Protein AF-A0A534XCL1-F1 (afdb_monomer)

Solvent-accessible surface area (backbone atoms only — not comparable to full-atom values): 32424 Å² total; per-residue (Å²): 139,81,86,83,81,79,89,77,84,78,79,79,82,88,77,63,71,73,59,59,65,60,58,61,53,60,58,54,58,61,60,61,69,72,72,74,89,76,94,74,92,77,82,87,79,86,82,82,88,73,92,80,86,80,91,85,86,89,84,89,83,88,83,91,86,78,93,78,91,80,90,79,88,82,86,81,84,82,86,82,81,81,82,82,89,76,87,88,80,84,90,76,80,88,75,77,61,98,76,70,67,87,72,80,58,69,54,58,72,67,56,42,49,48,46,50,49,50,40,51,53,50,51,53,48,56,53,46,44,54,53,47,21,74,74,44,81,62,51,49,57,59,66,26,47,58,56,55,70,46,61,73,67,56,78,63,56,71,71,52,27,31,55,32,11,49,43,41,37,58,39,67,61,41,83,88,52,34,27,40,39,46,71,64,65,70,81,45,98,79,58,68,84,42,65,26,62,29,7,43,42,78,32,27,10,24,62,42,52,26,57,48,78,32,21,42,35,71,43,84,50,13,7,14,47,57,90,49,42,45,21,37,55,12,78,47,76,46,63,90,60,16,42,58,32,32,40,64,56,52,57,32,45,25,56,52,44,35,42,26,54,50,42,21,51,50,49,46,51,55,50,55,52,30,29,52,47,4,45,73,69,66,38,74,27,78,40,78,34,70,42,82,92,39,76,35,43,30,37,38,15,28,42,88,63,52,72,48,46,91,51,44,44,46,50,55,88,84,47,50,38,18,70,33,69,67,58,26,78,28,63,47,61,52,52,50,52,52,50,44,35,28,37,32,32,11,34,53,39,38,68,58,30,50,31,32,64,72,67,77,38,82,48,73,58,63,31,83,42,56,48,58,27,32,41,57,35,78,45,61,64,54,35,48,74,34,46,49,24,22,43,24,31,21,40,30,18,41,26,38,52,39,80,52,76,60,83,53,70,77,50,32,57,31,24,56,51,7,55,52,45,38,48,77,34,44,50,38,78,50,34,26,56,62,41,73,38,76,64,51,69,41,52,30,59,78,62,88,63,85,86,57,84,76,49,76,42,42,36,56,73,46,69,46,72,55,55,56,46,63,72,47,101,59,100,77,51,43,26,45,43,66,36,22,31,59,50,35,34,43,46,33,22,77,94,59,38,43,88,54,53,62,85,92,44,52,33,30,40,28,31,42,64,58,42,44,26,44,53,43,34,54,31,31,67,64,50,22,82,18,81,42,73,65,51,37,46,70,60,46,22,50,76,42,34,65,28,32,52,44,48,67,70,40,54,72,67,54,45,45,12,35,50,51,30,50,54,15,18,18,60,80,91,74,82,78,77,130

Secondary structure (DSSP, 8-state):
--PPPPPP-----TTSSHHHHHHHHHHHHHHHTTS----------------------------------------------PPPP----S-------TT--TTS----HHHHHHHHHHHHHHHHHHHHHHHHHHHSTTHHHHHS---HHHHHTT-S-HHHHHHHHHHHHH----GGG--SSS-S-TTSTT------SB-BTTB---S-SSGGGTS-BTSTT-B--GGG-EEESSBSS-GGGSEEEPPPP-TTHHHHHHHHHHHHHHHHHHHHHHHHHHHHHTS-EEEEEEETTEEEEEEEE-TTS-EE-TTB-SS-TT-----BTTTT-B-SHHHHHHHHIIIII---BHHHHHHHHTTSS-STTT-SS-TTSSS-SS-SS-B-HHHHHHHHHHHHHSPPPEE----SHHHHHHHHHHHHHHHHTTGGGTS-S-EEES--EEETT--S-TTSPP-EEETTTSSSSP-PEESSSSSS--EEE-----S-EEE--GGG--SS-BTTB-TTEEE----TTGGGS-SBSTT--BSSHHHHHHT--GGGHHHHHHHHHS-HHHHHHHHHHHHTEE--------

Sequence (578 aa):
MPEMPAPTTRTSRCSGVTRHLYHGIRHRSQQMSRRHGASGEVSVRVFSVRNVGDDRPRARRTWMLGVAAGGVAVTLATLAIRAPALHAKGGEAPRESAFATTDTAIPDDTVLLEQLTKAIDLRRREDFDRMLDASDPGELVEHATLSDAALDRHVIGIDTLFIVGDELFGYPFRPENGWGSGGTDRSAIGYTPRLRRVHLGAAGGPDAFACFSCHSKGGPDGAGTQTQNAFMRGDGERTRAADQRNPPQVLGLGPIACLAREMSAELRAETDAARSRAKAEKRPVEQALTTKGVSFGRITAEPDGTLDTGAVEGIDPDLTVRPFGWKGHQATLRDIAEESLHIHQGLLSNRIQLAVRDGTLDAGPYGRGPWYDVDEDGVSLEIQPSMLTTVVGYLAQLEVPTMRPPRDPGLLDAWAAGRIRFDEIGCAGCHVPTLELEETKLDARQDPDPNRPAFVIDVAKDGDGPKIEPKYAGPKTPYLVHLFSDLKRHDMGEALATPSAQGTIPARVFLTRPLWGLADTAPYLHDGRAPTVHEAIVLHGGEATAARDAYLALDDQGRASVRVFLTSLSREPKLFVP

Foldseek 3Di:
DDDDDDDDDDDDPPPPPVVVVVVVVVVVVVVVVPPDDDDDDDDDDDDDDDDDDDDDDDDDDDDDDDDDDDDDDDDDDDDDDDDDDDDDDDDDDDDDPPPPPVPVPPPPPVVNVVLVVVQVVVVVVVVVLVVVCVVPPPSLVVQLFDDPVCQLVPVDALVSLQVSLVSQQADQADLQLDWLDFDQPCVDPPGDGPAQQAAQALFATQPGRHNQRAQQFLHHQAWGDLVSWGFDRANSPDSQRGFTFTGHGLFPVQLVLLQQVVLLVQQVVQLVVQQVCQLVVVAKGKTWRDDLRATQFIWIAHNVRDIRCVGGAQDDSSSGLQLDDFASPHNALLVCVQSCCCHHRVHHAPVQLVCVVVVNDDLVSNACDHSQSSSVSNDGRSHYLRSSLSNLSNSSQGEFFDFAADPPPVLNVLLVLLVVVCVVLPLCNFQVQKGWGQDQWDFSSPDPDPVRDTNIDRSQDHHDDDGFAFPDPDPGGITIDRFRGPSGKFQQDDLLFGSAADVPRGRRITGGGGLQAVLRHADDDGSRPRRAPLSNLCSGDHPCPSSSVSLVPDDPSNVVSNRSNSNSRRHDDRDHDD

pLDDT: mean 80.47, std 24.82, range [23.16, 98.88]

Nearest PDB structures (foldseek):
  2c1u-assembly1_B  TM=5.810E-01  e=6.961E-04  Paracoccus pantotrophus
  6qkn-assembly1_A  TM=4.091E-01  e=3.405E-04  Neisseria gonorrhoeae

Mean predicted aligned error: 12.4 Å

Structure (mmCIF, N/CA/C/O backbone):
data_AF-A0A534XCL1-F1
#
_entry.id   AF-A0A534XCL1-F1
#
loop_
_atom_site.group_PDB
_atom_site.id
_atom_site.type_symbol
_atom_site.label_atom_id
_atom_site.label_alt_id
_atom_site.label_comp_id
_atom_site.label_asym_id
_atom_sit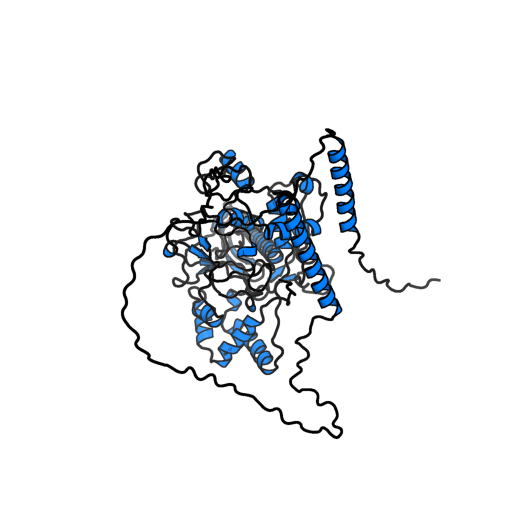e.label_entity_id
_atom_site.label_seq_id
_atom_site.pdbx_PDB_ins_code
_atom_site.Cartn_x
_atom_site.Cartn_y
_atom_site.Cartn_z
_atom_site.occupancy
_atom_site.B_iso_or_equiv
_atom_site.auth_seq_id
_atom_site.auth_comp_id
_atom_site.auth_asym_id
_atom_site.auth_atom_id
_atom_site.pdbx_PDB_model_num
ATOM 1 N N . MET A 1 1 ? -28.914 51.341 -17.432 1.00 28.58 1 MET A N 1
ATOM 2 C CA . MET A 1 1 ? -28.359 51.201 -16.069 1.00 28.58 1 MET A CA 1
ATOM 3 C C . MET A 1 1 ? -28.704 49.813 -15.546 1.00 28.58 1 MET A C 1
ATOM 5 O O . MET A 1 1 ? -29.890 49.550 -15.414 1.00 28.58 1 MET A O 1
ATOM 9 N N . PRO A 1 2 ? -27.722 48.954 -15.242 1.00 35.44 2 PRO A N 1
ATOM 10 C CA . PRO A 1 2 ? -26.645 48.511 -16.122 1.00 35.44 2 PRO A CA 1
ATOM 11 C C . PRO A 1 2 ? -26.815 47.034 -16.546 1.00 35.44 2 PRO A C 1
ATOM 13 O O . PRO A 1 2 ? -27.481 46.246 -15.881 1.00 35.44 2 PRO A O 1
ATOM 16 N N . GLU A 1 3 ? -26.206 46.702 -17.683 1.00 28.41 3 GLU A N 1
ATOM 17 C CA . GLU A 1 3 ? -26.118 45.373 -18.295 1.00 28.41 3 GLU A CA 1
ATOM 18 C C . GLU A 1 3 ? -25.217 44.432 -17.478 1.00 28.41 3 GLU A C 1
ATOM 20 O O . GLU A 1 3 ? -24.165 44.842 -16.984 1.00 28.41 3 GLU A O 1
ATOM 25 N N . MET A 1 4 ? -25.613 43.161 -17.359 1.00 29.72 4 MET A N 1
ATOM 26 C CA . MET A 1 4 ? -24.768 42.099 -16.804 1.00 29.72 4 MET A CA 1
ATOM 27 C C . MET A 1 4 ? -23.897 41.488 -17.913 1.00 29.72 4 MET A C 1
ATOM 29 O O . MET A 1 4 ? -24.444 41.120 -18.955 1.00 29.72 4 MET A O 1
ATOM 33 N N . PRO A 1 5 ? -22.573 41.341 -17.727 1.00 29.53 5 PRO A N 1
ATOM 34 C CA . PRO A 1 5 ? -21.709 40.756 -18.742 1.00 29.53 5 PRO A CA 1
ATOM 35 C C . PRO A 1 5 ? -21.735 39.220 -18.703 1.00 29.53 5 PRO A C 1
ATOM 37 O O . PRO A 1 5 ? -21.846 38.600 -17.645 1.00 29.53 5 PRO A O 1
ATOM 40 N N . ALA A 1 6 ? -21.601 38.622 -19.888 1.00 28.92 6 ALA A N 1
ATOM 41 C CA . ALA A 1 6 ? -21.453 37.188 -20.126 1.00 28.92 6 ALA A CA 1
ATOM 42 C C . ALA A 1 6 ? -20.162 36.610 -19.495 1.00 28.92 6 ALA A C 1
ATOM 44 O O . ALA A 1 6 ? -19.172 37.336 -19.357 1.00 28.92 6 ALA A O 1
ATOM 45 N N . PRO A 1 7 ? -20.131 35.308 -19.144 1.00 26.78 7 PRO A N 1
ATOM 46 C CA . PRO A 1 7 ? -18.966 34.684 -18.528 1.00 26.78 7 PRO A CA 1
ATOM 47 C C . PRO A 1 7 ? -17.826 34.535 -19.543 1.00 26.78 7 PRO A C 1
ATOM 49 O O . PRO A 1 7 ? -17.961 33.892 -20.582 1.00 26.78 7 PRO A O 1
ATOM 52 N N . THR A 1 8 ? -16.679 35.127 -19.226 1.00 25.88 8 THR A N 1
ATOM 53 C CA . THR A 1 8 ? -15.431 34.959 -19.966 1.00 25.88 8 THR A CA 1
ATOM 54 C C . THR A 1 8 ? -14.782 33.623 -19.603 1.00 25.88 8 THR A C 1
ATOM 56 O O . THR A 1 8 ? -14.372 33.387 -18.469 1.00 25.88 8 THR A O 1
ATOM 59 N N . THR A 1 9 ? -14.653 32.742 -20.592 1.00 26.50 9 THR A N 1
ATOM 60 C CA . THR A 1 9 ? -13.802 31.548 -20.543 1.00 26.50 9 THR A CA 1
ATOM 61 C C . THR A 1 9 ? -12.345 31.964 -20.354 1.00 26.50 9 THR A C 1
ATOM 63 O O . THR A 1 9 ? -11.722 32.542 -21.247 1.00 26.50 9 THR A O 1
ATOM 66 N N . ARG A 1 10 ? -11.793 31.684 -19.173 1.00 23.30 10 ARG A N 1
ATOM 67 C CA . ARG A 1 10 ? -10.388 31.923 -18.842 1.00 23.30 10 ARG A CA 1
ATOM 68 C C . ARG A 1 10 ? -9.580 30.692 -19.257 1.00 23.30 10 ARG A C 1
ATOM 70 O O . ARG A 1 10 ? -9.438 29.752 -18.489 1.00 23.30 10 ARG A O 1
ATOM 77 N N . THR A 1 11 ? -9.060 30.694 -20.481 1.00 25.64 11 THR A N 1
ATOM 78 C CA . THR A 1 11 ? -8.021 29.747 -20.914 1.00 25.64 11 THR A CA 1
ATOM 79 C C . THR A 1 11 ? -6.782 29.937 -20.034 1.00 25.64 11 THR A C 1
ATOM 81 O O . THR A 1 11 ? -6.204 31.031 -20.010 1.00 25.64 11 THR A O 1
ATOM 84 N N . SER A 1 12 ? -6.387 28.902 -19.292 1.00 28.20 12 SER A N 1
ATOM 85 C CA . SER A 1 12 ? -5.151 28.879 -18.513 1.00 28.20 12 SER A CA 1
ATOM 86 C C . SER A 1 12 ? -3.949 28.930 -19.464 1.00 28.20 12 SER A C 1
ATOM 88 O O . SER A 1 12 ? -3.790 28.116 -20.369 1.00 28.20 12 SER A O 1
ATOM 90 N N . ARG A 1 13 ? -3.086 29.934 -19.291 1.00 25.50 13 ARG A N 1
ATOM 91 C CA . ARG A 1 13 ? -1.791 30.004 -19.979 1.00 25.50 13 ARG A CA 1
ATOM 92 C C . ARG A 1 13 ? -0.785 29.105 -19.256 1.00 25.50 13 ARG A C 1
ATOM 94 O O . ARG A 1 13 ? 0.060 29.603 -18.519 1.00 25.50 13 ARG A O 1
ATOM 101 N N . CYS A 1 14 ? -0.843 27.799 -19.502 1.00 27.94 14 CYS A N 1
ATOM 102 C CA . CYS A 1 14 ? 0.255 26.871 -19.214 1.00 27.94 14 CYS A CA 1
ATOM 103 C C . CYS A 1 14 ? 1.278 26.900 -20.360 1.00 27.94 14 CYS A C 1
ATOM 105 O O . CYS A 1 14 ? 1.328 26.003 -21.188 1.00 27.94 14 CYS A O 1
ATOM 107 N N . SER A 1 15 ? 2.072 27.969 -20.471 1.00 30.44 15 SER A N 1
ATOM 108 C CA . SER A 1 15 ? 3.223 27.976 -21.400 1.00 30.44 15 SER A CA 1
ATOM 109 C C . SER A 1 15 ? 4.345 28.955 -21.023 1.00 30.44 15 SER A C 1
ATOM 111 O O . SER A 1 15 ? 5.285 29.149 -21.792 1.00 30.44 15 SER A O 1
ATOM 113 N N . GLY A 1 16 ? 4.249 29.626 -19.868 1.00 25.08 16 GLY A N 1
ATOM 114 C CA . GLY A 1 16 ? 5.157 30.722 -19.499 1.00 25.08 16 GLY A CA 1
ATOM 115 C C . GLY A 1 16 ? 6.236 30.374 -18.474 1.00 25.08 16 GLY A C 1
ATOM 116 O O . GLY A 1 16 ? 7.264 31.046 -18.433 1.00 25.08 16 GLY A O 1
ATOM 117 N N . VAL A 1 17 ? 6.034 29.338 -17.656 1.00 31.91 17 VAL A N 1
ATOM 118 C CA . VAL A 1 17 ? 6.897 29.073 -16.490 1.00 31.91 17 VAL A CA 1
ATOM 119 C C . VAL A 1 17 ? 8.192 28.353 -16.892 1.00 31.91 17 VAL A C 1
ATOM 121 O O . VAL A 1 17 ? 9.264 28.687 -16.391 1.00 31.91 17 VAL A O 1
ATOM 124 N N . THR A 1 18 ? 8.150 27.488 -17.910 1.00 33.12 18 THR A N 1
ATOM 125 C CA . THR A 1 18 ? 9.321 26.744 -18.410 1.00 33.12 18 THR A CA 1
ATOM 126 C C . THR A 1 18 ? 10.394 27.653 -19.024 1.00 33.12 18 THR A C 1
ATOM 128 O O . THR A 1 18 ? 11.580 27.354 -18.951 1.00 33.12 18 THR A O 1
ATOM 131 N N . ARG A 1 19 ? 10.027 28.817 -19.583 1.00 29.47 19 ARG A N 1
ATOM 132 C CA . ARG A 1 19 ? 11.002 29.743 -20.199 1.00 29.47 19 ARG A CA 1
ATOM 133 C C . ARG A 1 19 ? 11.855 30.517 -19.193 1.00 29.47 19 ARG A C 1
ATOM 135 O O . ARG A 1 19 ? 12.949 30.951 -19.555 1.00 29.47 19 ARG A O 1
ATOM 142 N N . HIS A 1 20 ? 11.384 30.713 -17.961 1.00 29.55 20 HIS A N 1
ATOM 143 C CA . HIS A 1 20 ? 12.096 31.548 -16.990 1.00 29.55 20 HIS A CA 1
ATOM 144 C C . HIS A 1 20 ? 13.228 30.815 -16.262 1.00 29.55 20 HIS A C 1
ATOM 146 O O . HIS A 1 20 ? 14.254 31.440 -15.995 1.00 29.55 20 HIS A O 1
ATOM 152 N N . LEU A 1 21 ? 13.119 29.497 -16.062 1.00 37.75 21 LEU A N 1
ATOM 153 C CA . LEU A 1 21 ? 14.242 28.666 -15.603 1.00 37.75 21 LEU A CA 1
ATOM 154 C C . LEU A 1 21 ? 15.359 28.586 -16.665 1.00 37.75 21 LEU A C 1
ATOM 156 O O . LEU A 1 21 ? 16.540 28.703 -16.342 1.00 37.75 21 LEU A O 1
ATOM 160 N N . TYR A 1 22 ? 14.994 28.540 -17.952 1.00 37.72 22 TYR A N 1
ATOM 161 C CA . TYR A 1 22 ? 15.937 28.418 -19.074 1.00 37.72 22 TYR A CA 1
ATOM 162 C C . TYR A 1 22 ? 16.842 29.645 -19.314 1.00 37.72 22 TYR A C 1
ATOM 164 O O . TYR A 1 22 ? 17.960 29.501 -19.817 1.00 37.72 22 TYR A O 1
ATOM 172 N N . HIS A 1 23 ? 16.416 30.864 -18.958 1.00 31.41 23 HIS A N 1
ATOM 173 C CA . HIS A 1 23 ? 17.258 32.061 -19.128 1.00 31.41 23 HIS A CA 1
ATOM 174 C C . HIS A 1 23 ? 18.265 32.278 -17.986 1.00 31.41 23 HIS A C 1
ATOM 176 O O . HIS A 1 23 ? 19.319 32.873 -18.222 1.00 31.41 23 HIS A O 1
ATOM 182 N N . GLY A 1 24 ? 17.987 31.770 -16.779 1.00 29.94 24 GLY A N 1
ATOM 183 C CA . GLY A 1 24 ? 18.889 31.891 -15.627 1.00 29.94 24 GLY A CA 1
ATOM 184 C C . GLY A 1 24 ? 20.174 31.064 -15.767 1.00 29.94 24 GLY A C 1
ATOM 185 O O . GLY A 1 24 ? 21.243 31.503 -15.345 1.00 29.94 24 GLY A O 1
ATOM 186 N N . ILE A 1 25 ? 20.092 29.910 -16.436 1.00 37.59 25 ILE A N 1
ATOM 187 C CA . ILE A 1 25 ? 21.197 28.945 -16.561 1.00 37.59 25 ILE A CA 1
ATOM 188 C C . ILE A 1 25 ? 22.212 29.375 -17.638 1.00 37.59 25 ILE A C 1
ATOM 190 O O . ILE A 1 25 ? 23.424 29.310 -17.416 1.00 37.59 25 ILE A O 1
ATOM 194 N N . ARG A 1 26 ? 21.757 29.965 -18.759 1.00 31.45 26 ARG A N 1
ATOM 195 C CA . ARG A 1 26 ? 22.653 30.521 -19.801 1.00 31.45 26 ARG A CA 1
ATOM 196 C C . ARG A 1 26 ? 23.578 31.632 -19.291 1.00 31.45 26 ARG A C 1
ATOM 198 O O . ARG A 1 26 ? 24.683 31.787 -19.809 1.00 31.45 26 ARG A O 1
ATOM 205 N N . HIS A 1 27 ? 23.150 32.406 -18.292 1.00 30.20 27 HIS A N 1
ATOM 206 C CA . HIS A 1 27 ? 23.964 33.496 -17.749 1.00 30.20 27 HIS A CA 1
ATOM 207 C C . HIS A 1 27 ? 25.078 33.011 -16.807 1.00 30.20 27 HIS A C 1
ATOM 209 O O . HIS A 1 27 ? 26.129 33.653 -16.749 1.00 30.20 27 HIS A O 1
ATOM 215 N N . ARG A 1 28 ? 24.899 31.866 -16.127 1.00 33.31 28 ARG A N 1
ATOM 216 C CA . ARG A 1 28 ? 25.940 31.268 -15.273 1.00 33.31 28 ARG A CA 1
ATOM 217 C C . ARG A 1 28 ? 27.040 30.573 -16.078 1.00 33.31 28 ARG A C 1
ATOM 219 O O . ARG A 1 28 ? 28.213 30.779 -15.765 1.00 33.31 28 ARG A O 1
ATOM 226 N N . SER A 1 29 ? 26.708 29.856 -17.158 1.00 33.06 29 SER A N 1
ATOM 227 C CA . SER A 1 29 ? 27.737 29.173 -17.968 1.00 33.06 29 SER A CA 1
ATOM 228 C C . SER A 1 29 ? 28.646 30.157 -18.730 1.00 33.06 29 SER A C 1
ATOM 230 O O . SER A 1 29 ? 29.861 29.962 -18.811 1.00 33.06 29 SER A O 1
ATOM 232 N N . GLN A 1 30 ? 28.111 31.303 -19.176 1.00 32.91 30 GLN A N 1
ATOM 233 C CA . GLN A 1 30 ? 28.918 32.356 -19.811 1.00 32.91 30 GLN A CA 1
ATOM 234 C C . GLN A 1 30 ? 29.844 33.106 -18.837 1.00 32.91 30 GLN A C 1
ATOM 236 O O . GLN A 1 30 ? 30.870 33.641 -19.266 1.00 32.91 30 GLN A O 1
ATOM 241 N N . GLN A 1 31 ? 29.525 33.147 -17.537 1.00 31.42 31 GLN A N 1
ATOM 242 C CA . GLN A 1 31 ? 30.389 33.770 -16.527 1.00 31.42 31 GLN A CA 1
ATOM 243 C C . GLN A 1 31 ? 31.555 32.869 -16.098 1.00 31.42 31 GLN A C 1
ATOM 245 O O . GLN A 1 31 ? 32.632 33.393 -15.808 1.00 31.42 31 GLN A O 1
ATOM 250 N N . MET A 1 32 ? 31.392 31.542 -16.123 1.00 31.81 32 MET A N 1
ATOM 251 C CA . MET A 1 32 ? 32.487 30.605 -15.833 1.00 31.81 32 MET A CA 1
ATOM 252 C C . MET A 1 32 ? 33.485 30.471 -16.993 1.00 31.81 32 MET A C 1
ATOM 254 O O . MET A 1 32 ? 34.690 30.401 -16.755 1.00 31.81 32 MET A O 1
ATOM 258 N N . SER A 1 33 ? 33.027 30.575 -18.245 1.00 32.84 33 SER A N 1
ATOM 259 C CA . SER A 1 33 ? 33.902 30.480 -19.427 1.00 32.84 33 SER A CA 1
ATOM 260 C C . SER A 1 33 ? 34.869 31.674 -19.599 1.00 32.84 33 SER A C 1
ATOM 262 O O . SER A 1 33 ? 35.859 31.584 -20.319 1.00 32.84 33 SER A O 1
ATOM 264 N N . ARG A 1 34 ? 34.661 32.797 -18.890 1.00 32.22 34 ARG A N 1
ATOM 265 C CA . ARG A 1 34 ? 35.533 33.990 -18.974 1.00 32.22 34 ARG A CA 1
ATOM 266 C C . ARG A 1 34 ? 36.700 34.028 -17.979 1.00 32.22 34 ARG A C 1
ATOM 268 O O . ARG A 1 34 ? 37.436 35.013 -17.979 1.00 32.22 34 ARG A O 1
ATOM 275 N N . ARG A 1 35 ? 36.892 33.010 -17.128 1.00 34.16 35 ARG A N 1
ATOM 276 C CA . ARG A 1 35 ? 37.934 33.042 -16.077 1.00 34.16 35 ARG A CA 1
ATOM 277 C C . ARG A 1 35 ? 39.177 32.187 -16.306 1.00 34.16 35 ARG A C 1
ATOM 279 O O . ARG A 1 35 ? 40.079 32.283 -15.487 1.00 34.16 35 ARG A O 1
ATOM 286 N N . HIS A 1 36 ? 39.285 31.425 -17.390 1.00 32.12 36 HIS A N 1
ATOM 287 C CA . HIS A 1 36 ? 40.509 30.674 -17.704 1.00 32.12 36 HIS A CA 1
ATOM 288 C C . HIS A 1 36 ? 40.949 30.953 -19.143 1.00 32.12 36 HIS A C 1
ATOM 290 O O . HIS A 1 36 ? 40.667 30.204 -20.070 1.00 32.12 36 HIS A O 1
ATOM 296 N N . GLY A 1 37 ? 41.625 32.089 -19.323 1.00 28.16 37 GLY A N 1
ATOM 297 C CA . GLY A 1 37 ? 42.396 32.370 -20.525 1.00 28.16 37 GLY A CA 1
ATOM 298 C C . GLY A 1 37 ? 43.803 31.798 -20.382 1.00 28.16 37 GLY A C 1
ATOM 299 O O . GLY A 1 37 ? 44.612 32.348 -19.642 1.00 28.16 37 GLY A O 1
ATOM 300 N N . ALA A 1 38 ? 44.097 30.729 -21.114 1.00 28.55 38 ALA A N 1
ATOM 301 C CA . ALA A 1 38 ? 45.454 30.374 -21.506 1.00 28.55 38 ALA A CA 1
ATOM 302 C C . ALA A 1 38 ? 45.397 29.810 -22.929 1.00 28.55 38 ALA A C 1
ATOM 304 O O . ALA A 1 38 ? 44.814 28.763 -23.193 1.00 28.55 38 ALA A O 1
ATOM 305 N N . SER A 1 39 ? 45.947 30.584 -23.856 1.00 36.59 39 SER A N 1
ATOM 306 C CA . SER A 1 39 ? 46.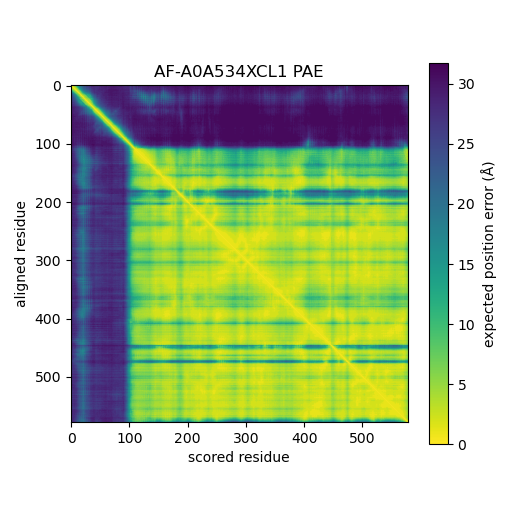103 30.281 -25.272 1.00 36.59 39 SER A CA 1
ATOM 307 C C . SER A 1 39 ? 47.017 29.074 -25.491 1.00 36.59 39 SER A C 1
ATOM 309 O O . SER A 1 39 ? 48.180 29.108 -25.090 1.00 36.59 39 SER A O 1
ATOM 311 N N . GLY A 1 40 ? 46.525 28.062 -26.200 1.00 26.64 40 GLY A N 1
ATOM 312 C CA . GLY A 1 40 ? 47.334 26.996 -26.785 1.00 26.64 40 GLY A CA 1
ATOM 313 C C . GLY A 1 40 ? 46.652 26.475 -28.044 1.00 26.64 40 GLY A C 1
ATOM 314 O O . GLY A 1 40 ? 45.617 25.821 -27.960 1.00 26.64 40 GLY A O 1
ATOM 315 N N . GLU A 1 41 ? 47.199 26.804 -29.214 1.00 27.62 41 GLU A N 1
ATOM 316 C CA . GLU A 1 41 ? 46.809 26.183 -30.480 1.00 27.62 41 GLU A CA 1
ATOM 317 C C . GLU A 1 41 ? 47.071 24.673 -30.409 1.00 27.62 41 GLU A C 1
ATOM 319 O O . GLU A 1 41 ? 48.208 24.244 -30.214 1.00 27.62 41 GLU A O 1
ATOM 324 N N . VAL A 1 42 ? 46.034 23.857 -30.610 1.00 25.44 42 VAL A N 1
ATOM 325 C CA . VAL A 1 42 ? 46.190 22.421 -30.862 1.00 25.44 42 VAL A CA 1
ATOM 326 C C . VAL A 1 42 ? 45.767 22.144 -32.298 1.00 25.44 42 VAL A C 1
ATOM 328 O O . VAL A 1 42 ? 44.590 22.151 -32.650 1.00 25.44 42 VAL A O 1
ATOM 331 N N . SER A 1 43 ? 46.768 21.917 -33.146 1.00 23.16 43 SER A N 1
ATOM 332 C CA . SER A 1 43 ? 46.610 21.471 -34.526 1.00 23.16 43 SER A CA 1
ATOM 333 C C . SER A 1 43 ? 46.044 20.048 -34.572 1.00 23.16 43 SER A C 1
ATOM 335 O O . SER A 1 43 ? 46.682 19.111 -34.085 1.00 23.16 43 SER A O 1
ATOM 337 N N . VAL A 1 44 ? 44.889 19.860 -35.207 1.00 24.62 44 VAL A N 1
ATOM 338 C CA . VAL A 1 44 ? 44.317 18.533 -35.472 1.00 24.62 44 VAL A CA 1
ATOM 339 C C . VAL A 1 44 ? 45.064 17.892 -36.647 1.00 24.62 44 VAL A C 1
ATOM 341 O O . VAL A 1 44 ? 44.904 18.303 -37.795 1.00 24.62 44 VAL A O 1
ATOM 344 N N . ARG A 1 45 ? 45.894 16.874 -36.380 1.00 23.56 45 ARG A N 1
ATOM 345 C CA . ARG A 1 45 ? 46.424 15.972 -37.417 1.00 23.56 45 ARG A CA 1
ATOM 346 C C . ARG A 1 45 ? 45.495 14.772 -37.558 1.00 23.56 45 ARG A C 1
ATOM 348 O O . ARG A 1 45 ? 45.397 13.944 -36.660 1.00 23.56 45 ARG A O 1
ATOM 355 N N . VAL A 1 46 ? 44.842 14.677 -38.712 1.00 24.23 46 VAL A N 1
ATOM 356 C CA . VAL A 1 46 ? 44.061 13.509 -39.132 1.00 24.23 46 VAL A CA 1
ATOM 357 C C . VAL A 1 46 ? 45.029 12.375 -39.480 1.00 24.23 46 VAL A C 1
ATOM 359 O O . VAL A 1 46 ? 45.802 12.493 -40.431 1.00 24.23 46 VAL A O 1
ATOM 362 N N . PHE A 1 47 ? 44.995 11.272 -38.729 1.00 24.02 47 PHE A N 1
ATOM 363 C CA . PHE A 1 47 ? 45.694 10.041 -39.100 1.00 24.02 47 PHE A CA 1
ATOM 364 C C . PHE A 1 47 ? 44.749 9.116 -39.874 1.00 24.02 47 PHE A C 1
ATOM 366 O O . PHE A 1 47 ? 43.781 8.584 -39.340 1.00 24.02 47 PHE A O 1
ATOM 373 N N . SER A 1 48 ? 45.053 8.937 -41.160 1.00 23.80 48 SER A N 1
ATOM 374 C CA . SER A 1 48 ? 44.459 7.933 -42.045 1.00 23.80 48 SER A CA 1
ATOM 375 C C . SER A 1 48 ? 45.073 6.563 -41.747 1.00 23.80 48 SER A C 1
ATOM 377 O O . SER A 1 48 ? 46.266 6.365 -41.978 1.00 23.80 48 SER A O 1
ATOM 379 N N . VAL A 1 49 ? 44.264 5.594 -41.319 1.00 27.05 49 VAL A N 1
ATOM 380 C CA . VAL A 1 49 ? 44.690 4.192 -41.197 1.00 27.05 49 VAL A CA 1
ATOM 381 C C . VAL A 1 49 ? 44.743 3.565 -42.595 1.00 27.05 49 VAL A C 1
ATOM 383 O O . VAL A 1 49 ? 43.720 3.398 -43.256 1.00 27.05 49 VAL A O 1
ATOM 386 N N . ARG A 1 50 ? 45.955 3.244 -43.066 1.00 25.11 50 ARG A N 1
ATOM 387 C CA . ARG A 1 50 ? 46.195 2.401 -44.248 1.00 25.11 50 ARG A CA 1
ATOM 388 C C . ARG A 1 50 ? 46.307 0.941 -43.814 1.00 25.11 50 ARG A C 1
ATOM 390 O O . ARG A 1 50 ? 47.085 0.628 -42.919 1.00 25.11 50 ARG A O 1
ATOM 397 N N . ASN A 1 51 ? 45.584 0.067 -44.512 1.00 29.62 51 ASN A N 1
ATOM 398 C CA . ASN A 1 51 ? 45.831 -1.373 -44.525 1.00 29.62 51 ASN A CA 1
ATOM 399 C C . ASN A 1 51 ? 47.244 -1.664 -45.048 1.00 29.62 51 ASN A C 1
ATOM 401 O O . ASN A 1 51 ? 47.619 -1.176 -46.116 1.00 29.62 51 ASN A O 1
ATOM 405 N N . VAL A 1 52 ? 47.987 -2.500 -44.325 1.00 29.97 52 VAL A N 1
ATOM 406 C CA . VAL A 1 52 ? 49.229 -3.128 -44.787 1.00 29.97 52 VAL A CA 1
ATOM 407 C C . VAL A 1 52 ? 49.159 -4.601 -44.401 1.00 29.97 52 VAL A C 1
ATOM 409 O O . VAL A 1 52 ? 49.061 -4.931 -43.223 1.00 29.97 52 VAL A O 1
ATOM 412 N N . GLY A 1 53 ? 49.177 -5.471 -45.407 1.00 25.78 53 GLY A N 1
ATOM 413 C CA . GLY A 1 53 ? 49.551 -6.871 -45.245 1.00 25.78 53 GLY A CA 1
ATOM 414 C C . GLY A 1 53 ? 51.017 -7.066 -45.623 1.00 25.78 53 GLY A C 1
ATOM 415 O O . GLY A 1 53 ? 51.533 -6.272 -46.405 1.00 25.78 53 GLY A O 1
ATOM 416 N N . ASP A 1 54 ? 51.651 -8.111 -45.083 1.00 30.56 54 ASP A N 1
ATOM 417 C CA . ASP A 1 54 ? 52.541 -9.012 -45.838 1.00 30.56 54 ASP A CA 1
ATOM 418 C C . ASP A 1 54 ? 52.973 -10.244 -45.005 1.00 30.56 54 ASP A C 1
ATOM 420 O O . ASP A 1 54 ? 53.367 -10.103 -43.850 1.00 30.56 54 ASP A O 1
ATOM 424 N N . ASP A 1 55 ? 52.842 -11.433 -45.619 1.00 27.83 55 ASP A N 1
ATOM 425 C CA . ASP A 1 55 ? 53.838 -12.520 -45.801 1.00 27.83 55 ASP A CA 1
ATOM 426 C C . ASP A 1 55 ? 54.851 -12.865 -44.669 1.00 27.83 55 ASP A C 1
ATOM 428 O O . ASP A 1 55 ? 55.516 -11.987 -44.141 1.00 27.83 55 ASP A O 1
ATOM 432 N N . ARG A 1 56 ? 55.214 -14.110 -44.274 1.00 27.52 56 ARG A N 1
ATOM 433 C CA . ARG A 1 56 ? 55.303 -15.506 -44.819 1.00 27.52 56 ARG A CA 1
ATOM 434 C C . ARG A 1 56 ? 55.932 -16.406 -43.687 1.00 27.52 56 ARG A C 1
ATOM 436 O O . ARG A 1 56 ? 56.206 -15.832 -42.637 1.00 27.52 56 ARG A O 1
ATOM 443 N N . PRO A 1 57 ? 56.308 -17.720 -43.818 1.00 38.22 57 PRO A N 1
ATOM 444 C CA . PRO A 1 57 ? 56.266 -18.668 -44.945 1.00 38.22 57 PRO A CA 1
ATOM 445 C C . PRO A 1 57 ? 55.681 -20.086 -44.642 1.00 38.22 57 PRO A C 1
ATOM 447 O O . PRO A 1 57 ? 55.292 -20.452 -43.541 1.00 38.22 57 PRO A O 1
ATOM 450 N N . ARG A 1 58 ? 55.677 -20.886 -45.717 1.00 28.17 58 ARG A N 1
ATOM 451 C CA . ARG A 1 58 ? 55.203 -22.262 -45.967 1.00 28.17 58 ARG A CA 1
ATOM 452 C C . ARG A 1 58 ? 55.720 -23.385 -45.043 1.00 28.17 58 ARG A C 1
ATOM 454 O O . ARG A 1 58 ? 56.923 -23.502 -44.839 1.00 28.17 58 ARG A O 1
ATOM 461 N N . ALA A 1 59 ? 54.857 -24.381 -44.803 1.00 27.64 59 ALA A N 1
ATOM 462 C CA . ALA A 1 59 ? 55.227 -25.803 -44.830 1.00 27.64 59 ALA A CA 1
ATOM 463 C C . ALA A 1 59 ? 54.112 -26.645 -45.487 1.00 27.64 59 ALA A C 1
ATOM 465 O O . ALA A 1 59 ? 52.943 -26.572 -45.120 1.00 27.64 59 ALA A O 1
ATOM 466 N N . ARG A 1 60 ? 54.495 -27.405 -46.517 1.00 28.27 60 ARG A N 1
ATOM 467 C CA . ARG A 1 60 ? 53.653 -28.295 -47.332 1.00 28.27 60 ARG A CA 1
ATOM 468 C C . ARG A 1 60 ? 53.381 -29.613 -46.603 1.00 28.27 60 ARG A C 1
ATOM 470 O O . ARG A 1 60 ? 54.330 -30.221 -46.120 1.00 28.27 60 ARG A O 1
ATOM 477 N N . ARG A 1 61 ? 52.155 -30.134 -46.711 1.00 26.58 61 ARG A N 1
ATOM 478 C CA . ARG A 1 61 ? 51.870 -31.577 -46.832 1.00 26.58 61 ARG A CA 1
ATOM 479 C C . ARG A 1 61 ? 50.504 -31.774 -47.501 1.00 26.58 61 ARG A C 1
ATOM 481 O O . ARG A 1 61 ? 49.467 -31.521 -46.905 1.00 26.58 61 ARG A O 1
ATOM 488 N N . THR A 1 62 ? 50.527 -32.193 -48.760 1.00 27.20 62 THR A N 1
ATOM 489 C CA . THR A 1 62 ? 49.395 -32.772 -49.499 1.00 27.20 62 THR A CA 1
ATOM 490 C C . THR A 1 62 ? 49.513 -34.293 -49.483 1.00 27.20 62 THR A C 1
ATOM 492 O O . THR A 1 62 ? 50.638 -34.777 -49.517 1.00 27.20 62 THR A O 1
ATOM 495 N N . TRP A 1 63 ? 48.371 -34.991 -49.412 1.00 25.72 63 TRP A N 1
ATOM 496 C CA . TRP A 1 63 ? 47.895 -36.170 -50.184 1.00 25.72 63 TRP A CA 1
ATOM 497 C C . TRP A 1 63 ? 46.567 -36.611 -49.517 1.00 25.72 63 TRP A C 1
ATOM 499 O O . TRP A 1 63 ? 46.564 -36.964 -48.346 1.00 25.72 63 TRP A O 1
ATOM 509 N N . MET A 1 64 ? 45.411 -36.239 -50.083 1.00 24.64 64 MET A N 1
ATOM 510 C CA . MET A 1 64 ? 44.522 -37.033 -50.965 1.00 24.64 64 MET A CA 1
ATOM 511 C C . MET A 1 64 ? 43.783 -38.205 -50.298 1.00 24.64 64 MET A C 1
ATOM 513 O O . MET A 1 64 ? 44.416 -39.187 -49.941 1.00 24.64 64 MET A O 1
ATOM 517 N N . LEU A 1 65 ? 42.446 -38.100 -50.258 1.00 27.62 65 LEU A N 1
ATOM 518 C CA . LEU A 1 65 ? 41.386 -39.132 -50.374 1.00 27.62 65 LEU A CA 1
ATOM 519 C C . LEU A 1 65 ? 40.090 -38.469 -49.862 1.00 27.62 65 LEU A C 1
ATOM 521 O O . LEU A 1 65 ? 40.119 -37.835 -48.820 1.00 27.62 65 LEU A O 1
ATOM 525 N N . GLY A 1 66 ? 38.922 -38.498 -50.490 1.00 26.00 66 GLY A N 1
ATOM 526 C CA . GLY A 1 66 ? 38.422 -39.088 -51.721 1.00 26.00 66 GLY A CA 1
ATOM 527 C C . GLY A 1 66 ? 36.990 -38.558 -51.899 1.00 26.00 66 GLY A C 1
ATOM 528 O O . GLY A 1 66 ? 36.307 -38.244 -50.926 1.00 26.00 66 GLY A O 1
ATOM 529 N N . VAL A 1 67 ? 36.568 -38.390 -53.148 1.00 26.78 67 VAL A N 1
ATOM 530 C CA . VAL A 1 67 ? 35.228 -37.929 -53.531 1.00 26.78 67 VAL A CA 1
ATOM 531 C C . VAL A 1 67 ? 34.200 -39.020 -53.226 1.00 26.78 67 VAL A C 1
ATOM 533 O O . VAL A 1 67 ? 34.364 -40.151 -53.673 1.00 26.78 67 VAL A O 1
ATOM 536 N N . ALA A 1 68 ? 33.109 -38.663 -52.549 1.00 27.66 68 ALA A N 1
ATOM 537 C CA . ALA A 1 68 ? 31.851 -39.400 -52.608 1.00 27.66 68 ALA A CA 1
ATOM 538 C C . ALA A 1 68 ? 30.703 -38.390 -52.719 1.00 27.66 68 ALA A C 1
ATOM 540 O O . ALA A 1 68 ? 30.422 -37.625 -51.799 1.00 27.66 68 ALA A O 1
ATOM 541 N N . ALA A 1 69 ? 30.100 -38.359 -53.904 1.00 28.06 69 ALA A N 1
ATOM 542 C CA . ALA A 1 69 ? 28.921 -37.577 -54.222 1.00 28.06 69 ALA A CA 1
ATOM 543 C C . ALA A 1 69 ? 27.675 -38.234 -53.608 1.00 28.06 69 ALA A C 1
ATOM 545 O O . ALA A 1 69 ? 27.474 -39.438 -53.743 1.00 28.06 69 ALA A O 1
ATOM 546 N N . GLY A 1 70 ? 26.820 -37.429 -52.982 1.00 27.61 70 GLY A N 1
ATOM 547 C CA . GLY A 1 70 ? 25.501 -37.833 -52.506 1.00 27.61 70 GLY A CA 1
ATOM 548 C C . GLY A 1 70 ? 24.616 -36.600 -52.420 1.00 27.61 70 GLY A C 1
ATOM 549 O O . GLY A 1 70 ? 24.744 -35.806 -51.495 1.00 27.61 70 GLY A O 1
ATOM 550 N N . GLY A 1 71 ? 23.789 -36.397 -53.444 1.00 26.30 71 GLY A N 1
ATOM 551 C CA . GLY A 1 71 ? 22.861 -35.278 -53.529 1.00 26.30 71 GLY A CA 1
ATOM 552 C C . GLY A 1 71 ? 21.653 -35.454 -52.613 1.00 26.30 71 GLY A C 1
ATOM 553 O O . GLY A 1 71 ? 21.123 -36.553 -52.477 1.00 26.30 71 GLY A O 1
ATOM 554 N N . VAL A 1 72 ? 21.180 -34.342 -52.054 1.00 29.91 72 VAL A N 1
ATOM 555 C CA . VAL A 1 72 ? 19.812 -34.193 -51.552 1.00 29.91 72 VAL A CA 1
ATOM 556 C C . VAL A 1 72 ? 19.289 -32.866 -52.090 1.00 29.91 72 VAL A C 1
ATOM 558 O O . VAL A 1 72 ? 19.835 -31.802 -51.805 1.00 29.91 72 VAL A O 1
ATOM 561 N N . ALA A 1 73 ? 18.266 -32.952 -52.937 1.00 26.89 73 ALA A N 1
ATOM 562 C CA . ALA A 1 73 ? 17.559 -31.816 -53.503 1.00 26.89 73 ALA A CA 1
ATOM 563 C C . ALA A 1 73 ? 16.622 -31.206 -52.451 1.00 26.89 73 ALA A C 1
ATOM 565 O O . ALA A 1 73 ? 15.827 -31.918 -51.841 1.00 26.89 73 ALA A O 1
ATOM 566 N N . VAL A 1 74 ? 16.694 -29.887 -52.269 1.00 28.30 74 VAL A N 1
ATOM 567 C CA . VAL A 1 74 ? 15.731 -29.109 -51.480 1.00 28.30 74 VAL A CA 1
ATOM 568 C C . VAL A 1 74 ? 14.731 -28.485 -52.452 1.00 28.30 74 VAL A C 1
ATOM 570 O O . VAL A 1 74 ? 15.066 -27.584 -53.218 1.00 28.30 74 VAL A O 1
ATOM 573 N N . THR A 1 75 ? 13.501 -28.989 -52.448 1.00 26.33 75 THR A N 1
ATOM 574 C CA . THR A 1 75 ? 12.357 -28.409 -53.163 1.00 26.33 75 THR A CA 1
ATOM 575 C C . THR A 1 75 ? 11.849 -27.164 -52.436 1.00 26.33 75 THR A C 1
ATOM 577 O O . THR A 1 75 ? 11.269 -27.263 -51.358 1.00 26.33 75 THR A O 1
ATOM 580 N N . LEU A 1 76 ? 12.036 -25.996 -53.053 1.00 26.91 76 LEU A N 1
ATOM 581 C CA . LEU A 1 76 ? 11.373 -24.736 -52.709 1.00 26.91 76 LEU A CA 1
ATOM 582 C C . LEU A 1 76 ? 10.036 -24.662 -53.461 1.00 26.91 76 LEU A C 1
ATOM 584 O O . LEU A 1 76 ? 10.015 -24.517 -54.682 1.00 26.91 76 LEU A O 1
ATOM 588 N N . ALA A 1 77 ? 8.922 -24.773 -52.739 1.00 25.36 77 ALA A N 1
ATOM 589 C CA . ALA A 1 77 ? 7.588 -24.541 -53.282 1.00 25.36 77 ALA A CA 1
ATOM 590 C C . ALA A 1 77 ? 7.244 -23.046 -53.188 1.00 25.36 77 ALA A C 1
ATOM 592 O O . ALA A 1 77 ? 6.994 -22.518 -52.107 1.00 25.36 77 ALA A O 1
ATOM 593 N N . THR A 1 78 ? 7.231 -22.360 -54.329 1.00 27.56 78 THR A N 1
ATOM 594 C CA . THR A 1 78 ? 6.694 -21.006 -54.487 1.00 27.56 78 THR A CA 1
ATOM 595 C C . THR A 1 78 ? 5.203 -21.087 -54.813 1.00 27.56 78 THR A C 1
ATOM 597 O O . THR A 1 78 ? 4.813 -21.451 -55.922 1.00 27.56 78 THR A O 1
ATOM 600 N N . LEU A 1 79 ? 4.342 -20.746 -53.850 1.00 25.06 79 LEU A N 1
ATOM 601 C CA . LEU A 1 79 ? 2.904 -20.620 -54.088 1.00 25.06 79 LEU A CA 1
ATOM 602 C C . LEU A 1 79 ? 2.591 -19.188 -54.552 1.00 25.06 79 LEU A C 1
ATOM 604 O O . LEU A 1 79 ? 2.500 -18.261 -53.752 1.00 25.06 79 LEU A O 1
ATOM 608 N N . ALA A 1 80 ? 2.453 -19.007 -55.865 1.00 27.86 80 ALA A N 1
ATOM 609 C CA . ALA A 1 80 ? 1.954 -17.776 -56.466 1.00 27.86 80 ALA A CA 1
ATOM 610 C C . ALA A 1 80 ? 0.417 -17.774 -56.432 1.00 27.86 80 ALA A C 1
ATOM 612 O O . ALA A 1 80 ? -0.225 -18.543 -57.150 1.00 27.86 80 ALA A O 1
ATOM 613 N N . ILE A 1 81 ? -0.186 -16.906 -55.618 1.00 28.80 81 ILE A N 1
ATOM 614 C CA . ILE A 1 81 ? -1.637 -16.688 -55.628 1.00 28.80 81 ILE A CA 1
ATOM 615 C C . ILE A 1 81 ? -1.961 -15.623 -56.683 1.00 28.80 81 ILE A C 1
ATOM 617 O O . ILE A 1 81 ? -1.581 -14.460 -56.562 1.00 28.80 81 ILE A O 1
ATOM 621 N N . ARG A 1 82 ? -2.665 -16.046 -57.740 1.00 26.77 82 ARG A N 1
ATOM 622 C CA . ARG A 1 82 ? -3.308 -15.181 -58.740 1.00 26.77 82 ARG A CA 1
ATOM 623 C C . ARG A 1 82 ? -4.501 -14.459 -58.106 1.00 26.77 82 ARG A C 1
ATOM 625 O O . ARG A 1 82 ? -5.421 -15.116 -57.630 1.00 26.77 82 ARG A O 1
ATOM 632 N N . ALA A 1 83 ? -4.526 -13.131 -58.177 1.00 27.05 83 ALA A N 1
ATOM 633 C CA . ALA A 1 83 ? -5.724 -12.339 -57.901 1.00 27.05 83 ALA A CA 1
ATOM 634 C C . ALA A 1 83 ? -6.664 -12.347 -59.126 1.00 27.05 83 ALA A C 1
ATOM 636 O O . ALA A 1 83 ? -6.187 -12.105 -60.241 1.00 27.05 83 ALA A O 1
ATOM 637 N N . PRO A 1 84 ? -7.978 -12.597 -58.977 1.00 29.92 84 PRO A N 1
ATOM 638 C CA . PRO A 1 84 ? -8.930 -12.370 -60.052 1.00 29.92 84 PRO A CA 1
ATOM 639 C C . PRO A 1 84 ? -9.369 -10.900 -60.062 1.00 29.92 84 PRO A C 1
ATOM 641 O O . PRO A 1 84 ? -9.809 -10.352 -59.053 1.00 29.92 84 PRO A O 1
ATOM 644 N N . ALA A 1 85 ? -9.267 -10.265 -61.229 1.00 33.16 85 ALA A N 1
ATOM 645 C CA . ALA A 1 85 ? -9.884 -8.975 -61.496 1.00 33.16 85 ALA A CA 1
ATOM 646 C C . ALA A 1 85 ? -11.401 -9.164 -61.654 1.00 33.16 85 ALA A C 1
ATOM 648 O O . ALA A 1 85 ? -11.846 -9.836 -62.584 1.00 33.16 85 ALA A O 1
ATOM 649 N N . LEU A 1 86 ? -12.192 -8.555 -60.769 1.00 32.69 86 LEU A N 1
ATOM 650 C CA . LEU A 1 86 ? -13.636 -8.408 -60.939 1.00 32.69 86 LEU A CA 1
ATOM 651 C C . LEU A 1 86 ? -13.975 -6.926 -61.104 1.00 32.69 86 LEU A C 1
ATOM 653 O O . LEU A 1 86 ? -13.659 -6.087 -60.265 1.00 32.69 86 LEU A O 1
ATOM 657 N N . HIS A 1 87 ? -14.588 -6.625 -62.248 1.00 31.16 87 HIS A N 1
ATOM 658 C CA . HIS A 1 87 ? -15.175 -5.340 -62.599 1.00 31.16 87 HIS A CA 1
ATOM 659 C C . HIS A 1 87 ? -16.249 -4.920 -61.587 1.00 31.16 87 HIS A C 1
ATOM 661 O O . HIS A 1 87 ? -17.213 -5.651 -61.375 1.00 31.16 87 HIS A O 1
ATOM 667 N N . ALA A 1 88 ? -16.140 -3.703 -61.055 1.00 30.08 88 ALA A N 1
ATOM 668 C CA . ALA A 1 88 ? -17.224 -3.037 -60.343 1.00 30.08 88 ALA A CA 1
ATOM 669 C C . ALA A 1 88 ? -18.000 -2.129 -61.313 1.00 30.08 88 ALA A C 1
ATOM 671 O O . ALA A 1 88 ? -17.456 -1.165 -61.854 1.00 30.08 88 ALA A O 1
ATOM 672 N N . LYS A 1 89 ? -19.286 -2.426 -61.518 1.00 31.80 89 LYS A N 1
ATOM 673 C CA . LYS A 1 89 ? -20.284 -1.478 -62.024 1.00 31.80 89 LYS A CA 1
ATOM 674 C C . LYS A 1 89 ? -21.382 -1.334 -60.971 1.00 31.80 89 LYS A C 1
ATOM 676 O O . LYS A 1 89 ? -22.037 -2.317 -60.660 1.00 31.80 89 LYS A O 1
ATOM 681 N N . GLY A 1 90 ? -21.612 -0.092 -60.542 1.00 29.59 90 GLY A N 1
ATOM 682 C CA . GLY A 1 90 ? -22.933 0.421 -60.168 1.00 29.59 90 GLY A CA 1
ATOM 683 C C . GLY A 1 90 ? -23.411 0.200 -58.730 1.00 29.59 90 GLY A C 1
ATOM 684 O O . GLY A 1 90 ? -23.961 -0.845 -58.425 1.00 29.59 90 GLY A O 1
ATOM 685 N N . GLY A 1 91 ? -23.295 1.262 -57.925 1.00 40.31 91 GLY A N 1
ATOM 686 C CA . GLY A 1 91 ? -24.313 1.755 -56.986 1.00 40.31 91 GLY A CA 1
ATOM 687 C C . GLY A 1 91 ? -24.897 0.803 -55.940 1.00 40.31 91 GLY A C 1
ATOM 688 O O . GLY A 1 91 ? -25.911 0.164 -56.189 1.00 40.31 91 GLY A O 1
ATOM 689 N N . GLU A 1 92 ? -24.378 0.873 -54.715 1.00 28.64 92 GLU A N 1
ATOM 690 C CA . GLU A 1 92 ? -25.146 0.578 -53.502 1.00 28.64 92 GLU A CA 1
ATOM 691 C C . GLU A 1 92 ? -24.656 1.523 -52.389 1.00 28.64 92 GLU A C 1
ATOM 693 O O . GLU A 1 92 ? -23.457 1.784 -52.275 1.00 28.64 92 GLU A O 1
ATOM 698 N N . ALA A 1 93 ? -25.595 2.113 -51.643 1.00 34.84 93 ALA A N 1
ATOM 699 C CA . ALA A 1 93 ? -25.349 3.030 -50.528 1.00 34.84 93 ALA A CA 1
ATOM 700 C C . ALA A 1 93 ? -24.381 2.414 -49.495 1.00 34.84 93 ALA A C 1
ATOM 702 O O . ALA A 1 93 ? -24.326 1.185 -49.393 1.00 34.84 93 ALA A O 1
ATOM 703 N N . PRO A 1 94 ? -23.622 3.216 -48.721 1.00 34.34 94 PRO A N 1
ATOM 704 C CA . PRO A 1 94 ? -22.662 2.655 -47.784 1.00 34.34 94 PRO A CA 1
ATOM 705 C C . PRO A 1 94 ? -23.417 1.835 -46.734 1.00 34.34 94 PRO A C 1
ATOM 707 O O . PRO A 1 94 ? -24.146 2.376 -45.907 1.00 34.34 94 PRO A O 1
ATOM 710 N N . ARG A 1 95 ? -23.258 0.508 -46.796 1.00 35.97 95 ARG A N 1
ATOM 711 C CA . ARG A 1 95 ? -23.570 -0.384 -45.684 1.00 35.97 95 ARG A CA 1
ATOM 712 C C . ARG A 1 95 ? -22.634 0.011 -44.547 1.00 35.97 95 ARG A C 1
ATOM 714 O O . ARG A 1 95 ? -21.438 -0.265 -44.626 1.00 35.97 95 ARG A O 1
ATOM 721 N N . GLU A 1 96 ? -23.171 0.668 -43.523 1.00 38.38 96 GLU A N 1
ATOM 722 C CA . GLU A 1 96 ? -22.511 0.738 -42.223 1.00 38.38 96 GLU A CA 1
ATOM 723 C C . GLU A 1 96 ? -22.136 -0.687 -41.815 1.00 38.38 96 GLU A C 1
ATOM 725 O O . GLU A 1 96 ? -22.965 -1.604 -41.816 1.00 38.38 96 GLU A O 1
ATOM 730 N N . SER A 1 97 ? -20.853 -0.901 -41.544 1.00 35.22 97 SER A N 1
ATOM 731 C CA . SER A 1 97 ? -20.389 -2.163 -41.005 1.00 35.22 97 SER A CA 1
ATOM 732 C C . SER A 1 97 ? -21.027 -2.345 -39.630 1.00 35.22 97 SER A C 1
ATOM 734 O O . SER A 1 97 ? -20.743 -1.604 -38.693 1.00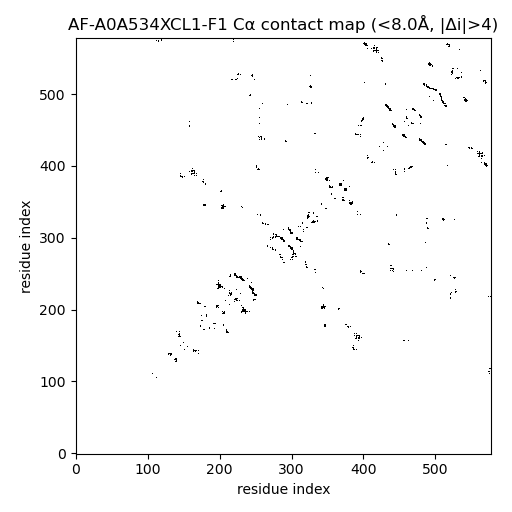 35.22 97 SER A O 1
ATOM 736 N N . ALA A 1 98 ? -21.839 -3.390 -39.473 1.00 39.62 98 ALA A N 1
ATOM 737 C CA . ALA A 1 98 ? -22.421 -3.819 -38.196 1.00 39.62 98 ALA A CA 1
ATOM 738 C C . ALA A 1 98 ? -21.373 -4.302 -37.156 1.00 39.62 98 ALA A C 1
ATOM 740 O O . ALA A 1 98 ? -21.711 -4.981 -36.194 1.00 39.62 98 ALA A O 1
ATOM 741 N N . PHE A 1 99 ? -20.098 -3.958 -37.362 1.00 36.94 99 PHE A N 1
ATOM 742 C CA . PHE A 1 99 ? -18.953 -4.233 -36.495 1.00 36.94 99 PHE A CA 1
ATOM 743 C C . PHE A 1 99 ? -18.115 -2.977 -36.203 1.00 36.94 99 PHE A C 1
ATOM 745 O O . PHE A 1 99 ? -17.088 -3.075 -35.538 1.00 36.94 99 PHE A O 1
ATOM 752 N N . ALA A 1 100 ? -18.525 -1.791 -36.666 1.00 35.59 100 ALA A N 1
ATOM 753 C CA . ALA A 1 100 ? -17.952 -0.535 -36.196 1.00 35.59 100 ALA A CA 1
ATOM 754 C C . ALA A 1 100 ? -18.613 -0.155 -34.865 1.00 35.59 100 ALA A C 1
ATOM 756 O O . ALA A 1 100 ? -19.500 0.691 -34.800 1.00 35.59 100 ALA A O 1
ATOM 757 N N . THR A 1 101 ? -18.200 -0.811 -33.782 1.00 38.72 101 THR A N 1
ATOM 758 C CA . THR A 1 101 ? -18.489 -0.309 -32.439 1.00 38.72 101 THR A CA 1
ATOM 759 C C . THR A 1 101 ? -17.718 0.996 -32.272 1.00 38.72 101 THR A C 1
ATOM 761 O O . THR A 1 101 ? -16.488 0.990 -32.329 1.00 38.72 101 THR A O 1
ATOM 764 N N . THR A 1 102 ? -18.417 2.111 -32.075 1.00 44.09 102 THR A N 1
ATOM 765 C CA . THR A 1 102 ? -17.881 3.482 -31.966 1.00 44.09 102 THR A CA 1
ATOM 766 C C . THR A 1 102 ? -17.045 3.730 -30.707 1.00 44.09 102 THR A C 1
ATOM 768 O O . THR A 1 102 ? -16.967 4.854 -30.226 1.00 44.09 102 THR A O 1
ATOM 771 N N . ASP A 1 103 ? -16.439 2.689 -30.138 1.00 44.78 103 ASP A N 1
ATOM 772 C CA . ASP A 1 103 ? -15.746 2.789 -28.865 1.00 44.78 103 ASP A CA 1
ATOM 773 C C . ASP A 1 103 ? -14.481 1.918 -28.757 1.00 44.78 103 ASP A C 1
ATOM 775 O O . ASP A 1 103 ? -14.072 1.461 -27.693 1.00 44.78 103 ASP A O 1
ATOM 779 N N . THR A 1 104 ? -13.790 1.789 -29.888 1.00 47.38 104 THR A N 1
ATOM 780 C CA . THR A 1 104 ? -12.371 2.163 -29.955 1.00 47.38 104 THR A CA 1
ATOM 781 C C . THR A 1 104 ? -12.253 3.686 -30.083 1.00 47.38 104 THR A C 1
ATOM 783 O O . THR A 1 104 ? -11.577 4.161 -30.996 1.00 47.38 104 THR A O 1
ATOM 786 N N . ALA A 1 105 ? -12.968 4.475 -29.271 1.00 46.50 105 ALA A N 1
ATOM 787 C CA . ALA A 1 105 ? -12.842 5.920 -29.330 1.00 46.50 105 ALA A CA 1
ATOM 788 C C . ALA A 1 105 ? -11.425 6.250 -28.857 1.00 46.50 105 ALA A C 1
ATOM 790 O O . ALA A 1 105 ? -11.150 6.357 -27.665 1.00 46.50 105 ALA A O 1
ATOM 791 N N . ILE A 1 106 ? -10.505 6.315 -29.824 1.00 51.31 106 ILE A N 1
ATOM 792 C CA . ILE A 1 106 ? -9.511 7.372 -29.959 1.00 51.31 106 ILE A CA 1
ATOM 793 C C . ILE A 1 106 ? -10.041 8.522 -29.095 1.00 51.31 106 ILE A C 1
ATOM 795 O O . ILE A 1 106 ? -11.106 9.045 -29.449 1.00 51.31 106 ILE A O 1
ATOM 799 N N . PRO A 1 107 ? -9.434 8.810 -27.915 1.00 56.84 107 PRO A N 1
ATOM 800 C CA . PRO A 1 107 ? -9.813 9.989 -27.147 1.00 56.84 107 PRO A CA 1
ATOM 801 C C . PRO A 1 107 ? -9.987 11.132 -28.136 1.00 56.84 107 PRO A C 1
ATOM 803 O O . PRO A 1 107 ? -9.206 11.164 -29.090 1.00 56.84 107 PRO A O 1
ATOM 806 N N . ASP A 1 108 ? -11.010 11.983 -27.959 1.00 63.22 108 ASP A N 1
ATOM 807 C CA . ASP A 1 108 ? -11.287 13.108 -28.874 1.00 63.22 108 ASP A CA 1
ATOM 808 C C . ASP A 1 108 ? -9.961 13.650 -29.404 1.00 63.22 108 ASP A C 1
ATOM 810 O O . ASP A 1 108 ? -9.038 13.804 -28.599 1.00 63.22 108 ASP A O 1
ATOM 814 N N . ASP A 1 109 ? -9.831 13.859 -30.720 1.00 70.88 109 ASP A N 1
ATOM 815 C CA . ASP A 1 109 ? -8.568 14.232 -31.370 1.00 70.88 109 ASP A CA 1
ATOM 816 C C . ASP A 1 109 ? -7.781 15.259 -30.541 1.00 70.88 109 ASP A C 1
ATOM 818 O O . ASP A 1 109 ? -6.562 15.171 -30.439 1.00 70.88 109 ASP A O 1
ATOM 822 N N . THR A 1 110 ? -8.480 16.174 -29.866 1.00 76.06 110 THR A N 1
ATOM 823 C CA . THR A 1 110 ? -7.925 17.131 -28.902 1.00 76.06 110 THR A CA 1
ATOM 824 C C . THR A 1 110 ? -7.187 16.486 -27.713 1.00 76.06 110 THR A C 1
ATOM 826 O O . THR A 1 110 ? -6.042 16.844 -27.440 1.00 76.06 110 THR A O 1
ATOM 829 N N . VAL A 1 111 ? -7.810 15.540 -27.005 1.00 72.94 111 VAL A N 1
ATOM 830 C CA . VAL A 1 111 ? -7.232 14.797 -25.870 1.00 72.94 111 VAL A CA 1
ATOM 831 C C . VAL A 1 111 ? -6.074 13.916 -26.328 1.00 72.94 111 VAL A C 1
ATOM 833 O O . VAL A 1 111 ? -5.037 13.883 -25.668 1.00 72.94 111 VAL A O 1
ATOM 836 N N . LEU A 1 112 ? -6.200 13.234 -27.470 1.00 75.50 112 LEU A N 1
ATOM 837 C CA . LEU A 1 112 ? -5.088 12.452 -28.017 1.00 75.50 112 LEU A CA 1
ATOM 838 C C . LEU A 1 112 ? -3.922 13.323 -28.460 1.00 75.50 112 LEU A C 1
ATOM 840 O O . LEU A 1 112 ? -2.777 12.961 -28.214 1.00 75.50 112 LEU A O 1
ATOM 844 N N . LEU A 1 113 ? -4.189 14.459 -29.105 1.00 79.94 113 LEU A N 1
ATOM 845 C CA . LEU A 1 113 ? -3.158 15.428 -29.463 1.00 79.94 113 LEU A CA 1
ATOM 846 C C . LEU A 1 113 ? -2.469 15.965 -28.211 1.00 79.94 113 LEU A C 1
ATOM 848 O O . LEU A 1 113 ? -1.250 16.126 -28.220 1.00 79.94 113 LEU A O 1
ATOM 852 N N . GLU A 1 114 ? -3.210 16.206 -27.128 1.00 80.62 114 GLU A N 1
ATOM 853 C CA . GLU A 1 114 ? -2.634 16.613 -25.849 1.00 80.62 114 GLU A CA 1
ATOM 854 C C . GLU A 1 114 ? -1.760 15.505 -25.247 1.00 80.62 114 GLU A C 1
ATOM 856 O O . GLU A 1 114 ? -0.610 15.770 -24.896 1.00 80.62 114 GLU A O 1
ATOM 861 N N . GLN A 1 115 ? -2.251 14.263 -25.179 1.00 80.12 115 GLN A N 1
ATOM 862 C CA . GLN A 1 115 ? -1.479 13.116 -24.689 1.00 80.12 115 GLN A CA 1
ATOM 863 C C . GLN A 1 115 ? -0.233 12.854 -25.543 1.00 80.12 115 GLN A C 1
ATOM 865 O O . GLN A 1 115 ? 0.851 12.655 -25.001 1.00 80.12 115 GLN A O 1
ATOM 870 N N . LEU A 1 116 ? -0.353 12.915 -26.870 1.00 82.81 116 LEU A N 1
ATOM 871 C CA . LEU A 1 116 ? 0.762 12.776 -27.804 1.00 82.81 116 LEU A CA 1
ATOM 872 C C . LEU A 1 116 ? 1.775 13.904 -27.628 1.00 82.81 116 LEU A C 1
ATOM 874 O O . LEU A 1 116 ? 2.975 13.649 -27.604 1.00 82.81 116 LEU A O 1
ATOM 878 N N . THR A 1 117 ? 1.306 15.143 -27.477 1.00 82.62 117 THR A N 1
ATOM 879 C CA . THR A 1 117 ? 2.183 16.290 -27.228 1.00 82.62 117 THR A CA 1
ATOM 880 C C . THR A 1 117 ? 2.932 16.098 -25.919 1.00 82.62 117 THR A C 1
ATOM 882 O O . THR A 1 117 ? 4.151 16.213 -25.928 1.00 82.62 117 THR A O 1
ATOM 885 N N . LYS A 1 118 ? 2.242 15.740 -24.826 1.00 79.94 118 LYS A N 1
ATOM 886 C CA . LYS A 1 118 ? 2.863 15.450 -23.524 1.00 79.94 118 LYS A CA 1
ATOM 887 C C . LYS A 1 118 ? 3.900 14.333 -23.628 1.00 79.94 118 LYS A C 1
ATOM 889 O O . LYS A 1 118 ? 5.017 14.520 -23.166 1.00 79.94 118 LYS A O 1
ATOM 894 N N . ALA A 1 119 ? 3.568 13.226 -24.290 1.00 80.94 119 ALA A N 1
ATOM 895 C CA . ALA A 1 119 ? 4.478 12.095 -24.449 1.00 80.94 119 ALA A CA 1
ATOM 896 C C . ALA A 1 119 ? 5.715 12.442 -25.300 1.00 80.94 119 ALA A C 1
ATOM 898 O O . ALA A 1 119 ? 6.829 12.060 -24.954 1.00 80.94 119 ALA A O 1
ATOM 899 N N . ILE A 1 120 ? 5.555 13.215 -26.383 1.00 83.31 120 ILE A N 1
ATOM 900 C CA . ILE A 1 120 ? 6.686 13.712 -27.185 1.00 83.31 120 ILE A CA 1
ATOM 901 C C . ILE A 1 120 ? 7.547 14.686 -26.373 1.00 83.31 120 ILE A C 1
ATOM 903 O O . ILE A 1 120 ? 8.772 14.655 -26.487 1.00 83.31 120 ILE A O 1
ATOM 907 N N . ASP A 1 121 ? 6.929 15.575 -25.596 1.00 82.69 121 ASP A N 1
ATOM 908 C CA . ASP A 1 121 ? 7.648 16.556 -24.783 1.00 82.69 121 ASP A CA 1
ATOM 909 C C . ASP A 1 121 ? 8.445 15.877 -23.665 1.00 82.69 121 ASP A C 1
ATOM 911 O O . ASP A 1 121 ? 9.599 16.244 -23.456 1.00 82.69 121 ASP A O 1
ATOM 915 N N . LEU A 1 122 ? 7.861 14.867 -23.009 1.00 80.44 122 LEU A N 1
ATOM 916 C CA . LEU A 1 122 ? 8.543 14.011 -22.039 1.00 80.44 122 LEU A CA 1
ATOM 917 C C . LEU A 1 122 ? 9.738 13.318 -22.694 1.00 80.44 122 LEU A C 1
ATOM 919 O O . LEU A 1 122 ? 10.872 13.534 -22.279 1.00 80.44 122 LEU A O 1
ATOM 923 N N . ARG A 1 123 ? 9.517 12.613 -23.811 1.00 83.25 123 ARG A N 1
ATOM 924 C CA . ARG A 1 123 ? 10.597 11.902 -24.503 1.00 83.25 123 ARG A CA 1
ATOM 925 C C . ARG A 1 123 ? 11.737 12.823 -24.939 1.00 83.25 123 ARG A C 1
ATOM 927 O O . ARG A 1 123 ? 12.903 12.453 -24.867 1.00 83.25 123 ARG A O 1
ATOM 934 N N . ARG A 1 124 ? 11.429 14.042 -25.388 1.00 85.06 124 ARG A N 1
ATOM 935 C CA . ARG A 1 124 ? 12.457 15.033 -25.749 1.00 85.06 124 ARG A CA 1
ATOM 936 C C . ARG A 1 124 ? 13.291 15.486 -24.554 1.00 85.06 124 ARG A C 1
ATOM 938 O O . ARG A 1 124 ? 14.462 15.796 -24.758 1.00 85.06 124 ARG A O 1
ATOM 945 N N . ARG A 1 125 ? 12.699 15.573 -23.359 1.00 82.38 125 ARG A N 1
ATOM 946 C CA . ARG A 1 125 ? 13.417 15.917 -22.122 1.00 82.38 125 ARG A CA 1
ATOM 947 C C . ARG A 1 125 ? 14.311 14.768 -21.699 1.00 82.38 125 ARG A C 1
ATOM 949 O O . ARG A 1 125 ? 15.511 14.977 -21.639 1.00 82.38 125 ARG A O 1
ATOM 956 N N . GLU A 1 126 ? 13.766 13.558 -21.607 1.00 82.31 126 GLU A N 1
ATOM 957 C CA . GLU A 1 126 ? 14.539 12.347 -21.306 1.00 82.31 126 GLU A CA 1
ATOM 958 C C . GLU A 1 126 ? 15.725 12.173 -22.271 1.00 82.31 126 GLU A C 1
ATOM 960 O O . GLU A 1 126 ? 16.853 11.901 -21.859 1.00 82.31 126 GLU A O 1
ATOM 965 N N . ASP A 1 127 ? 15.500 12.372 -23.577 1.00 85.31 127 ASP A N 1
ATOM 966 C CA . ASP A 1 127 ? 16.563 12.310 -24.580 1.00 85.31 127 ASP A CA 1
ATOM 967 C C . ASP A 1 127 ? 17.608 13.414 -24.379 1.00 85.31 127 ASP A C 1
ATOM 969 O O . ASP A 1 127 ? 18.802 13.156 -24.542 1.00 85.31 127 ASP A O 1
ATOM 973 N N . PHE A 1 128 ? 17.186 14.632 -24.035 1.00 85.19 128 PHE A N 1
ATOM 974 C CA . PHE A 1 128 ? 18.095 15.739 -23.754 1.00 85.19 128 PHE A CA 1
ATOM 975 C C . PHE A 1 128 ? 18.919 15.489 -22.489 1.00 85.19 128 PHE A C 1
ATOM 977 O O . PHE A 1 128 ? 20.141 15.600 -22.553 1.00 85.19 128 PHE A O 1
ATOM 984 N N . ASP A 1 129 ? 18.286 15.104 -21.384 1.00 82.75 129 ASP A N 1
ATOM 985 C CA . ASP A 1 129 ? 18.943 14.861 -20.101 1.00 82.75 129 ASP A CA 1
ATOM 986 C C . ASP A 1 129 ? 19.908 13.676 -20.191 1.00 82.75 129 ASP A C 1
ATOM 988 O O . ASP A 1 129 ? 21.040 13.756 -19.716 1.00 82.75 129 ASP A O 1
ATOM 992 N N . ARG A 1 130 ? 19.541 12.619 -20.928 1.00 84.06 130 ARG A N 1
ATOM 993 C CA . ARG A 1 130 ? 20.456 11.515 -21.247 1.00 84.06 130 ARG A CA 1
ATOM 994 C C . ARG A 1 130 ? 21.680 11.979 -22.036 1.00 84.06 130 ARG A C 1
ATOM 996 O O . ARG A 1 130 ? 22.783 11.500 -21.786 1.00 84.06 130 ARG A O 1
ATOM 1003 N N . MET A 1 131 ? 21.505 12.862 -23.020 1.00 88.00 131 MET A N 1
ATOM 1004 C CA . MET A 1 131 ? 22.628 13.388 -23.810 1.00 88.00 131 MET A CA 1
ATOM 1005 C C . MET A 1 131 ? 23.489 14.360 -23.002 1.00 88.00 131 MET A C 1
ATOM 1007 O O . MET A 1 131 ? 24.705 14.386 -23.191 1.00 88.00 131 MET A O 1
ATOM 1011 N N . LEU A 1 132 ? 22.873 15.136 -22.109 1.00 85.38 132 LEU A N 1
ATOM 1012 C CA . LEU A 1 132 ? 23.566 16.034 -21.198 1.00 85.38 132 LEU A CA 1
ATOM 1013 C C . LEU A 1 132 ? 24.430 15.239 -20.219 1.00 85.38 132 LEU A C 1
ATOM 1015 O O . LEU A 1 132 ? 25.629 15.482 -20.155 1.00 85.38 132 LEU A O 1
ATOM 1019 N N . ASP A 1 133 ? 23.868 14.225 -19.569 1.00 84.44 133 ASP A N 1
ATOM 1020 C CA . ASP A 1 133 ? 24.599 13.361 -18.643 1.00 84.44 133 ASP A CA 1
ATOM 1021 C C . ASP A 1 133 ? 25.687 12.523 -19.335 1.00 84.44 133 ASP A C 1
ATOM 1023 O O . ASP A 1 133 ? 26.768 12.319 -18.790 1.00 84.44 133 ASP A O 1
ATOM 1027 N N . ALA A 1 134 ? 25.468 12.108 -20.587 1.00 86.06 134 ALA A N 1
ATOM 1028 C CA . ALA A 1 134 ? 26.527 11.492 -21.386 1.00 86.06 134 ALA A CA 1
ATOM 1029 C C . ALA A 1 134 ? 27.693 12.458 -21.679 1.00 86.06 134 ALA A C 1
ATOM 1031 O O . ALA A 1 134 ? 28.813 12.007 -21.926 1.00 86.06 134 ALA A O 1
ATOM 1032 N N . SER A 1 135 ? 27.435 13.771 -21.695 1.00 89.12 135 SER A N 1
ATOM 1033 C CA . SER A 1 135 ? 28.460 14.801 -21.891 1.00 89.12 135 SER A CA 1
ATOM 1034 C C . SER A 1 135 ? 29.127 15.248 -20.588 1.00 89.12 135 SER A C 1
ATOM 1036 O O . SER A 1 135 ? 30.320 15.550 -20.607 1.00 89.12 135 SER A O 1
ATOM 1038 N N . ASP A 1 136 ? 28.378 15.254 -19.485 1.00 85.25 136 ASP A N 1
ATOM 1039 C CA . ASP A 1 136 ? 28.818 15.643 -18.147 1.00 85.25 136 ASP A CA 1
ATOM 1040 C C . ASP A 1 136 ? 28.200 14.685 -17.102 1.00 85.25 136 ASP A C 1
ATOM 1042 O O . ASP A 1 136 ? 27.054 14.867 -16.678 1.00 85.25 136 ASP A O 1
ATOM 1046 N N . PRO A 1 137 ? 28.908 13.590 -16.756 1.00 80.06 137 PRO A N 1
ATOM 1047 C CA . PRO A 1 137 ? 28.375 12.548 -15.883 1.00 80.06 137 PRO A CA 1
ATOM 1048 C C . PRO A 1 137 ? 27.965 13.082 -14.507 1.00 80.06 137 PRO A C 1
ATOM 1050 O O . PRO A 1 137 ? 28.796 13.614 -13.773 1.00 80.06 137 PRO A O 1
ATOM 1053 N N . GLY A 1 138 ? 26.703 12.863 -14.130 1.00 76.75 138 GLY A N 1
ATOM 1054 C CA . GLY A 1 138 ? 26.135 13.327 -12.861 1.00 76.75 138 GLY A CA 1
ATOM 1055 C C . GLY A 1 138 ? 25.083 14.427 -13.020 1.00 76.75 138 GLY A C 1
ATOM 1056 O O . GLY A 1 138 ? 24.293 14.630 -12.103 1.00 76.75 138 GLY A O 1
ATOM 1057 N N . GLU A 1 139 ? 24.980 15.068 -14.186 1.00 82.56 139 GLU A N 1
ATOM 1058 C CA . GLU A 1 139 ? 23.939 16.077 -14.449 1.00 82.56 139 GLU A CA 1
ATOM 1059 C C . GLU A 1 139 ? 22.514 15.510 -14.302 1.00 82.56 139 GLU A C 1
ATOM 1061 O O . GLU A 1 139 ? 21.610 16.198 -13.824 1.00 82.56 139 GLU A O 1
ATOM 1066 N N . LEU A 1 140 ? 22.298 14.229 -14.634 1.00 80.19 140 LEU A N 1
ATOM 1067 C CA . LEU A 1 140 ? 20.963 13.626 -14.554 1.00 80.19 140 LEU A CA 1
ATOM 1068 C C . LEU A 1 140 ? 20.406 13.621 -13.121 1.00 80.19 140 LEU A C 1
ATOM 1070 O O . LEU A 1 140 ? 19.223 13.889 -12.919 1.00 80.19 140 LEU A O 1
ATOM 1074 N N . VAL A 1 141 ? 21.245 13.346 -12.113 1.00 82.06 141 VAL A N 1
ATOM 1075 C CA . VAL A 1 141 ? 20.782 13.332 -10.715 1.00 82.06 141 VAL A CA 1
ATOM 1076 C C . VAL A 1 141 ? 20.516 14.743 -10.191 1.00 82.06 141 VAL A C 1
ATOM 1078 O O . VAL A 1 141 ? 19.642 14.923 -9.345 1.00 82.06 141 VAL A O 1
ATOM 1081 N N . GLU A 1 142 ? 21.201 15.766 -10.710 1.00 81.88 142 GLU A N 1
ATOM 1082 C CA . GLU A 1 142 ? 20.915 17.160 -10.354 1.00 81.88 142 GLU A CA 1
ATOM 1083 C C . GLU A 1 142 ? 19.533 17.604 -10.853 1.00 81.88 142 GLU A C 1
ATOM 1085 O O . GLU A 1 142 ? 18.845 18.362 -10.169 1.00 81.88 142 GLU A O 1
ATOM 1090 N N . HIS A 1 143 ? 19.094 17.098 -12.009 1.00 81.25 143 HIS A N 1
ATOM 1091 C CA . HIS A 1 143 ? 17.752 17.347 -12.547 1.00 81.25 143 HIS A CA 1
ATOM 1092 C C . HIS A 1 143 ? 16.667 16.497 -11.869 1.00 81.25 143 HIS A C 1
ATOM 1094 O O . HIS A 1 143 ? 15.526 16.945 -11.746 1.00 81.25 143 HIS A O 1
ATOM 1100 N N . ALA A 1 144 ? 17.031 15.312 -11.372 1.00 82.75 144 ALA A N 1
ATOM 1101 C CA . ALA A 1 144 ? 16.136 14.403 -10.658 1.00 82.75 144 ALA A CA 1
ATOM 1102 C C . ALA A 1 144 ? 16.035 14.690 -9.147 1.00 82.75 144 ALA A C 1
ATOM 1104 O O . ALA A 1 144 ? 15.347 13.975 -8.422 1.00 82.75 144 ALA A O 1
ATOM 1105 N N . THR A 1 145 ? 16.721 15.706 -8.615 1.00 89.00 145 THR A N 1
ATOM 1106 C CA . THR A 1 145 ? 16.734 15.964 -7.167 1.00 89.00 145 THR A CA 1
ATOM 1107 C C . THR A 1 145 ? 16.552 17.438 -6.825 1.00 89.00 145 THR A C 1
ATOM 1109 O O . THR A 1 145 ? 16.681 18.345 -7.643 1.00 89.00 145 THR A O 1
ATOM 1112 N N . LEU A 1 146 ? 16.189 17.694 -5.568 1.00 87.62 146 LEU A N 1
ATOM 1113 C CA . LEU A 1 146 ? 16.024 19.036 -5.022 1.00 87.62 146 LEU A CA 1
ATOM 1114 C C . LEU A 1 146 ? 16.858 19.158 -3.755 1.00 87.62 146 LEU A C 1
ATOM 1116 O O . LEU A 1 146 ? 16.903 18.236 -2.948 1.00 87.62 146 LEU A O 1
ATOM 1120 N N . SER A 1 147 ? 17.479 20.316 -3.537 1.00 88.00 147 SER A N 1
ATOM 1121 C CA . SER A 1 147 ? 18.145 20.586 -2.256 1.00 88.00 147 SER A CA 1
ATOM 1122 C C . SER A 1 147 ? 17.126 20.851 -1.142 1.00 88.00 147 SER A C 1
ATOM 1124 O O . SER A 1 147 ? 16.112 21.520 -1.374 1.00 88.00 147 SER A O 1
ATOM 1126 N N . ASP A 1 148 ? 17.437 20.439 0.091 1.00 85.50 148 ASP A N 1
ATOM 1127 C CA . ASP A 1 148 ? 16.635 20.774 1.282 1.00 85.50 148 ASP A CA 1
ATOM 1128 C C . ASP A 1 148 ? 16.393 22.286 1.395 1.00 85.50 148 ASP A C 1
ATOM 1130 O O . ASP A 1 148 ? 15.285 22.739 1.671 1.00 85.50 148 ASP A O 1
ATOM 1134 N N . ALA A 1 149 ? 17.404 23.093 1.068 1.00 86.12 149 ALA A N 1
ATOM 1135 C CA . ALA A 1 149 ? 17.305 24.545 1.107 1.00 86.12 149 ALA A CA 1
ATOM 1136 C C . ALA A 1 149 ? 16.308 25.119 0.079 1.00 86.12 149 ALA A C 1
ATOM 1138 O O . ALA A 1 149 ? 15.706 26.165 0.328 1.00 86.12 149 ALA A O 1
ATOM 1139 N N . ALA A 1 150 ? 16.144 24.483 -1.087 1.00 84.94 150 ALA A N 1
ATOM 1140 C CA . ALA A 1 150 ? 15.144 24.884 -2.079 1.00 84.94 150 ALA A CA 1
ATOM 1141 C C . ALA A 1 150 ? 13.720 24.557 -1.604 1.00 84.94 150 ALA A C 1
ATOM 1143 O O . ALA A 1 150 ? 12.830 25.402 -1.745 1.00 84.94 150 ALA A O 1
ATOM 1144 N N . LEU A 1 151 ? 13.534 23.384 -0.989 1.00 84.69 151 LEU A N 1
ATOM 1145 C CA . LEU A 1 151 ? 12.268 22.972 -0.380 1.00 84.69 151 LEU A CA 1
ATOM 1146 C C . LEU A 1 151 ? 11.896 23.844 0.821 1.00 84.69 151 LEU A C 1
ATOM 1148 O O . LEU A 1 151 ? 10.795 24.379 0.883 1.00 84.69 151 LEU A O 1
ATOM 1152 N N . ASP A 1 152 ? 12.809 24.049 1.766 1.00 84.88 152 ASP A N 1
ATOM 1153 C CA . ASP A 1 152 ? 12.531 24.811 2.987 1.00 84.88 152 ASP A CA 1
ATOM 1154 C C . ASP A 1 152 ? 12.180 26.271 2.687 1.00 84.88 152 ASP A C 1
ATOM 1156 O O . ASP A 1 152 ? 11.251 26.820 3.279 1.00 84.88 152 ASP A O 1
ATOM 1160 N N . ARG A 1 153 ? 12.829 26.879 1.687 1.00 85.56 153 ARG A N 1
ATOM 1161 C CA . ARG A 1 153 ? 12.506 28.239 1.227 1.00 85.56 153 ARG A CA 1
ATOM 1162 C C . ARG A 1 153 ? 11.254 28.336 0.349 1.00 85.56 153 ARG A C 1
ATOM 1164 O O . ARG A 1 153 ? 10.924 29.450 -0.048 1.00 85.56 153 ARG A O 1
ATOM 1171 N N . HIS A 1 154 ? 10.585 27.225 0.026 1.00 83.75 154 HIS A N 1
ATOM 1172 C CA . HIS A 1 154 ? 9.395 27.211 -0.838 1.00 83.75 154 HIS A CA 1
ATOM 1173 C C . HIS A 1 154 ? 9.628 27.912 -2.186 1.00 83.75 154 HIS A C 1
ATOM 1175 O O . HIS A 1 154 ? 8.774 28.632 -2.698 1.00 83.75 154 HIS A O 1
ATOM 1181 N N . VAL A 1 155 ? 10.819 27.725 -2.769 1.00 84.12 155 VAL A N 1
ATOM 1182 C CA . VAL A 1 155 ? 11.152 28.307 -4.085 1.00 84.12 155 VAL A CA 1
ATOM 1183 C C . VAL A 1 155 ? 10.402 27.585 -5.213 1.00 84.12 155 VAL A C 1
ATOM 1185 O O . VAL A 1 155 ? 10.269 28.119 -6.312 1.00 84.12 155 VAL A O 1
ATOM 1188 N N . ILE A 1 156 ? 9.894 26.386 -4.931 1.00 84.88 156 ILE A N 1
ATOM 1189 C CA . ILE A 1 156 ? 9.167 25.528 -5.862 1.00 84.88 156 ILE A CA 1
ATOM 1190 C C . ILE A 1 156 ? 7.741 25.253 -5.369 1.00 84.88 156 ILE A C 1
ATOM 1192 O O . ILE A 1 156 ? 7.470 25.318 -4.169 1.00 84.88 156 ILE A O 1
ATOM 1196 N N . GLY A 1 157 ? 6.841 24.941 -6.303 1.00 87.06 157 GLY A N 1
ATOM 1197 C CA . GLY A 1 157 ? 5.463 24.536 -6.016 1.00 87.06 157 GLY A CA 1
ATOM 1198 C C . GLY A 1 157 ? 5.246 23.025 -6.140 1.00 87.06 157 GLY A C 1
ATOM 1199 O O . GLY A 1 157 ? 6.149 22.285 -6.531 1.00 87.06 157 GLY A O 1
ATOM 1200 N N . ILE A 1 158 ? 4.022 22.581 -5.852 1.00 89.31 158 ILE A N 1
ATOM 1201 C CA . ILE A 1 158 ? 3.611 21.166 -5.915 1.00 89.31 158 ILE A CA 1
ATOM 1202 C C . ILE A 1 158 ? 3.746 20.548 -7.318 1.00 89.31 158 ILE A C 1
ATOM 1204 O O . ILE A 1 158 ? 4.155 19.395 -7.430 1.00 89.31 158 ILE A O 1
ATOM 1208 N N . ASP A 1 159 ? 3.543 21.335 -8.381 1.00 88.19 159 ASP A N 1
ATOM 1209 C CA . ASP A 1 159 ? 3.750 20.885 -9.766 1.00 88.19 159 ASP A CA 1
ATOM 1210 C C . ASP A 1 159 ? 5.215 20.500 -10.022 1.00 88.19 159 ASP A C 1
ATOM 1212 O O . ASP A 1 159 ? 5.518 19.563 -10.755 1.00 88.19 159 ASP A O 1
ATOM 1216 N N . THR A 1 160 ? 6.153 21.224 -9.402 1.00 89.06 160 THR A N 1
ATOM 1217 C CA . THR A 1 160 ? 7.582 20.907 -9.503 1.00 89.06 160 THR A CA 1
ATOM 1218 C C . THR A 1 160 ? 7.924 19.651 -8.710 1.00 89.06 160 THR A C 1
ATOM 1220 O O . THR A 1 160 ? 8.748 18.873 -9.175 1.00 89.06 160 THR A O 1
ATOM 1223 N N . LEU A 1 161 ? 7.280 19.419 -7.557 1.00 90.00 161 LEU A N 1
ATOM 1224 C CA . LEU A 1 161 ? 7.437 18.157 -6.821 1.00 90.00 161 LEU A CA 1
ATOM 1225 C C . LEU A 1 161 ? 6.987 16.961 -7.660 1.00 90.00 161 LEU A C 1
ATOM 1227 O O . LEU A 1 161 ? 7.652 15.934 -7.631 1.00 90.00 161 LEU A O 1
ATOM 1231 N N . PHE A 1 162 ? 5.892 17.105 -8.413 1.00 92.25 162 PHE A N 1
ATOM 1232 C CA . PHE A 1 162 ? 5.410 16.047 -9.297 1.00 92.25 162 PHE A CA 1
ATOM 1233 C C . PHE A 1 162 ? 6.439 15.711 -10.381 1.00 92.25 162 PHE A C 1
ATOM 1235 O O . PHE A 1 162 ? 6.838 14.561 -10.499 1.00 92.25 162 PHE A O 1
ATOM 1242 N N . ILE A 1 163 ? 6.921 16.726 -11.108 1.00 89.50 163 ILE A N 1
ATOM 1243 C CA . ILE A 1 163 ? 7.873 16.539 -12.214 1.00 89.50 163 ILE A CA 1
ATOM 1244 C C . ILE A 1 163 ? 9.199 15.962 -11.717 1.00 89.50 163 ILE A C 1
ATOM 1246 O O . ILE A 1 163 ? 9.675 14.975 -12.255 1.00 89.50 163 ILE A O 1
ATOM 1250 N N . VAL A 1 164 ? 9.805 16.554 -10.684 1.00 91.31 164 VAL A N 1
ATOM 1251 C CA . VAL A 1 164 ? 11.105 16.062 -10.200 1.00 91.31 164 VAL A CA 1
ATOM 1252 C C . VAL A 1 164 ? 10.961 14.682 -9.550 1.00 91.31 164 VAL A C 1
ATOM 1254 O O . VAL A 1 164 ? 11.891 13.884 -9.582 1.00 91.31 164 VAL A O 1
ATOM 1257 N N . GLY A 1 165 ? 9.802 14.379 -8.962 1.00 93.56 165 GLY A N 1
ATOM 1258 C CA . GLY A 1 165 ? 9.548 13.070 -8.372 1.00 93.56 165 GLY A CA 1
ATOM 1259 C C . GLY A 1 165 ? 9.355 11.972 -9.409 1.00 93.56 165 GLY A C 1
ATOM 1260 O O . GLY A 1 165 ? 9.821 10.867 -9.157 1.00 93.56 165 GLY A O 1
ATOM 1261 N N . ASP A 1 166 ? 8.770 12.283 -10.567 1.00 91.94 166 ASP A N 1
ATOM 1262 C CA . ASP A 1 166 ? 8.730 11.390 -11.732 1.00 91.94 166 ASP A CA 1
ATOM 1263 C C . ASP A 1 166 ? 10.154 11.071 -12.226 1.00 91.94 166 ASP A C 1
ATOM 1265 O O . ASP A 1 166 ? 10.559 9.908 -12.280 1.00 91.94 166 ASP A O 1
ATOM 1269 N N . GLU A 1 167 ? 10.978 12.108 -12.433 1.00 90.56 167 GLU A N 1
ATOM 1270 C CA . GLU A 1 167 ? 12.384 11.945 -12.836 1.00 90.56 167 GLU A CA 1
ATOM 1271 C C . GLU A 1 167 ? 13.175 11.097 -11.827 1.00 90.56 167 GLU A C 1
ATOM 1273 O O . GLU A 1 167 ? 13.902 10.181 -12.208 1.00 90.56 167 GLU A O 1
ATOM 1278 N N . LEU A 1 168 ? 12.999 11.334 -10.521 1.00 93.00 168 LEU A N 1
ATOM 1279 C CA . LEU A 1 168 ? 13.652 10.539 -9.476 1.00 93.00 168 LEU A CA 1
ATOM 1280 C C . LEU A 1 168 ? 13.138 9.096 -9.413 1.00 93.00 168 LEU A C 1
ATOM 1282 O O . LEU A 1 168 ? 13.904 8.181 -9.119 1.00 93.00 168 LEU A O 1
ATOM 1286 N N . PHE A 1 169 ? 11.850 8.873 -9.676 1.00 94.00 169 PHE A N 1
ATOM 1287 C CA . PHE A 1 169 ? 11.248 7.540 -9.704 1.00 94.00 169 PHE A CA 1
ATOM 1288 C C . PHE A 1 169 ? 11.779 6.701 -10.880 1.00 94.00 169 PHE A C 1
ATOM 1290 O O . PHE A 1 169 ? 11.961 5.481 -10.751 1.00 94.00 169 PHE A O 1
ATOM 1297 N N . GLY A 1 170 ? 12.053 7.353 -12.013 1.00 90.56 170 GLY A N 1
ATOM 1298 C CA . GLY A 1 170 ? 12.691 6.769 -13.192 1.00 90.56 170 GLY A CA 1
ATOM 1299 C C . GLY A 1 170 ? 14.222 6.707 -13.129 1.00 90.56 170 GLY A C 1
ATOM 1300 O O . GLY A 1 170 ? 14.823 5.933 -13.878 1.00 90.56 170 GLY A O 1
ATOM 1301 N N . TYR A 1 171 ? 14.856 7.477 -12.239 1.00 90.56 171 TYR A N 1
ATOM 1302 C CA . TYR A 1 171 ? 16.309 7.614 -12.177 1.00 90.56 171 TYR A CA 1
ATOM 1303 C C . TYR A 1 171 ? 17.006 6.272 -11.872 1.00 90.56 171 TYR A C 1
ATOM 1305 O O . TYR A 1 171 ? 16.769 5.670 -10.821 1.00 90.56 171 TYR A O 1
ATOM 1313 N N . PRO A 1 172 ? 17.899 5.788 -12.760 1.00 89.62 172 PRO A N 1
ATOM 1314 C CA . PRO A 1 172 ? 18.690 4.593 -12.505 1.00 89.62 172 PRO A CA 1
ATOM 1315 C C . PRO A 1 172 ? 19.861 4.931 -11.579 1.00 89.62 172 PRO A C 1
ATOM 1317 O O . PRO A 1 172 ? 20.880 5.463 -12.029 1.00 89.62 172 PRO A O 1
ATOM 1320 N N . PHE A 1 173 ? 19.731 4.589 -10.297 1.00 88.62 173 PHE A N 1
ATOM 1321 C CA . PHE A 1 173 ? 20.783 4.778 -9.303 1.00 88.62 173 PHE A CA 1
ATOM 1322 C C . PHE A 1 173 ? 22.069 4.061 -9.707 1.00 88.62 173 PHE A C 1
ATOM 1324 O O . PHE A 1 173 ? 22.079 2.873 -10.049 1.00 88.62 173 PHE A O 1
ATOM 1331 N N . ARG A 1 174 ? 23.166 4.813 -9.664 1.00 83.69 174 ARG A N 1
ATOM 1332 C CA . ARG A 1 174 ? 24.488 4.422 -10.155 1.00 83.69 174 ARG A CA 1
ATOM 1333 C C . ARG A 1 174 ? 25.416 4.069 -8.996 1.00 83.69 174 ARG A C 1
ATOM 1335 O O . ARG A 1 174 ? 25.104 4.427 -7.860 1.00 83.69 174 ARG A O 1
ATOM 1342 N N . PRO A 1 175 ? 26.585 3.447 -9.255 1.00 79.56 175 PRO A N 1
ATOM 1343 C CA . PRO A 1 175 ? 27.549 3.208 -8.194 1.00 79.56 175 PRO A CA 1
ATOM 1344 C C . PRO A 1 175 ? 27.924 4.492 -7.451 1.00 79.56 175 PRO A C 1
ATOM 1346 O O . PRO A 1 175 ? 28.254 4.427 -6.286 1.00 79.56 175 PRO A O 1
ATOM 1349 N N . GLU A 1 176 ? 27.882 5.674 -8.056 1.00 81.19 176 GLU A N 1
ATOM 1350 C CA . GLU A 1 176 ? 28.241 6.917 -7.361 1.00 81.19 176 GLU A CA 1
ATOM 1351 C C . GLU A 1 176 ? 27.182 7.356 -6.337 1.00 81.19 176 GLU A C 1
ATOM 1353 O O . GLU A 1 176 ? 27.483 8.156 -5.455 1.00 81.19 176 GLU A O 1
ATOM 1358 N N . ASN A 1 177 ? 25.956 6.832 -6.439 1.00 86.50 177 ASN A N 1
ATOM 1359 C CA . ASN A 1 177 ? 24.866 7.116 -5.507 1.00 86.50 177 ASN A CA 1
ATOM 1360 C C . ASN A 1 177 ? 24.857 6.190 -4.293 1.00 86.50 177 ASN A C 1
ATOM 1362 O O . ASN A 1 177 ? 24.237 6.550 -3.300 1.00 86.50 177 ASN A O 1
ATOM 1366 N N . GLY A 1 178 ? 25.533 5.044 -4.394 1.00 86.19 178 GLY A N 1
ATOM 1367 C CA . GLY A 1 178 ? 25.455 3.979 -3.408 1.00 86.19 178 GLY A CA 1
ATOM 1368 C C . GLY A 1 178 ? 24.495 2.861 -3.805 1.00 86.19 178 GLY A C 1
ATOM 1369 O O . GLY A 1 178 ? 23.615 3.045 -4.642 1.00 86.19 178 GLY A O 1
ATOM 1370 N N . TRP A 1 179 ? 24.761 1.665 -3.295 1.00 84.12 179 TRP A N 1
ATOM 1371 C CA . TRP A 1 179 ? 24.039 0.418 -3.571 1.00 84.12 179 TRP A CA 1
ATOM 1372 C C . TRP A 1 179 ? 24.032 -0.521 -2.354 1.00 84.12 179 TRP A C 1
ATOM 1374 O O . TRP A 1 179 ? 23.534 -1.646 -2.453 1.00 84.12 179 TRP A O 1
ATOM 1384 N N . GLY A 1 180 ? 24.667 -0.137 -1.243 1.00 81.75 180 GLY A N 1
ATOM 1385 C CA . GLY A 1 180 ? 24.719 -0.884 0.016 1.00 81.75 180 GLY A CA 1
ATOM 1386 C C . GLY A 1 180 ? 25.471 -2.217 -0.024 1.00 81.75 180 GLY A C 1
ATOM 1387 O O . GLY A 1 180 ? 25.791 -2.810 1.006 1.00 81.75 180 GLY A O 1
ATOM 1388 N N . SER A 1 181 ? 25.800 -2.742 -1.208 1.00 73.38 181 SER A N 1
ATOM 1389 C CA . SER A 1 181 ? 26.679 -3.896 -1.345 1.00 73.38 181 SER A CA 1
ATOM 1390 C C . SER A 1 181 ? 27.531 -3.868 -2.614 1.00 73.38 181 SER A C 1
ATOM 1392 O O . SER A 1 181 ? 27.083 -3.583 -3.721 1.00 73.38 181 SER A O 1
ATOM 1394 N N . GLY A 1 182 ? 28.811 -4.201 -2.446 1.00 65.88 182 GLY A N 1
ATOM 1395 C CA . GLY A 1 182 ? 29.823 -4.095 -3.497 1.00 65.88 182 GLY A CA 1
ATOM 1396 C C . GLY A 1 182 ? 31.154 -3.647 -2.902 1.00 65.88 182 GLY A C 1
ATOM 1397 O O . GLY A 1 182 ? 31.214 -3.266 -1.741 1.00 65.88 182 GLY A O 1
ATOM 1398 N N . GLY A 1 183 ? 32.247 -3.756 -3.657 1.00 65.62 183 GLY A N 1
ATOM 1399 C CA . GLY A 1 183 ? 33.528 -3.186 -3.223 1.00 65.62 183 GLY A CA 1
ATOM 1400 C C . GLY A 1 183 ? 33.517 -1.654 -3.281 1.00 65.62 183 GLY A C 1
ATOM 1401 O O . GLY A 1 183 ? 32.764 -1.075 -4.063 1.00 65.62 183 GLY A O 1
ATOM 1402 N N . THR A 1 184 ? 34.393 -1.016 -2.502 1.00 68.69 184 THR A N 1
ATOM 1403 C CA . THR A 1 184 ? 34.537 0.451 -2.444 1.00 68.69 184 THR A CA 1
ATOM 1404 C C . THR A 1 184 ? 35.251 1.044 -3.667 1.00 68.69 184 THR A C 1
ATOM 1406 O O . THR A 1 184 ? 35.042 2.208 -3.998 1.00 68.69 184 THR A O 1
ATOM 1409 N N . ASP A 1 185 ? 36.060 0.259 -4.393 1.00 73.31 185 ASP A N 1
ATOM 1410 C CA . ASP A 1 185 ? 36.704 0.700 -5.641 1.00 73.31 185 ASP A CA 1
ATOM 1411 C C . ASP A 1 185 ? 35.794 0.478 -6.858 1.00 73.31 185 ASP A C 1
ATOM 1413 O O . ASP A 1 185 ? 35.932 -0.478 -7.627 1.00 73.31 185 ASP A O 1
ATOM 1417 N N . ARG A 1 186 ? 34.836 1.393 -7.012 1.00 72.94 186 ARG A N 1
ATOM 1418 C CA . ARG A 1 186 ? 33.836 1.413 -8.094 1.00 72.94 186 ARG A CA 1
ATOM 1419 C C . ARG A 1 186 ? 34.419 1.833 -9.446 1.00 72.94 186 ARG A C 1
ATOM 1421 O O . ARG A 1 186 ? 33.809 1.597 -10.483 1.00 72.94 186 ARG A O 1
ATOM 1428 N N . SER A 1 187 ? 35.621 2.413 -9.437 1.00 70.44 187 SER A N 1
ATOM 1429 C CA . SER A 1 187 ? 36.341 2.864 -10.634 1.00 70.44 187 SER A CA 1
ATOM 1430 C C . SER A 1 187 ? 37.195 1.773 -11.287 1.00 70.44 187 SER A C 1
ATOM 1432 O O . SER A 1 187 ? 37.725 1.964 -12.386 1.00 70.44 187 SER A O 1
ATOM 1434 N N . ALA A 1 188 ? 37.348 0.624 -10.621 1.00 76.81 188 ALA A N 1
ATOM 1435 C CA . ALA A 1 188 ? 38.158 -0.471 -11.120 1.00 76.81 188 ALA A CA 1
ATOM 1436 C C . ALA A 1 188 ? 37.635 -0.987 -12.470 1.00 76.81 188 ALA A C 1
ATOM 1438 O O . ALA A 1 188 ? 36.451 -1.269 -12.638 1.00 76.81 188 ALA A O 1
ATOM 1439 N N . ILE A 1 189 ? 38.550 -1.232 -13.413 1.00 75.94 189 ILE A N 1
ATOM 1440 C CA . ILE A 1 189 ? 38.249 -1.751 -14.766 1.00 75.94 189 ILE A CA 1
ATOM 1441 C C . ILE A 1 189 ? 37.480 -3.094 -14.729 1.00 75.94 189 ILE A C 1
ATOM 1443 O O . ILE A 1 189 ? 36.807 -3.450 -15.692 1.00 75.94 189 ILE A O 1
ATOM 1447 N N . GLY A 1 190 ? 37.572 -3.843 -13.624 1.00 73.00 190 GLY A N 1
ATOM 1448 C CA . GLY A 1 190 ? 36.851 -5.101 -13.393 1.00 73.00 190 GLY A CA 1
ATOM 1449 C C . GLY A 1 190 ? 35.725 -5.018 -12.359 1.00 73.00 190 GLY A C 1
ATOM 1450 O O . GLY A 1 190 ? 35.270 -6.066 -11.896 1.00 73.00 190 GLY A O 1
ATOM 1451 N N . TYR A 1 191 ? 35.308 -3.817 -11.946 1.00 73.88 191 TYR A N 1
ATOM 1452 C CA . TYR A 1 191 ? 34.232 -3.661 -10.974 1.00 73.88 191 TYR A CA 1
ATOM 1453 C C . TYR A 1 191 ? 32.945 -4.301 -11.504 1.00 73.88 191 TYR A C 1
ATOM 1455 O O . TYR A 1 191 ? 32.498 -4.036 -12.618 1.00 73.88 191 TYR A O 1
ATOM 1463 N N . THR A 1 192 ? 32.361 -5.177 -10.691 1.00 70.00 192 THR A N 1
ATOM 1464 C CA . THR A 1 192 ? 31.059 -5.784 -10.957 1.00 70.00 192 THR A CA 1
ATOM 1465 C C . THR A 1 192 ? 30.157 -5.486 -9.761 1.00 70.00 192 THR A C 1
ATOM 1467 O O . THR A 1 192 ? 30.529 -5.857 -8.642 1.00 70.00 192 THR A O 1
ATOM 1470 N N . PRO A 1 193 ? 28.990 -4.846 -9.970 1.00 72.81 193 PRO A N 1
ATOM 1471 C CA . PRO A 1 193 ? 28.009 -4.623 -8.915 1.00 72.81 193 PRO A CA 1
ATOM 1472 C C . PRO A 1 193 ? 27.659 -5.938 -8.217 1.00 72.81 193 PRO A C 1
ATOM 1474 O O . PRO A 1 193 ? 27.366 -6.938 -8.883 1.00 72.81 193 PRO A O 1
ATOM 1477 N N . ARG A 1 194 ? 27.647 -5.960 -6.882 1.00 79.81 194 ARG A N 1
ATOM 1478 C CA . ARG A 1 194 ? 27.208 -7.146 -6.140 1.00 79.81 194 ARG A CA 1
ATOM 1479 C C . ARG A 1 194 ? 25.698 -7.083 -5.923 1.00 79.81 194 ARG A C 1
ATOM 1481 O O . ARG A 1 194 ? 25.246 -6.779 -4.833 1.00 79.81 194 ARG A O 1
ATOM 1488 N N . LEU A 1 195 ? 24.919 -7.405 -6.953 1.00 84.06 195 LEU A N 1
ATOM 1489 C CA . LEU A 1 195 ? 23.458 -7.440 -6.828 1.00 84.06 195 LEU A CA 1
ATOM 1490 C C . LEU A 1 195 ? 23.019 -8.446 -5.753 1.00 84.06 195 LEU A C 1
ATOM 1492 O O . LEU A 1 195 ? 23.484 -9.591 -5.741 1.00 84.06 195 LEU A O 1
ATOM 1496 N N . ARG A 1 196 ? 22.072 -8.057 -4.895 1.00 85.31 196 ARG A N 1
ATOM 1497 C CA . ARG A 1 196 ? 21.467 -8.947 -3.891 1.00 85.31 196 ARG A CA 1
ATOM 1498 C C . ARG A 1 196 ? 20.035 -9.280 -4.253 1.00 85.31 196 ARG A C 1
ATOM 1500 O O . ARG A 1 196 ? 19.086 -8.811 -3.638 1.00 85.31 196 ARG A O 1
ATOM 1507 N N . ARG A 1 197 ? 19.883 -10.170 -5.236 1.00 86.50 197 ARG A N 1
ATOM 1508 C CA . ARG A 1 197 ? 18.560 -10.648 -5.662 1.00 86.50 197 ARG A CA 1
ATOM 1509 C C . ARG A 1 197 ? 17.792 -11.356 -4.538 1.00 86.50 197 ARG A C 1
ATOM 1511 O O . ARG A 1 197 ? 16.573 -11.247 -4.490 1.00 86.50 197 ARG A O 1
ATOM 1518 N N . VAL A 1 198 ? 18.496 -12.094 -3.675 1.00 91.56 198 VAL A N 1
ATOM 1519 C CA . VAL A 1 198 ? 17.958 -12.671 -2.435 1.00 91.56 198 VAL A CA 1
ATOM 1520 C C . VAL A 1 198 ? 18.511 -11.859 -1.272 1.00 91.56 198 VAL A C 1
ATOM 1522 O O . VAL A 1 198 ? 19.724 -11.779 -1.087 1.00 91.56 198 VAL A O 1
ATOM 1525 N N . HIS A 1 199 ? 17.625 -11.236 -0.504 1.00 91.31 199 HIS A N 1
ATOM 1526 C CA . HIS A 1 199 ? 18.001 -10.383 0.622 1.00 91.31 199 HIS A CA 1
ATOM 1527 C C . HIS A 1 199 ? 18.528 -11.216 1.793 1.00 91.31 199 HIS A C 1
ATOM 1529 O O . HIS A 1 199 ? 18.214 -12.404 1.915 1.00 91.31 199 HIS A O 1
ATOM 1535 N N . LEU A 1 200 ? 19.302 -10.582 2.675 1.00 87.06 200 LEU A N 1
ATOM 1536 C CA . LEU A 1 200 ? 19.815 -11.173 3.909 1.00 87.06 200 LEU A CA 1
ATOM 1537 C C . LEU A 1 200 ? 19.116 -10.519 5.107 1.00 87.06 200 LEU A C 1
ATOM 1539 O O . LEU A 1 200 ? 19.521 -9.461 5.587 1.00 87.06 200 LEU A O 1
ATOM 1543 N N . GLY A 1 201 ? 18.055 -11.154 5.605 1.00 86.12 201 GLY A N 1
ATOM 1544 C CA . GLY A 1 201 ? 17.220 -10.564 6.650 1.00 86.12 201 GLY A CA 1
ATOM 1545 C C . GLY A 1 201 ? 16.632 -9.214 6.214 1.00 86.12 201 GLY A C 1
ATOM 1546 O O . GLY A 1 201 ? 16.005 -9.114 5.163 1.00 86.12 201 GLY A O 1
ATOM 1547 N N . ALA A 1 202 ? 16.806 -8.177 7.032 1.00 82.44 202 ALA A N 1
ATOM 1548 C CA . ALA A 1 202 ? 16.317 -6.829 6.728 1.00 82.44 202 ALA A CA 1
ATOM 1549 C C . ALA A 1 202 ? 17.239 -6.024 5.788 1.00 82.44 202 ALA A C 1
ATOM 1551 O O . ALA A 1 202 ? 16.831 -4.966 5.313 1.00 82.44 202 ALA A O 1
ATOM 1552 N N . ALA A 1 203 ? 18.451 -6.516 5.511 1.00 79.62 203 ALA A N 1
ATOM 1553 C CA . ALA A 1 203 ? 19.351 -5.923 4.530 1.00 79.62 203 ALA A CA 1
ATOM 1554 C C . ALA A 1 203 ? 19.036 -6.487 3.136 1.00 79.62 203 ALA A C 1
ATOM 1556 O O . ALA A 1 203 ? 19.104 -7.704 2.913 1.00 79.62 203 ALA A O 1
ATOM 1557 N N . GLY A 1 204 ? 18.697 -5.604 2.201 1.00 77.94 204 GLY A N 1
ATOM 1558 C CA . GLY A 1 204 ? 18.436 -5.931 0.801 1.00 77.94 204 GLY A CA 1
ATOM 1559 C C . GLY A 1 204 ? 19.334 -5.134 -0.143 1.00 77.94 204 GLY A C 1
ATOM 1560 O O . GLY A 1 204 ? 20.208 -4.402 0.307 1.00 77.94 204 GLY A O 1
ATOM 1561 N N . GLY A 1 205 ? 19.119 -5.308 -1.444 1.00 80.25 205 GLY A N 1
ATOM 1562 C CA . GLY A 1 205 ? 19.629 -4.387 -2.457 1.00 80.25 205 GLY A CA 1
ATOM 1563 C C . GLY A 1 205 ? 21.121 -4.501 -2.861 1.00 80.25 205 GLY A C 1
ATOM 1564 O O . GLY A 1 205 ? 21.948 -5.038 -2.119 1.00 80.25 205 GLY A O 1
ATOM 1565 N N . PRO A 1 206 ? 21.460 -4.055 -4.088 1.00 88.31 206 PRO A N 1
ATOM 1566 C CA . PRO A 1 206 ? 20.504 -3.648 -5.110 1.00 88.31 206 PRO A CA 1
ATOM 1567 C C . PRO A 1 206 ? 19.913 -4.900 -5.795 1.00 88.31 206 PRO A C 1
ATOM 1569 O O . PRO A 1 206 ? 20.642 -5.802 -6.223 1.00 88.31 206 PRO A O 1
ATOM 1572 N N . ASP A 1 207 ? 18.585 -4.981 -5.887 1.00 89.88 207 ASP A N 1
ATOM 1573 C CA . ASP A 1 207 ? 17.849 -5.940 -6.728 1.00 89.88 207 ASP A CA 1
ATOM 1574 C C . ASP A 1 207 ? 17.096 -5.259 -7.887 1.00 89.88 207 ASP A C 1
ATOM 1576 O O . ASP A 1 207 ? 16.687 -5.939 -8.833 1.00 89.88 207 ASP A O 1
ATOM 1580 N N . ALA A 1 208 ? 17.010 -3.925 -7.854 1.00 90.12 208 ALA A N 1
ATOM 1581 C CA . ALA A 1 208 ? 16.552 -3.051 -8.924 1.00 90.12 208 ALA A CA 1
ATOM 1582 C C . ALA A 1 208 ? 17.272 -1.694 -8.839 1.00 90.12 208 ALA A C 1
ATOM 1584 O O . ALA A 1 208 ? 17.499 -1.181 -7.747 1.00 90.12 208 ALA A O 1
ATOM 1585 N N . PHE A 1 209 ? 17.579 -1.077 -9.984 1.00 89.88 209 PHE A N 1
ATOM 1586 C CA . PHE A 1 209 ? 18.282 0.217 -10.027 1.00 89.88 209 PHE A CA 1
ATOM 1587 C C . PHE A 1 209 ? 17.356 1.440 -10.040 1.00 89.88 209 PHE A C 1
ATOM 1589 O O . PHE A 1 209 ? 17.824 2.547 -9.823 1.00 89.88 209 PHE A O 1
ATOM 1596 N N . ALA A 1 210 ? 16.063 1.256 -10.306 1.00 92.06 210 ALA A N 1
ATOM 1597 C CA . ALA A 1 210 ? 15.060 2.323 -10.320 1.00 92.06 210 ALA A CA 1
ATOM 1598 C C . ALA A 1 210 ? 13.687 1.744 -9.970 1.00 92.06 210 ALA A C 1
ATOM 1600 O O . ALA A 1 210 ? 13.422 0.582 -10.298 1.00 92.06 210 ALA A O 1
ATOM 1601 N N . CYS A 1 211 ? 12.787 2.551 -9.407 1.00 94.50 211 CYS A N 1
ATOM 1602 C CA . CYS A 1 211 ? 11.421 2.125 -9.087 1.00 94.50 211 CYS A CA 1
ATOM 1603 C C . CYS A 1 211 ? 10.673 1.655 -10.347 1.00 94.50 211 CYS A C 1
ATOM 1605 O O . CYS A 1 211 ? 10.070 0.576 -10.367 1.00 94.50 211 CYS A O 1
ATOM 1607 N N . PHE A 1 212 ? 10.811 2.398 -11.449 1.00 91.19 212 PHE A N 1
ATOM 1608 C CA . PHE A 1 212 ? 10.210 2.053 -12.742 1.00 91.19 212 PHE A CA 1
ATOM 1609 C C . PHE A 1 212 ? 10.628 0.665 -13.277 1.00 91.19 212 PHE A C 1
ATOM 1611 O O . PHE A 1 212 ? 9.872 0.020 -14.012 1.00 91.19 212 PHE A O 1
ATOM 1618 N N . SER A 1 213 ? 11.786 0.138 -12.849 1.00 89.56 213 SER A N 1
ATOM 1619 C CA . SER A 1 213 ? 12.264 -1.200 -13.246 1.00 89.56 213 SER A CA 1
ATOM 1620 C C . SER A 1 213 ? 11.299 -2.320 -12.859 1.00 89.56 213 SER A C 1
ATOM 1622 O O . SER A 1 213 ? 11.346 -3.387 -13.468 1.00 89.56 213 SER A O 1
ATOM 1624 N N . CYS A 1 214 ? 10.442 -2.089 -11.862 1.00 93.75 214 CYS A N 1
ATOM 1625 C CA . CYS A 1 214 ? 9.476 -3.052 -11.340 1.00 93.75 214 CYS A CA 1
ATOM 1626 C C . CYS A 1 214 ? 8.026 -2.542 -11.369 1.00 93.75 214 CYS A C 1
ATOM 1628 O O . CYS A 1 214 ? 7.116 -3.364 -11.325 1.00 93.75 214 CYS A O 1
ATOM 1630 N N . HIS A 1 215 ? 7.810 -1.229 -11.473 1.00 95.31 215 HIS A N 1
ATOM 1631 C CA . HIS A 1 215 ? 6.494 -0.585 -11.443 1.00 95.31 215 HIS A CA 1
ATOM 1632 C C . HIS A 1 215 ? 6.056 -0.084 -12.830 1.00 95.31 215 HIS A C 1
ATOM 1634 O O . HIS A 1 215 ? 5.895 1.114 -13.055 1.00 95.31 215 HIS A O 1
ATOM 1640 N N . SER A 1 216 ? 5.922 -1.000 -13.792 1.00 91.81 216 SER A N 1
ATOM 1641 C CA . SER A 1 216 ? 5.718 -0.654 -15.215 1.00 91.81 216 SER A CA 1
ATOM 1642 C C . SER A 1 216 ? 4.716 -1.539 -15.967 1.00 91.81 216 SER A C 1
ATOM 1644 O O . SER A 1 216 ? 4.402 -1.296 -17.137 1.00 91.81 216 SER A O 1
ATOM 1646 N N . LYS A 1 217 ? 4.174 -2.582 -15.329 1.00 92.44 217 LYS A N 1
ATOM 1647 C CA . LYS A 1 217 ? 3.150 -3.435 -15.936 1.00 92.44 217 LYS A CA 1
ATOM 1648 C C . LYS A 1 217 ? 1.776 -2.777 -15.855 1.00 92.44 217 LYS A C 1
ATOM 1650 O O . LYS A 1 217 ? 1.311 -2.450 -14.770 1.00 92.44 217 LYS A O 1
ATOM 1655 N N . GLY A 1 218 ? 1.112 -2.658 -17.005 1.00 89.38 218 GLY A N 1
ATOM 1656 C CA . GLY A 1 218 ? -0.121 -1.874 -17.122 1.00 89.38 218 GLY A CA 1
ATOM 1657 C C . GLY A 1 218 ? 0.145 -0.391 -17.410 1.00 89.38 218 GLY A C 1
ATOM 1658 O O . GLY A 1 218 ? -0.742 0.438 -17.219 1.00 89.38 218 GLY A O 1
ATOM 1659 N N . GLY A 1 219 ? 1.364 -0.058 -17.853 1.00 88.94 219 GLY A N 1
ATOM 1660 C CA . GLY A 1 219 ? 1.829 1.306 -18.106 1.00 88.94 219 GLY A CA 1
ATOM 1661 C C . GLY A 1 219 ? 2.701 1.848 -16.966 1.00 88.94 219 GLY A C 1
ATOM 1662 O O . GLY A 1 219 ? 2.970 1.117 -16.007 1.00 88.94 219 GLY A O 1
ATOM 1663 N N . PRO A 1 220 ? 3.132 3.120 -17.056 1.00 88.50 220 PRO A N 1
ATOM 1664 C CA . PRO A 1 220 ? 3.851 3.796 -15.976 1.00 88.50 220 PRO A CA 1
ATOM 1665 C C . PRO A 1 220 ? 3.117 3.656 -14.637 1.00 88.50 220 PRO A C 1
ATOM 1667 O O . PRO A 1 220 ? 1.879 3.640 -14.617 1.00 88.50 220 PRO A O 1
ATOM 1670 N N . ASP A 1 221 ? 3.881 3.502 -13.550 1.00 93.94 221 ASP A N 1
ATOM 1671 C CA . ASP A 1 221 ? 3.395 3.368 -12.160 1.00 93.94 221 ASP A CA 1
ATOM 1672 C C . ASP A 1 221 ? 2.594 2.090 -11.868 1.00 93.94 221 ASP A C 1
ATOM 1674 O O . ASP A 1 221 ? 1.925 1.943 -10.836 1.00 93.94 221 ASP A O 1
ATOM 1678 N N . GLY A 1 222 ? 2.652 1.152 -12.809 1.00 94.56 222 GLY A N 1
ATOM 1679 C CA . GLY A 1 222 ? 1.942 -0.109 -12.771 1.00 94.56 222 GLY A CA 1
ATOM 1680 C C . GLY A 1 222 ? 2.540 -1.135 -11.806 1.00 94.56 222 GLY A C 1
ATOM 1681 O O . GLY A 1 222 ? 3.403 -0.842 -10.979 1.00 94.56 222 GLY A O 1
ATOM 1682 N N . ALA A 1 223 ? 2.060 -2.372 -11.902 1.00 95.62 223 ALA A N 1
ATOM 1683 C CA . ALA A 1 223 ? 2.572 -3.490 -11.109 1.00 95.62 223 ALA A CA 1
ATOM 1684 C C . ALA A 1 223 ? 3.853 -4.091 -11.719 1.00 95.62 223 ALA A C 1
ATOM 1686 O O . ALA A 1 223 ? 4.369 -3.612 -12.731 1.00 95.62 223 ALA A O 1
ATOM 1687 N N . GLY A 1 224 ? 4.349 -5.177 -11.128 1.00 95.56 224 GLY A N 1
ATOM 1688 C CA . GLY A 1 224 ? 5.448 -5.972 -11.665 1.00 95.56 224 GLY A CA 1
ATOM 1689 C C . GLY A 1 224 ? 4.997 -7.312 -12.244 1.00 95.56 224 GLY A C 1
ATOM 1690 O O . GLY A 1 224 ? 4.030 -7.936 -11.820 1.00 95.56 224 GLY A O 1
ATOM 1691 N N . THR A 1 225 ? 5.747 -7.826 -13.210 1.00 94.75 225 THR A N 1
ATOM 1692 C CA . THR A 1 225 ? 5.678 -9.229 -13.639 1.00 94.75 225 THR A CA 1
ATOM 1693 C C . THR A 1 225 ? 6.200 -10.169 -12.547 1.00 94.75 225 THR A C 1
ATOM 1695 O O . THR A 1 225 ? 6.975 -9.767 -11.682 1.00 94.75 225 THR A O 1
ATOM 1698 N N . GLN A 1 226 ? 5.868 -11.463 -12.620 1.00 92.94 226 GLN A N 1
ATOM 1699 C CA . GLN A 1 226 ? 6.416 -12.457 -11.684 1.00 92.94 226 GLN A CA 1
ATOM 1700 C C . GLN A 1 226 ? 7.956 -12.527 -11.729 1.00 92.94 226 GLN A C 1
ATOM 1702 O O . GLN A 1 226 ? 8.618 -12.775 -10.723 1.00 92.94 226 GLN A O 1
ATOM 1707 N N . THR A 1 227 ? 8.554 -12.269 -12.896 1.00 92.69 227 THR A N 1
ATOM 1708 C CA . THR A 1 227 ? 10.014 -12.216 -13.073 1.00 92.69 227 THR A CA 1
ATOM 1709 C C . THR A 1 227 ? 10.671 -11.028 -12.370 1.00 92.69 227 THR A C 1
ATOM 1711 O O . THR A 1 227 ? 11.874 -11.078 -12.111 1.00 92.69 227 THR A O 1
ATOM 1714 N N . GLN A 1 228 ? 9.894 -9.999 -12.027 1.00 93.75 228 GLN A N 1
ATOM 1715 C CA . GLN A 1 228 ? 10.309 -8.834 -11.240 1.00 93.75 228 GLN A CA 1
ATOM 1716 C C . GLN A 1 228 ? 10.052 -9.021 -9.736 1.00 93.75 228 GLN A C 1
ATOM 1718 O O . GLN A 1 228 ? 10.213 -8.079 -8.969 1.00 93.75 228 GLN A O 1
ATOM 1723 N N . ASN A 1 229 ? 9.675 -10.224 -9.284 1.00 94.31 229 ASN A N 1
ATOM 1724 C CA . ASN A 1 229 ? 9.514 -10.477 -7.856 1.00 94.31 229 ASN A CA 1
ATOM 1725 C C . ASN A 1 229 ? 10.825 -10.239 -7.093 1.00 94.31 229 ASN A C 1
ATOM 1727 O O . ASN A 1 229 ? 11.902 -10.699 -7.514 1.00 94.31 229 ASN A O 1
ATOM 1731 N N . ALA A 1 230 ? 10.684 -9.586 -5.942 1.00 93.00 230 ALA A N 1
ATOM 1732 C CA . ALA A 1 230 ? 11.717 -9.460 -4.930 1.00 93.00 230 ALA A CA 1
ATOM 1733 C C . ALA A 1 230 ? 11.711 -10.691 -4.013 1.00 93.00 230 ALA A C 1
ATOM 1735 O O . ALA A 1 230 ? 10.661 -11.296 -3.769 1.00 93.00 230 ALA A O 1
ATOM 1736 N N . PHE A 1 231 ? 12.885 -11.058 -3.503 1.00 94.38 231 PHE A N 1
ATOM 1737 C CA . PHE A 1 231 ? 13.073 -12.174 -2.575 1.00 94.38 231 PHE A CA 1
ATOM 1738 C C . PHE A 1 231 ? 13.637 -11.631 -1.269 1.00 94.38 231 PHE A C 1
ATOM 1740 O O . PHE A 1 231 ? 14.847 -11.613 -1.047 1.00 94.38 231 PHE A O 1
ATOM 1747 N N . MET A 1 232 ? 12.733 -11.165 -0.417 1.00 92.44 232 MET A N 1
ATOM 1748 C CA . MET A 1 232 ? 13.064 -10.383 0.766 1.00 92.44 232 MET A CA 1
ATOM 1749 C C . MET A 1 232 ? 13.285 -11.268 1.987 1.00 92.44 232 MET A C 1
ATOM 1751 O O . MET A 1 232 ? 12.815 -12.400 2.023 1.00 92.44 232 MET A O 1
ATOM 1755 N N . ARG A 1 233 ? 13.971 -10.774 3.024 1.00 89.56 233 ARG A N 1
ATOM 1756 C CA . ARG A 1 233 ? 14.086 -11.487 4.317 1.00 89.56 233 ARG A CA 1
ATOM 1757 C C . ARG A 1 233 ? 14.607 -12.921 4.217 1.00 89.56 233 ARG A C 1
ATOM 1759 O O . ARG A 1 233 ? 14.239 -13.773 5.021 1.00 89.56 233 ARG A O 1
ATOM 1766 N N . GLY A 1 234 ? 15.454 -13.173 3.225 1.00 91.00 234 GLY A N 1
ATOM 1767 C CA . GLY A 1 234 ? 16.074 -14.467 2.993 1.00 91.00 234 GLY A CA 1
ATOM 1768 C C . GLY A 1 234 ? 17.369 -14.654 3.777 1.00 91.00 234 GLY A C 1
ATOM 1769 O O . GLY A 1 234 ? 17.723 -13.889 4.675 1.00 91.00 234 GLY A O 1
ATOM 1770 N N . ASP A 1 235 ? 18.100 -15.689 3.386 1.00 90.44 235 ASP A N 1
ATOM 1771 C CA . ASP A 1 235 ? 19.434 -16.017 3.891 1.00 90.44 235 ASP A CA 1
ATOM 1772 C C . ASP A 1 235 ? 20.566 -15.467 3.006 1.00 90.44 235 ASP A C 1
ATOM 1774 O O . ASP A 1 235 ? 21.723 -15.838 3.191 1.00 90.44 235 ASP A O 1
ATOM 1778 N N . GLY A 1 236 ? 20.240 -14.603 2.039 1.00 89.06 236 GLY A N 1
ATOM 1779 C CA . GLY A 1 236 ? 21.176 -14.053 1.058 1.00 89.06 236 GLY A CA 1
ATOM 1780 C C . GLY A 1 236 ? 21.475 -14.955 -0.143 1.00 89.06 236 GLY A C 1
ATOM 1781 O O . GLY A 1 236 ? 22.115 -14.497 -1.083 1.00 89.06 236 GLY A O 1
ATOM 1782 N N . GLU A 1 237 ? 21.010 -16.209 -0.148 1.00 88.56 237 GLU A N 1
ATOM 1783 C CA . GLU A 1 237 ? 21.472 -17.218 -1.111 1.00 88.56 237 GLU A CA 1
ATOM 1784 C C . GLU A 1 237 ? 20.319 -17.941 -1.822 1.00 88.56 237 GLU A C 1
ATOM 1786 O O . GLU A 1 237 ? 20.371 -18.202 -3.025 1.00 88.56 237 GLU A O 1
ATOM 1791 N N . ARG A 1 238 ? 19.256 -18.307 -1.095 1.00 90.81 238 ARG A N 1
ATOM 1792 C CA . ARG A 1 238 ? 18.227 -19.238 -1.579 1.00 90.81 238 ARG A CA 1
ATOM 1793 C C . ARG A 1 238 ? 16.863 -18.567 -1.641 1.00 90.81 238 ARG A C 1
ATOM 1795 O O . ARG A 1 238 ? 16.274 -18.243 -0.616 1.00 90.81 238 ARG A O 1
ATOM 1802 N N . THR A 1 239 ? 16.284 -18.500 -2.839 1.00 91.44 239 THR A N 1
ATOM 1803 C CA . THR A 1 239 ? 14.937 -17.940 -3.068 1.00 91.44 239 THR A CA 1
ATOM 1804 C C . THR A 1 239 ? 13.858 -18.599 -2.209 1.00 91.44 239 THR A C 1
ATOM 1806 O O . THR A 1 239 ? 13.000 -17.918 -1.667 1.00 91.44 239 THR A O 1
ATOM 1809 N N . ARG A 1 240 ? 13.934 -19.921 -2.008 1.00 87.81 240 ARG A N 1
ATOM 1810 C CA . ARG A 1 240 ? 12.994 -20.688 -1.167 1.00 87.81 240 ARG A CA 1
ATOM 1811 C C . ARG A 1 240 ? 13.013 -20.327 0.321 1.00 87.81 240 ARG A C 1
ATOM 1813 O O . ARG A 1 240 ? 12.098 -20.707 1.039 1.00 87.81 240 ARG A O 1
ATOM 1820 N N . ALA A 1 241 ? 14.085 -19.698 0.797 1.00 86.50 241 ALA A N 1
ATOM 1821 C CA . ALA A 1 241 ? 14.191 -19.229 2.175 1.00 86.50 241 ALA A CA 1
ATOM 1822 C C . ALA A 1 241 ? 13.708 -17.778 2.324 1.00 86.50 241 ALA A C 1
ATOM 1824 O O . ALA A 1 241 ? 13.664 -17.273 3.440 1.00 86.50 241 ALA A O 1
ATOM 1825 N N . ALA A 1 242 ? 13.371 -17.117 1.215 1.00 93.25 242 ALA A N 1
ATOM 1826 C CA . ALA A 1 242 ? 13.002 -15.716 1.173 1.00 93.25 242 ALA A CA 1
ATOM 1827 C C . ALA A 1 242 ? 11.489 -15.523 1.040 1.00 93.25 242 ALA A C 1
ATOM 1829 O O . ALA A 1 242 ? 10.769 -16.325 0.445 1.00 93.25 242 ALA A O 1
ATOM 1830 N N . ASP A 1 243 ? 11.028 -14.405 1.576 1.00 93.69 243 ASP A N 1
ATOM 1831 C CA . ASP A 1 243 ? 9.701 -13.859 1.381 1.00 93.69 243 ASP A CA 1
ATOM 1832 C C . ASP A 1 243 ? 9.572 -13.297 -0.044 1.00 93.69 243 ASP A C 1
ATOM 1834 O O . ASP A 1 243 ? 10.069 -12.212 -0.358 1.00 93.69 243 ASP A O 1
ATOM 1838 N N . GLN A 1 244 ? 8.937 -14.068 -0.928 1.00 95.19 244 GLN A N 1
ATOM 1839 C CA . GLN A 1 244 ? 8.719 -13.664 -2.311 1.00 95.19 244 GLN A CA 1
ATOM 1840 C C . GLN A 1 244 ? 7.578 -12.645 -2.412 1.00 95.19 244 GLN A C 1
ATOM 1842 O O . GLN A 1 244 ? 6.469 -12.869 -1.912 1.00 95.19 244 GLN A O 1
ATOM 1847 N N . ARG A 1 245 ? 7.839 -11.525 -3.093 1.00 94.81 245 ARG A N 1
ATOM 1848 C CA . ARG A 1 245 ? 6.880 -10.427 -3.244 1.00 94.81 245 ARG A CA 1
ATOM 1849 C C . ARG A 1 245 ? 6.826 -9.898 -4.664 1.00 94.81 245 ARG A C 1
ATOM 1851 O O . ARG A 1 245 ? 7.859 -9.587 -5.251 1.00 94.81 245 ARG A O 1
ATOM 1858 N N . ASN A 1 246 ? 5.616 -9.781 -5.196 1.00 96.88 246 ASN A N 1
ATOM 1859 C CA . ASN A 1 246 ? 5.367 -9.132 -6.472 1.00 96.88 246 ASN A CA 1
ATOM 1860 C C . ASN A 1 246 ? 5.205 -7.612 -6.273 1.00 96.88 246 ASN A C 1
ATOM 1862 O O . ASN A 1 246 ? 4.515 -7.208 -5.335 1.00 96.88 246 ASN A O 1
ATOM 1866 N N . PRO A 1 247 ? 5.830 -6.758 -7.101 1.00 95.88 247 PRO A N 1
ATOM 1867 C CA . PRO A 1 247 ? 5.666 -5.310 -6.998 1.00 95.88 247 PRO A CA 1
ATOM 1868 C C . PRO A 1 247 ? 4.205 -4.899 -7.259 1.00 95.88 247 PRO A C 1
ATOM 1870 O O . PRO A 1 247 ? 3.684 -5.177 -8.342 1.00 95.88 247 PRO A O 1
ATOM 1873 N N . PRO A 1 248 ? 3.511 -4.251 -6.307 1.00 95.75 248 PRO A N 1
ATOM 1874 C CA . PRO A 1 248 ? 2.164 -3.749 -6.556 1.00 95.75 248 PRO A CA 1
ATOM 1875 C C . PRO A 1 248 ? 2.198 -2.500 -7.448 1.00 95.75 248 PRO A C 1
ATOM 1877 O O . PRO A 1 248 ? 3.215 -1.821 -7.520 1.00 95.75 248 PRO A O 1
ATOM 1880 N N . GLN A 1 249 ? 1.071 -2.130 -8.060 1.00 95.81 249 GLN A N 1
ATOM 1881 C CA . GLN A 1 249 ? 0.933 -0.781 -8.626 1.00 95.81 249 GLN A CA 1
ATOM 1882 C C . GLN A 1 249 ? 1.031 0.303 -7.545 1.00 95.81 249 GLN A C 1
ATOM 1884 O O . GLN A 1 249 ? 0.663 0.064 -6.386 1.00 95.81 249 GLN A O 1
ATOM 1889 N N . VAL A 1 250 ? 1.458 1.500 -7.951 1.00 97.06 250 VAL A N 1
ATOM 1890 C CA . VAL A 1 250 ? 1.581 2.684 -7.081 1.00 97.06 250 VAL A CA 1
ATOM 1891 C C . VAL A 1 250 ? 0.582 3.796 -7.429 1.00 97.06 250 VAL A C 1
ATOM 1893 O O . VAL A 1 250 ? 0.671 4.909 -6.921 1.00 97.06 250 VAL A O 1
ATOM 1896 N N . LEU A 1 251 ? -0.425 3.481 -8.244 1.00 96.44 251 LEU A N 1
ATOM 1897 C CA . LEU A 1 251 ? -1.543 4.371 -8.560 1.00 96.44 251 LEU A CA 1
ATOM 1898 C C . LEU A 1 251 ? -2.480 4.576 -7.357 1.00 96.44 251 LEU A C 1
ATOM 1900 O O . LEU A 1 25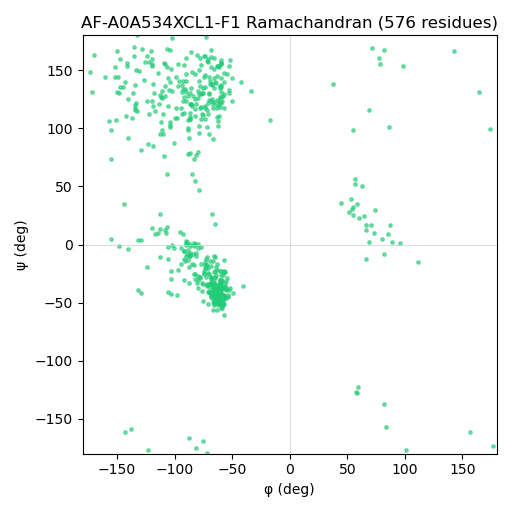1 ? -2.740 3.653 -6.580 1.00 96.44 251 LEU A O 1
ATOM 1904 N N . GLY A 1 252 ? -3.023 5.789 -7.225 1.00 96.94 252 GLY A N 1
ATOM 1905 C CA . GLY A 1 252 ? -4.027 6.148 -6.220 1.00 96.94 252 GLY A CA 1
ATOM 1906 C C . GLY A 1 252 ? -3.557 6.124 -4.760 1.00 96.94 252 GLY A C 1
ATOM 1907 O O . GLY A 1 252 ? -4.390 6.104 -3.850 1.00 96.94 252 GLY A O 1
ATOM 1908 N N . LEU A 1 253 ? -2.246 6.129 -4.498 1.00 98.06 253 LEU A N 1
ATOM 1909 C CA . LEU A 1 253 ? -1.721 6.027 -3.133 1.00 98.06 253 LEU A CA 1
ATOM 1910 C C . LEU A 1 253 ? -2.013 7.265 -2.264 1.00 98.06 253 LEU A C 1
ATOM 1912 O O . LEU A 1 253 ? -2.161 7.120 -1.051 1.00 98.06 253 LEU A O 1
ATOM 1916 N N . GLY A 1 254 ? -2.151 8.457 -2.856 1.00 98.19 254 GLY A N 1
ATOM 1917 C CA . GLY A 1 254 ? -2.505 9.693 -2.142 1.00 98.19 254 GLY A CA 1
ATOM 1918 C C . GLY A 1 254 ? -3.832 9.596 -1.370 1.00 98.19 254 GLY A C 1
ATOM 1919 O O . GLY A 1 254 ? -3.821 9.691 -0.140 1.00 98.19 254 GLY A O 1
ATOM 1920 N N . PRO A 1 255 ? -4.973 9.341 -2.043 1.00 98.44 255 PRO A N 1
ATOM 1921 C CA . PRO A 1 255 ? -6.260 9.128 -1.377 1.00 98.44 255 PRO A CA 1
ATOM 1922 C C . PRO A 1 255 ? -6.246 7.996 -0.341 1.00 98.44 255 PRO A C 1
ATOM 1924 O O . PRO A 1 255 ? -6.853 8.137 0.720 1.00 98.44 255 PRO A O 1
ATOM 1927 N N . ILE A 1 256 ? -5.522 6.901 -0.608 1.00 98.62 256 ILE A N 1
ATOM 1928 C CA . ILE A 1 256 ? -5.351 5.798 0.352 1.00 98.62 256 ILE A CA 1
ATOM 1929 C C . ILE A 1 256 ? -4.643 6.284 1.628 1.00 98.62 256 ILE A C 1
ATOM 1931 O O . ILE A 1 256 ? -5.080 5.954 2.732 1.00 98.62 256 ILE A O 1
ATOM 1935 N N . ALA A 1 257 ? -3.578 7.084 1.497 1.00 98.50 257 ALA A N 1
ATOM 1936 C CA . ALA A 1 257 ? -2.857 7.646 2.641 1.00 98.50 257 ALA A CA 1
ATOM 1937 C C . ALA A 1 257 ? -3.777 8.527 3.500 1.00 98.50 257 ALA A C 1
ATOM 1939 O O . ALA A 1 257 ? -3.777 8.427 4.729 1.00 98.50 257 ALA A O 1
ATOM 1940 N N . CYS A 1 258 ? -4.581 9.374 2.850 1.00 98.50 258 CYS A N 1
ATOM 1941 C CA . CYS A 1 258 ? -5.538 10.236 3.535 1.00 98.50 258 CYS A CA 1
ATOM 1942 C C . CYS A 1 258 ? -6.622 9.430 4.264 1.00 98.50 258 CYS A C 1
ATOM 1944 O O . CYS A 1 258 ? -6.875 9.709 5.436 1.00 98.50 258 CYS A O 1
ATOM 1946 N N . LEU A 1 259 ? -7.195 8.401 3.623 1.00 98.56 259 LEU A N 1
ATOM 1947 C CA . LEU A 1 259 ? -8.188 7.518 4.245 1.00 98.56 259 LEU A CA 1
ATOM 1948 C C . LEU A 1 259 ? -7.637 6.850 5.502 1.00 98.56 259 LEU A C 1
ATOM 1950 O O . LEU A 1 259 ? -8.250 6.933 6.561 1.00 98.56 259 LEU A O 1
ATOM 1954 N N . ALA A 1 260 ? -6.461 6.230 5.409 1.00 98.44 260 ALA A N 1
ATOM 1955 C CA . ALA A 1 260 ? -5.861 5.540 6.544 1.00 98.44 260 ALA A CA 1
ATOM 1956 C C . ALA A 1 260 ? -5.550 6.491 7.709 1.00 98.44 260 ALA A C 1
ATOM 1958 O O . ALA A 1 260 ? -5.767 6.142 8.873 1.00 98.44 260 ALA A O 1
ATOM 1959 N N . ARG A 1 261 ? -5.088 7.715 7.416 1.00 97.94 261 ARG A N 1
ATOM 1960 C CA . ARG A 1 261 ? -4.872 8.754 8.433 1.00 97.94 261 ARG A CA 1
ATOM 1961 C C . ARG A 1 261 ? -6.179 9.144 9.123 1.00 97.94 261 ARG A C 1
ATOM 1963 O O . ARG A 1 261 ? -6.195 9.259 10.346 1.00 97.94 261 ARG A O 1
ATOM 1970 N N . GLU A 1 262 ? -7.245 9.346 8.354 1.00 98.38 262 GLU A N 1
ATOM 1971 C CA . GLU A 1 262 ? -8.563 9.717 8.875 1.00 98.38 262 GLU A CA 1
ATOM 1972 C C . GLU A 1 262 ? -9.152 8.595 9.739 1.00 98.38 262 GLU A C 1
ATOM 1974 O O . GLU A 1 262 ? -9.478 8.826 10.902 1.00 98.38 262 GLU A O 1
ATOM 1979 N N . MET A 1 263 ? -9.138 7.358 9.237 1.00 98.75 263 MET A N 1
ATOM 1980 C CA . MET A 1 263 ? -9.560 6.166 9.978 1.00 98.75 263 MET A CA 1
ATOM 1981 C C . MET A 1 263 ? -8.780 5.999 11.289 1.00 98.75 263 MET A C 1
ATOM 1983 O O . MET A 1 263 ? -9.366 5.774 12.344 1.00 98.75 263 MET A O 1
ATOM 1987 N N . SER A 1 264 ? -7.455 6.178 11.260 1.00 98.69 264 SER A N 1
ATOM 1988 C CA . SER A 1 264 ? -6.619 6.107 12.469 1.00 98.69 264 SER A CA 1
ATOM 1989 C C . SER A 1 264 ? -6.983 7.186 13.495 1.00 98.69 264 SER A C 1
ATOM 1991 O O . SER A 1 264 ? -6.939 6.943 14.701 1.00 98.69 264 SER A O 1
ATOM 1993 N N . ALA A 1 265 ? -7.311 8.398 13.041 1.00 98.50 265 ALA A N 1
ATOM 1994 C CA . ALA A 1 265 ? -7.719 9.487 13.924 1.00 98.50 265 ALA A CA 1
ATOM 1995 C C . ALA A 1 265 ? -9.090 9.213 14.560 1.00 98.50 265 ALA A C 1
ATOM 1997 O O . ALA A 1 265 ? -9.251 9.421 15.763 1.00 98.50 265 ALA A O 1
ATOM 1998 N N . GLU A 1 266 ? -10.043 8.695 13.783 1.00 98.56 266 GLU A N 1
ATOM 1999 C CA . GLU A 1 266 ? -11.371 8.300 14.264 1.00 98.56 266 GLU A CA 1
ATOM 2000 C C . GLU A 1 266 ? -11.274 7.202 15.337 1.00 98.56 266 GLU A C 1
ATOM 2002 O O . GLU A 1 266 ? -11.798 7.373 16.437 1.00 98.56 266 GLU A O 1
ATOM 2007 N N . LEU A 1 267 ? -10.514 6.130 15.085 1.00 98.69 267 LEU A N 1
ATOM 2008 C CA . LEU A 1 267 ? -10.330 5.022 16.036 1.00 98.69 267 LEU A CA 1
ATOM 2009 C C . LEU A 1 267 ? -9.704 5.466 17.369 1.00 98.69 267 LEU A C 1
ATOM 2011 O O . LEU A 1 267 ? -10.093 5.008 18.451 1.00 98.69 267 LEU A O 1
ATOM 2015 N N . ARG A 1 268 ? -8.735 6.387 17.317 1.00 98.19 268 ARG A N 1
ATOM 2016 C CA . ARG A 1 268 ? -8.136 6.974 18.526 1.00 98.19 268 ARG A CA 1
ATOM 2017 C C . ARG A 1 268 ? -9.134 7.850 19.274 1.00 98.19 268 ARG A C 1
ATOM 2019 O O . ARG A 1 268 ? -9.219 7.741 20.494 1.00 98.19 268 ARG A O 1
ATOM 2026 N N . ALA A 1 269 ? -9.937 8.644 18.566 1.00 98.25 269 ALA A N 1
ATOM 2027 C CA . ALA A 1 269 ? -10.981 9.457 19.182 1.00 98.25 269 ALA A CA 1
ATOM 2028 C C . ALA A 1 269 ? -12.050 8.596 19.885 1.00 98.25 269 ALA A C 1
ATOM 2030 O O . ALA A 1 269 ? -12.459 8.922 21.002 1.00 98.25 269 ALA A O 1
ATOM 2031 N N . GLU A 1 270 ? -12.463 7.471 19.288 1.00 98.00 270 GLU A N 1
ATOM 2032 C CA . GLU A 1 270 ? -13.365 6.500 19.932 1.00 98.00 270 GLU A CA 1
ATOM 2033 C C . GLU A 1 270 ? -12.761 5.935 21.224 1.00 98.00 270 GLU A C 1
ATOM 2035 O O . GLU A 1 270 ? -13.434 5.833 22.255 1.00 98.00 270 GLU A O 1
ATOM 2040 N N . THR A 1 271 ? -11.466 5.622 21.187 1.00 97.56 271 THR A N 1
ATOM 2041 C CA . THR A 1 271 ? -10.720 5.095 22.334 1.00 97.56 271 THR A CA 1
ATOM 2042 C C . THR A 1 271 ? -10.576 6.128 23.452 1.00 97.56 271 THR A C 1
ATOM 2044 O O . THR A 1 271 ? -10.806 5.811 24.622 1.00 97.56 271 THR A O 1
ATOM 2047 N N . ASP A 1 272 ? -10.260 7.379 23.122 1.00 97.56 272 ASP A N 1
ATOM 2048 C CA . ASP A 1 272 ? -10.149 8.474 24.091 1.00 97.56 272 ASP A CA 1
ATOM 2049 C C . ASP A 1 272 ? -11.500 8.784 24.751 1.00 97.56 272 ASP A C 1
ATOM 2051 O O . ASP A 1 272 ? -11.583 9.019 25.966 1.00 97.56 272 ASP A O 1
ATOM 2055 N N . ALA A 1 273 ? -12.586 8.713 23.975 1.00 97.50 273 ALA A N 1
ATOM 2056 C CA . ALA A 1 273 ? -13.942 8.821 24.495 1.00 97.50 273 ALA A CA 1
ATOM 2057 C C . ALA A 1 273 ? -14.271 7.661 25.452 1.00 97.50 273 ALA A C 1
ATOM 2059 O O . ALA A 1 273 ? -14.817 7.898 26.533 1.00 97.50 273 ALA A O 1
ATOM 2060 N N . ALA A 1 274 ? -13.903 6.423 25.107 1.00 97.88 274 ALA A N 1
ATOM 2061 C CA . ALA A 1 274 ? -14.101 5.258 25.970 1.00 97.88 274 ALA A CA 1
ATOM 2062 C C . ALA A 1 274 ? -13.327 5.373 27.293 1.00 97.88 274 ALA A C 1
ATOM 2064 O O . ALA A 1 274 ? -13.915 5.174 28.357 1.00 97.88 274 ALA A O 1
ATOM 2065 N N . ARG A 1 275 ? -12.053 5.792 27.254 1.00 97.75 275 ARG A N 1
ATOM 2066 C CA . ARG A 1 275 ? -11.241 6.068 28.457 1.00 97.75 275 ARG A CA 1
ATOM 2067 C C . ARG A 1 275 ? -11.873 7.136 29.341 1.00 97.75 275 ARG A C 1
ATOM 2069 O O . ARG A 1 275 ? -11.954 6.974 30.560 1.00 97.75 275 ARG A O 1
ATOM 2076 N N . SER A 1 276 ? -12.363 8.213 28.731 1.00 97.94 276 SER A N 1
ATOM 2077 C CA . SER A 1 276 ? -13.029 9.299 29.455 1.00 97.94 276 SER A CA 1
ATOM 2078 C C . SER A 1 276 ? -14.292 8.812 30.173 1.00 97.94 276 SER A C 1
ATOM 2080 O O . SER A 1 276 ? -14.500 9.152 31.341 1.00 97.94 276 SER A O 1
ATOM 2082 N N . ARG A 1 277 ? -15.100 7.963 29.522 1.00 97.88 277 ARG A N 1
ATOM 2083 C CA . ARG A 1 277 ? -16.287 7.346 30.137 1.00 97.88 277 ARG A CA 1
ATOM 2084 C C . ARG A 1 277 ? -15.926 6.358 31.244 1.00 97.88 277 ARG A C 1
ATOM 2086 O O . ARG A 1 277 ? -16.491 6.458 32.327 1.00 97.88 277 ARG A O 1
ATOM 2093 N N . ALA A 1 278 ? -14.956 5.469 31.026 1.00 98.31 278 ALA A N 1
ATOM 2094 C CA . ALA A 1 278 ? -14.525 4.493 32.033 1.00 98.31 278 ALA A CA 1
ATOM 2095 C C . ALA A 1 278 ? -14.077 5.173 33.333 1.00 98.31 278 ALA A C 1
ATOM 2097 O O . ALA A 1 278 ? -14.489 4.792 34.433 1.00 98.31 278 ALA A O 1
ATOM 2098 N N . LYS A 1 279 ? -13.305 6.259 33.203 1.00 97.69 279 LYS A N 1
ATOM 2099 C CA . LYS A 1 279 ? -12.869 7.085 34.332 1.00 97.69 279 LYS A CA 1
ATOM 2100 C C . LYS A 1 279 ? -14.035 7.783 35.039 1.00 97.69 279 LYS A C 1
ATOM 2102 O O . LYS A 1 279 ? -14.070 7.814 36.269 1.00 97.69 279 LYS A O 1
ATOM 2107 N N . ALA A 1 280 ? -14.975 8.354 34.285 1.00 97.75 280 ALA A N 1
ATOM 2108 C CA . ALA A 1 280 ? -16.126 9.062 34.847 1.00 97.75 280 ALA A CA 1
ATOM 2109 C C . ALA A 1 280 ? -17.084 8.116 35.589 1.00 97.75 280 ALA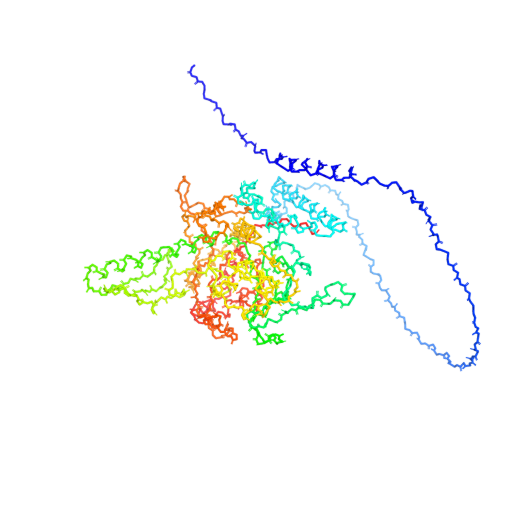 A C 1
ATOM 2111 O O . ALA A 1 280 ? -17.563 8.433 36.678 1.00 97.75 280 ALA A O 1
ATOM 2112 N N . GLU A 1 281 ? -17.329 6.941 35.017 1.00 97.44 281 GLU A N 1
ATOM 2113 C CA . GLU A 1 281 ? -18.281 5.955 35.528 1.00 97.44 281 GLU A CA 1
ATOM 2114 C C . GLU A 1 281 ? -17.663 4.997 36.556 1.00 97.44 281 GLU A C 1
ATOM 2116 O O . GLU A 1 281 ? -18.388 4.261 37.224 1.00 97.44 281 GLU A O 1
ATOM 2121 N N . LYS A 1 282 ? -16.331 5.020 36.710 1.00 97.38 282 LYS A N 1
ATOM 2122 C CA . LYS A 1 282 ? -15.555 4.145 37.605 1.00 97.38 282 LYS A CA 1
ATOM 2123 C C . LYS A 1 282 ? -15.804 2.652 37.360 1.00 97.38 282 LYS A C 1
ATOM 2125 O O . LYS A 1 282 ? -15.759 1.852 38.293 1.00 97.38 282 LYS A O 1
ATOM 2130 N N . ARG A 1 283 ? -16.068 2.279 36.109 1.00 97.81 283 ARG A N 1
ATOM 2131 C CA . ARG A 1 283 ? -16.252 0.891 35.664 1.00 97.81 283 ARG A CA 1
ATOM 2132 C C . ARG A 1 283 ? -15.606 0.673 34.290 1.00 97.81 283 ARG A C 1
ATOM 2134 O O . ARG A 1 283 ? -15.490 1.650 33.548 1.00 97.81 283 ARG A O 1
ATOM 2141 N N . PRO A 1 284 ? -15.236 -0.569 33.937 1.00 98.06 284 PRO A N 1
ATOM 2142 C CA . PRO A 1 284 ? -14.762 -0.878 32.594 1.00 98.06 284 PRO A CA 1
ATOM 2143 C C . PRO A 1 284 ? -15.806 -0.484 31.538 1.00 98.06 284 PRO A C 1
ATOM 2145 O O . PRO A 1 284 ? -17.016 -0.673 31.735 1.00 98.06 284 PRO A O 1
ATOM 2148 N N . VAL A 1 285 ? -15.337 0.074 30.424 1.00 98.50 285 VAL A N 1
ATOM 2149 C CA . VAL A 1 285 ? -16.157 0.440 29.264 1.00 98.50 285 VAL A CA 1
ATOM 2150 C C . VAL A 1 285 ? -15.619 -0.281 28.042 1.00 98.50 285 VAL A C 1
ATOM 2152 O O . VAL A 1 285 ? -14.536 0.026 27.551 1.00 98.50 285 VAL A O 1
ATOM 2155 N N . GLU A 1 286 ? -16.415 -1.212 27.532 1.00 98.19 286 GLU A N 1
ATOM 2156 C CA . GLU A 1 286 ? -16.182 -1.815 26.226 1.00 98.19 286 GLU A CA 1
ATOM 2157 C C . GLU A 1 286 ? -16.649 -0.852 25.123 1.00 98.19 286 GLU A C 1
ATOM 2159 O O . GLU A 1 286 ? -17.715 -0.235 25.225 1.00 98.19 286 GLU A O 1
ATOM 2164 N N . GLN A 1 287 ? -15.844 -0.706 24.075 1.00 98.00 287 GLN A N 1
ATOM 2165 C CA . GLN A 1 287 ? -16.132 0.127 22.912 1.00 98.00 287 GLN A CA 1
ATOM 2166 C C . GLN A 1 287 ? -15.818 -0.670 21.648 1.00 98.00 287 GLN A C 1
ATOM 2168 O O . GLN A 1 287 ? -14.684 -1.103 21.443 1.00 98.00 287 GLN A O 1
ATOM 2173 N N . ALA A 1 288 ? -16.824 -0.847 20.792 1.00 98.31 288 ALA A N 1
ATOM 2174 C CA . ALA A 1 288 ? -16.607 -1.339 19.439 1.00 98.31 288 ALA A CA 1
ATOM 2175 C C . ALA A 1 288 ? -15.836 -0.286 18.636 1.00 98.31 288 ALA A C 1
ATOM 2177 O O . ALA A 1 288 ? -16.144 0.901 18.740 1.00 98.31 288 ALA A O 1
ATOM 2178 N N . LEU A 1 289 ? -14.858 -0.730 17.854 1.00 98.56 289 LEU A N 1
ATOM 2179 C CA . LEU A 1 289 ? -14.053 0.123 16.993 1.00 98.56 289 LEU A CA 1
ATOM 2180 C C . LEU A 1 289 ? -14.588 0.049 15.569 1.00 98.56 289 LEU A C 1
ATOM 2182 O O . LEU A 1 289 ? -14.625 -1.033 14.969 1.00 98.56 289 LEU A O 1
ATOM 2186 N N . THR A 1 290 ? -15.057 1.167 15.023 1.00 98.19 290 THR A N 1
ATOM 2187 C CA . THR A 1 290 ? -15.614 1.202 13.665 1.00 98.19 290 THR A CA 1
ATOM 2188 C C . THR A 1 290 ? -15.366 2.549 13.011 1.00 98.19 290 THR A C 1
ATOM 2190 O O . THR A 1 290 ? -15.678 3.592 13.560 1.00 98.19 290 THR A O 1
ATOM 2193 N N . THR A 1 291 ? -14.852 2.530 11.789 1.00 98.38 291 THR A N 1
ATOM 2194 C CA . THR A 1 291 ? -14.581 3.745 11.014 1.00 98.38 291 THR A CA 1
ATOM 2195 C C . THR A 1 291 ? -14.885 3.476 9.552 1.00 98.38 291 THR A C 1
ATOM 2197 O O . THR A 1 291 ? -14.647 2.375 9.059 1.00 98.38 291 THR A O 1
ATOM 2200 N N . LYS A 1 292 ? -15.484 4.453 8.862 1.00 96.75 292 LYS A N 1
ATOM 2201 C CA . LYS A 1 292 ? -15.869 4.336 7.440 1.00 96.75 292 LYS A CA 1
ATOM 2202 C C . LYS A 1 292 ? -16.698 3.080 7.100 1.00 96.75 292 LYS A C 1
ATOM 2204 O O . LYS A 1 292 ? -16.648 2.588 5.980 1.00 96.75 292 LYS A O 1
ATOM 2209 N N . GLY A 1 293 ? -17.462 2.554 8.064 1.00 96.38 293 GLY A N 1
ATOM 2210 C CA . GLY A 1 293 ? -18.244 1.319 7.905 1.00 96.38 293 GLY A CA 1
ATOM 2211 C C . GLY A 1 293 ? -17.448 0.013 8.049 1.00 96.38 293 GLY A C 1
ATOM 2212 O O . GLY A 1 293 ? -18.025 -1.056 7.882 1.00 96.38 293 GLY A O 1
ATOM 2213 N N . VAL A 1 294 ? -16.160 0.080 8.395 1.00 98.38 294 VAL A N 1
ATOM 2214 C CA . VAL A 1 294 ? -15.272 -1.068 8.633 1.00 98.38 294 VAL A CA 1
ATOM 2215 C C . VAL A 1 294 ? -15.090 -1.288 10.134 1.00 98.38 294 VAL A C 1
ATOM 2217 O O . VAL A 1 294 ? -14.791 -0.348 10.872 1.00 98.38 294 VAL A O 1
ATOM 2220 N N . SER A 1 295 ? -15.238 -2.534 10.594 1.00 98.06 295 SER A N 1
ATOM 2221 C CA . SER A 1 295 ? -15.014 -2.909 11.995 1.00 98.06 295 SER A CA 1
ATOM 2222 C C . SER A 1 295 ? -13.570 -3.350 12.256 1.00 98.06 295 SER A C 1
ATOM 2224 O O . SER A 1 295 ? -13.028 -4.207 11.552 1.00 98.06 295 SER A O 1
ATOM 2226 N N . PHE A 1 296 ? -12.982 -2.829 13.334 1.00 98.56 296 PHE A N 1
ATOM 2227 C CA . PHE A 1 296 ? -11.637 -3.168 13.821 1.00 98.56 296 PHE A CA 1
ATOM 2228 C C . PHE A 1 296 ? -11.677 -3.898 15.173 1.00 98.56 296 PHE A C 1
ATOM 2230 O O . PHE A 1 296 ? -10.728 -3.842 15.955 1.00 98.56 296 PHE A O 1
ATOM 2237 N N . GLY A 1 297 ? -12.784 -4.591 15.455 1.00 98.00 297 GLY A N 1
ATOM 2238 C CA . GLY A 1 297 ? -12.985 -5.316 16.706 1.00 98.00 297 GLY A CA 1
ATOM 2239 C C . GLY A 1 297 ? -13.446 -4.398 17.838 1.00 98.00 297 GLY A C 1
ATOM 2240 O O . GLY A 1 297 ? -14.343 -3.568 17.657 1.00 98.00 297 GLY A O 1
ATOM 2241 N N . ARG A 1 298 ? -12.878 -4.570 19.034 1.00 98.31 298 ARG A N 1
ATOM 2242 C CA . ARG A 1 298 ? -13.253 -3.803 20.232 1.00 98.31 298 ARG A CA 1
ATOM 2243 C C . ARG A 1 298 ? -12.070 -3.564 21.162 1.00 98.31 298 ARG A C 1
ATOM 2245 O O . ARG A 1 298 ? -11.094 -4.309 21.149 1.00 98.31 298 ARG A O 1
ATOM 2252 N N . ILE A 1 299 ? -12.216 -2.559 22.015 1.00 98.31 299 ILE A N 1
ATOM 2253 C CA . ILE A 1 299 ? -11.327 -2.297 23.148 1.00 98.31 299 ILE A CA 1
ATOM 2254 C C . ILE A 1 299 ? -12.114 -2.298 24.450 1.00 98.31 299 ILE A C 1
ATOM 2256 O O . ILE A 1 299 ? -13.315 -2.015 24.457 1.00 98.31 299 ILE A O 1
ATOM 2260 N N . THR A 1 300 ? -11.417 -2.553 25.553 1.00 98.38 300 THR A N 1
ATOM 2261 C CA . THR A 1 300 ? -11.946 -2.332 26.902 1.00 98.38 300 THR A CA 1
ATOM 2262 C C . THR A 1 300 ? -11.093 -1.280 27.590 1.00 98.38 300 THR A C 1
ATOM 2264 O O . THR A 1 300 ? -9.901 -1.476 27.815 1.00 98.38 300 THR A O 1
ATOM 2267 N N . ALA A 1 301 ? -11.696 -0.133 27.892 1.00 98.19 301 ALA A N 1
ATOM 2268 C CA . ALA A 1 301 ? -11.060 0.926 28.657 1.00 98.19 301 ALA A CA 1
ATOM 2269 C C . ALA A 1 301 ? -11.363 0.745 30.147 1.00 98.19 301 ALA A C 1
ATOM 2271 O O . ALA A 1 301 ? -12.527 0.668 30.547 1.00 98.19 301 ALA A O 1
ATOM 2272 N N . GLU A 1 302 ? -10.319 0.716 30.967 1.00 98.00 302 GLU A N 1
ATOM 2273 C CA . GLU A 1 302 ? -10.426 0.532 32.410 1.00 98.00 302 GLU A CA 1
ATOM 2274 C C . GLU A 1 302 ? -10.524 1.876 33.156 1.00 98.00 302 GLU A C 1
ATOM 2276 O O . GLU A 1 302 ? -10.034 2.906 32.673 1.00 98.00 302 GLU A O 1
ATOM 2281 N N . PRO A 1 303 ? -11.123 1.914 34.364 1.00 96.81 303 PRO A N 1
ATOM 2282 C CA . PRO A 1 303 ? -11.249 3.141 35.159 1.00 96.81 303 PRO A CA 1
ATOM 2283 C C . PRO A 1 303 ? -9.924 3.807 35.536 1.00 96.81 303 PRO A C 1
ATOM 2285 O O . PRO A 1 303 ? -9.890 5.015 35.783 1.00 96.81 303 PRO A O 1
ATOM 2288 N N . ASP A 1 304 ? -8.847 3.025 35.614 1.00 95.94 304 ASP A N 1
ATOM 2289 C CA . ASP A 1 304 ? -7.491 3.495 35.911 1.00 95.94 304 ASP A CA 1
ATOM 2290 C C . ASP A 1 304 ? -6.790 4.113 34.689 1.00 95.94 304 ASP A C 1
ATOM 2292 O O . ASP A 1 304 ? -5.693 4.663 34.803 1.00 95.94 304 ASP A O 1
ATOM 2296 N N . GLY A 1 305 ? -7.453 4.082 33.530 1.00 90.88 305 GLY A N 1
ATOM 2297 C CA . GLY A 1 305 ? -6.951 4.590 32.267 1.00 90.88 305 GLY A CA 1
ATOM 2298 C C . GLY A 1 305 ? -6.168 3.565 31.455 1.00 90.88 305 GLY A C 1
ATOM 2299 O O . GLY A 1 305 ? -5.695 3.938 30.385 1.00 90.88 305 GLY A O 1
ATOM 2300 N N . THR A 1 306 ? -6.023 2.315 31.902 1.00 95.50 306 THR A N 1
ATOM 2301 C CA . THR A 1 306 ? -5.452 1.241 31.078 1.00 95.50 306 THR A CA 1
ATOM 2302 C C . THR A 1 306 ? -6.416 0.822 29.963 1.00 95.50 306 THR A C 1
ATOM 2304 O O . THR A 1 306 ? -7.606 1.150 29.974 1.00 95.50 306 THR A O 1
ATOM 2307 N N . LEU A 1 307 ? -5.872 0.182 28.927 1.00 96.19 307 LEU A N 1
ATOM 2308 C CA . LEU A 1 307 ? -6.610 -0.204 27.729 1.00 96.19 307 LEU A CA 1
ATOM 2309 C C . LEU A 1 307 ? -6.269 -1.646 27.367 1.00 96.19 307 LEU A C 1
ATOM 2311 O O . LEU A 1 307 ? -5.111 -1.942 27.067 1.00 96.19 307 LEU A O 1
ATOM 2315 N N . ASP A 1 308 ? -7.278 -2.508 27.350 1.00 97.44 308 ASP A N 1
ATOM 2316 C CA . ASP A 1 308 ? -7.184 -3.825 26.738 1.00 97.44 308 ASP A CA 1
ATOM 2317 C C . ASP A 1 308 ? -7.492 -3.713 25.240 1.00 97.44 308 ASP A C 1
ATOM 2319 O O . ASP A 1 308 ? -8.561 -3.254 24.828 1.00 97.44 308 ASP A O 1
ATOM 2323 N N . THR A 1 309 ? -6.515 -4.122 24.435 1.00 97.25 309 THR A N 1
ATOM 2324 C CA . THR A 1 309 ? -6.556 -4.137 22.966 1.00 97.25 309 THR A CA 1
ATOM 2325 C C . THR A 1 309 ? -6.511 -5.558 22.405 1.00 97.25 309 THR A C 1
ATOM 2327 O O . THR A 1 309 ? -6.377 -5.735 21.199 1.00 97.25 309 THR A O 1
ATOM 2330 N N . GLY A 1 310 ? -6.647 -6.592 23.245 1.00 96.56 310 GLY A N 1
ATOM 2331 C CA . GLY A 1 310 ? -6.567 -7.994 22.823 1.00 96.56 310 GLY A CA 1
ATOM 2332 C C . GLY A 1 310 ? -7.659 -8.426 21.839 1.00 96.56 310 GLY A C 1
ATOM 2333 O O . GLY A 1 310 ? -7.504 -9.445 21.170 1.00 96.56 310 GLY A O 1
ATOM 2334 N N . ALA A 1 311 ? -8.738 -7.647 21.729 1.00 97.56 311 ALA A N 1
ATOM 2335 C CA . ALA A 1 311 ? -9.824 -7.844 20.774 1.00 97.56 311 ALA A CA 1
ATOM 2336 C C . ALA A 1 311 ? -9.818 -6.821 19.617 1.00 97.56 311 ALA A C 1
ATOM 2338 O O . ALA A 1 311 ? -10.821 -6.692 18.912 1.00 97.56 311 ALA A O 1
ATOM 2339 N N . VAL A 1 312 ? -8.712 -6.091 19.423 1.00 98.12 312 VAL A N 1
ATOM 2340 C CA . VAL A 1 312 ? -8.467 -5.296 18.211 1.00 98.12 312 VAL A CA 1
ATOM 2341 C C . VAL A 1 312 ? -8.134 -6.245 17.067 1.00 98.12 312 VAL A C 1
ATOM 2343 O O . VAL A 1 312 ? -7.344 -7.177 17.218 1.00 98.12 312 VAL A O 1
ATOM 2346 N N . GLU A 1 313 ? -8.722 -5.999 15.904 1.00 97.94 313 GLU A N 1
ATOM 2347 C CA . GLU A 1 313 ? -8.589 -6.871 14.743 1.00 97.94 313 GLU A CA 1
ATOM 2348 C C . GLU A 1 313 ? -7.950 -6.150 13.561 1.00 97.94 313 GLU A C 1
ATOM 2350 O O . GLU A 1 313 ? -8.324 -5.030 13.215 1.00 97.94 313 GLU A O 1
ATOM 2355 N N . GLY A 1 314 ? -7.038 -6.840 12.876 1.00 97.00 314 GLY A N 1
ATOM 2356 C CA . GLY A 1 314 ? -6.524 -6.445 11.563 1.00 97.00 314 GLY A CA 1
ATOM 2357 C C . GLY A 1 314 ? -5.649 -5.186 11.515 1.00 97.00 314 GLY A C 1
ATOM 2358 O O . GLY A 1 314 ? -5.174 -4.833 10.438 1.00 97.00 314 GLY A O 1
ATOM 2359 N N . ILE A 1 315 ? -5.377 -4.554 12.656 1.00 97.88 315 ILE A N 1
ATOM 2360 C CA . ILE A 1 315 ? -4.393 -3.478 12.845 1.00 97.88 315 ILE A CA 1
ATOM 2361 C C . ILE A 1 315 ? -3.586 -3.732 14.121 1.00 97.88 315 ILE A C 1
ATOM 2363 O O . ILE A 1 315 ? -3.898 -4.638 14.893 1.00 97.88 315 ILE A O 1
ATOM 2367 N N . ASP A 1 316 ? -2.523 -2.957 14.332 1.00 96.62 316 ASP A N 1
ATOM 2368 C CA . ASP A 1 316 ? -1.724 -3.072 15.553 1.00 96.62 316 ASP A CA 1
ATOM 2369 C C . ASP A 1 316 ? -2.425 -2.387 16.749 1.00 96.62 316 ASP A C 1
ATOM 2371 O O . ASP A 1 316 ? -3.274 -1.512 16.552 1.00 96.62 316 ASP A O 1
ATOM 2375 N N . PRO A 1 317 ? -2.049 -2.718 18.002 1.00 95.94 317 PRO A N 1
ATOM 2376 C CA . PRO A 1 317 ? -2.624 -2.110 19.212 1.00 95.94 317 PRO A CA 1
ATOM 2377 C C . PRO A 1 317 ? -2.517 -0.580 19.316 1.00 95.94 317 PRO A C 1
ATOM 2379 O O . PRO A 1 317 ? -3.157 0.023 20.174 1.00 95.94 317 PRO A O 1
ATOM 2382 N N . ASP A 1 318 ? -1.702 0.058 18.471 1.00 95.88 318 ASP A N 1
ATOM 2383 C CA . ASP A 1 318 ? -1.565 1.517 18.387 1.00 95.88 318 ASP A CA 1
ATOM 2384 C C . ASP A 1 318 ? -2.691 2.200 17.584 1.00 95.88 318 ASP A C 1
ATOM 2386 O O . ASP A 1 318 ? -2.698 3.428 17.432 1.00 95.88 318 ASP A O 1
ATOM 2390 N N . LEU A 1 319 ? -3.634 1.397 17.076 1.00 97.56 319 LEU A N 1
ATOM 2391 C CA . LEU A 1 319 ? -4.819 1.814 16.329 1.00 97.56 319 LEU A CA 1
ATOM 2392 C C . LEU A 1 319 ? -4.489 2.573 15.036 1.00 97.56 319 LEU A C 1
ATOM 2394 O O . LEU A 1 319 ? -5.305 3.341 14.527 1.00 97.56 319 LEU A O 1
ATOM 2398 N N . THR A 1 320 ? -3.283 2.373 14.500 1.00 98.06 320 THR A N 1
ATOM 2399 C CA . THR A 1 320 ? -2.886 2.933 13.210 1.00 98.06 320 THR A CA 1
ATOM 2400 C C . THR A 1 320 ? -3.324 1.997 12.088 1.00 98.06 320 THR A C 1
ATOM 2402 O O . THR A 1 320 ? -2.867 0.855 11.998 1.00 98.06 320 THR A O 1
ATOM 2405 N N . VAL A 1 321 ? -4.153 2.504 11.180 1.00 98.44 321 VAL A N 1
ATOM 2406 C CA . VAL A 1 321 ? -4.426 1.855 9.896 1.00 98.44 321 VAL A CA 1
ATOM 2407 C C . VAL A 1 321 ? -3.198 2.035 9.006 1.00 98.44 321 VAL A C 1
ATOM 2409 O O . VAL A 1 321 ? -2.785 3.156 8.714 1.00 98.44 321 VAL A O 1
ATOM 2412 N N . ARG A 1 322 ? -2.589 0.921 8.596 1.00 98.25 322 ARG A N 1
ATOM 2413 C CA . ARG A 1 322 ? -1.352 0.879 7.803 1.00 98.25 322 ARG A CA 1
ATOM 2414 C C . ARG A 1 322 ? -1.658 0.330 6.409 1.00 98.25 322 ARG A C 1
ATOM 2416 O O . ARG A 1 322 ? -1.707 -0.890 6.239 1.00 98.25 322 ARG A O 1
ATOM 2423 N N . PRO A 1 323 ? -1.892 1.194 5.408 1.00 97.75 323 PRO A N 1
ATOM 2424 C CA . PRO A 1 323 ? -2.468 0.765 4.139 1.00 97.75 323 PRO A CA 1
ATOM 2425 C C . PRO A 1 323 ? -1.412 0.326 3.113 1.00 97.75 323 PRO A C 1
ATOM 2427 O O . PRO A 1 323 ? -1.754 0.011 1.969 1.00 97.75 323 PRO A O 1
ATOM 2430 N N . PHE A 1 324 ? -0.127 0.332 3.477 1.00 97.88 324 PHE A N 1
ATOM 2431 C CA . PHE A 1 324 ? 0.953 0.090 2.529 1.00 97.88 324 PHE A CA 1
ATOM 2432 C C . PHE A 1 324 ? 1.809 -1.135 2.865 1.00 97.88 324 PHE A C 1
ATOM 2434 O O . PHE A 1 324 ? 1.925 -1.575 4.012 1.00 97.88 324 PHE A O 1
ATOM 2441 N N . GLY A 1 325 ? 2.406 -1.697 1.810 1.00 94.69 325 GLY A N 1
ATOM 2442 C CA . GLY A 1 325 ? 3.027 -3.018 1.824 1.00 94.69 325 GLY A CA 1
ATOM 2443 C C . GLY A 1 325 ? 2.000 -4.155 1.744 1.00 94.69 325 GLY A C 1
ATOM 2444 O O . GLY A 1 325 ? 0.820 -3.990 2.045 1.00 94.69 325 GLY A O 1
ATOM 2445 N N . TRP A 1 326 ? 2.448 -5.348 1.352 1.00 96.38 326 TRP A N 1
ATOM 2446 C CA . TRP A 1 326 ? 1.579 -6.535 1.268 1.00 96.38 326 TRP A CA 1
ATOM 2447 C C . TRP A 1 326 ? 1.039 -6.995 2.623 1.00 96.38 326 TRP A C 1
ATOM 2449 O O . TRP A 1 326 ? -0.036 -7.586 2.706 1.00 96.38 326 TRP A O 1
ATOM 2459 N N . LYS A 1 327 ? 1.786 -6.717 3.692 1.00 96.31 327 LYS A N 1
ATOM 2460 C CA . LYS A 1 327 ? 1.403 -7.025 5.070 1.00 96.31 327 LYS A CA 1
ATOM 2461 C C . LYS A 1 327 ? 0.654 -5.874 5.751 1.00 96.31 327 LYS A C 1
ATOM 2463 O O . LYS A 1 327 ? 0.184 -6.063 6.867 1.00 96.31 327 LYS A O 1
ATOM 2468 N N . GLY A 1 328 ? 0.534 -4.707 5.107 1.00 96.88 328 GLY A N 1
ATOM 2469 C CA . GLY A 1 328 ? -0.034 -3.507 5.726 1.00 96.88 328 GLY A CA 1
ATOM 2470 C C . GLY A 1 328 ? 0.811 -3.040 6.904 1.00 96.88 328 GLY A C 1
ATOM 2471 O O . GLY A 1 328 ? 0.302 -2.927 8.013 1.00 96.88 328 GLY A O 1
ATOM 2472 N N . HIS A 1 329 ? 2.124 -2.891 6.719 1.00 95.81 329 HIS A N 1
ATOM 2473 C CA . HIS A 1 329 ? 3.077 -2.584 7.794 1.00 95.81 329 HIS A CA 1
ATOM 2474 C C . HIS A 1 329 ? 3.579 -1.139 7.776 1.00 95.81 329 HIS A C 1
ATOM 2476 O O . HIS A 1 329 ? 4.127 -0.696 8.780 1.00 95.81 329 HIS A O 1
ATOM 2482 N N . GLN A 1 330 ? 3.337 -0.401 6.690 1.00 96.94 330 GLN A N 1
ATOM 2483 C CA . GLN A 1 330 ? 3.719 1.005 6.572 1.00 96.94 330 GLN A CA 1
ATOM 2484 C C . GLN A 1 330 ? 2.497 1.920 6.633 1.00 96.94 330 GLN A C 1
ATOM 2486 O O . GLN A 1 330 ? 1.458 1.634 6.028 1.00 96.94 330 GLN A O 1
ATOM 2491 N N . ALA A 1 331 ? 2.627 3.014 7.387 1.00 96.44 331 ALA A N 1
ATOM 2492 C CA . ALA A 1 331 ? 1.554 3.978 7.616 1.00 96.44 331 ALA A CA 1
ATOM 2493 C C . ALA A 1 331 ? 1.576 5.123 6.597 1.00 96.44 331 ALA A C 1
ATOM 2495 O O . ALA A 1 331 ? 0.525 5.669 6.264 1.00 96.44 331 ALA A O 1
ATOM 2496 N N . THR A 1 332 ? 2.760 5.491 6.103 1.00 97.38 332 THR A N 1
ATOM 2497 C CA . THR A 1 332 ? 2.943 6.678 5.263 1.00 97.38 332 THR A CA 1
ATOM 2498 C C . THR A 1 332 ? 3.592 6.355 3.915 1.00 97.38 332 THR A C 1
ATOM 2500 O O . THR A 1 332 ? 4.195 5.297 3.727 1.00 97.38 332 THR A O 1
ATOM 2503 N N . LEU A 1 333 ? 3.462 7.281 2.957 1.00 97.56 333 LEU A N 1
ATOM 2504 C CA . LEU A 1 333 ? 4.138 7.184 1.659 1.00 97.56 333 LEU A CA 1
ATOM 2505 C C . LEU A 1 333 ? 5.651 7.344 1.823 1.00 97.56 333 LEU A C 1
ATOM 2507 O O . LEU A 1 333 ? 6.426 6.708 1.114 1.00 97.56 333 LEU A O 1
ATOM 2511 N N . ARG A 1 334 ? 6.075 8.168 2.785 1.00 95.69 334 ARG A N 1
ATOM 2512 C CA . ARG A 1 334 ? 7.484 8.319 3.140 1.00 95.69 334 ARG A CA 1
ATOM 2513 C C . ARG A 1 334 ? 8.076 7.001 3.630 1.00 95.69 334 ARG A C 1
ATOM 2515 O O . ARG A 1 334 ? 9.167 6.656 3.189 1.00 95.69 334 ARG A O 1
ATOM 2522 N N . ASP A 1 335 ? 7.353 6.262 4.472 1.00 95.00 335 ASP A N 1
ATOM 2523 C CA . ASP A 1 335 ? 7.832 4.979 4.995 1.00 95.00 335 ASP A CA 1
ATOM 2524 C C . ASP A 1 335 ? 8.058 3.957 3.873 1.00 95.00 335 ASP A C 1
ATOM 2526 O O . ASP A 1 335 ? 9.084 3.280 3.863 1.00 95.00 335 ASP A O 1
ATOM 2530 N N . ILE A 1 336 ? 7.139 3.852 2.899 1.00 95.56 336 ILE A N 1
ATOM 2531 C CA . ILE A 1 336 ? 7.348 2.941 1.760 1.00 95.56 336 ILE A CA 1
ATOM 2532 C C . ILE A 1 336 ? 8.456 3.407 0.826 1.00 95.56 336 ILE A C 1
ATOM 2534 O O . ILE A 1 336 ? 9.167 2.556 0.301 1.00 95.56 336 ILE A O 1
ATOM 2538 N N . ALA A 1 337 ? 8.610 4.713 0.596 1.00 95.50 337 ALA A N 1
ATOM 2539 C CA . ALA A 1 337 ? 9.666 5.231 -0.266 1.00 95.50 337 ALA A CA 1
ATOM 2540 C C . ALA A 1 337 ? 11.041 4.939 0.348 1.00 95.50 337 ALA A C 1
ATOM 2542 O O . ALA A 1 337 ? 11.924 4.416 -0.324 1.00 95.50 337 ALA A O 1
ATOM 2543 N N . GLU A 1 338 ? 11.193 5.211 1.643 1.00 94.00 338 GLU A N 1
ATOM 2544 C CA . GLU A 1 338 ? 12.433 4.971 2.374 1.00 94.00 338 GLU A CA 1
ATOM 2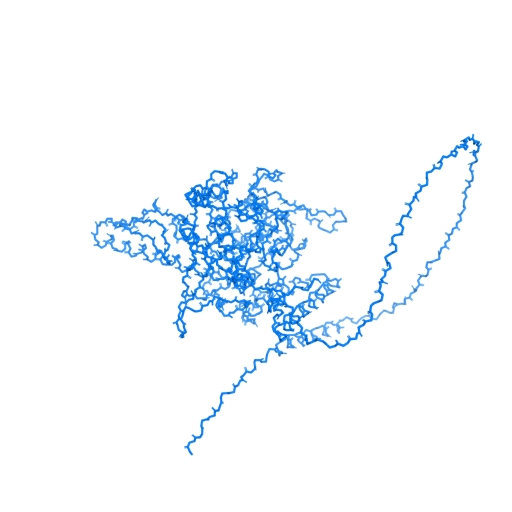545 C C . GLU A 1 338 ? 12.741 3.476 2.529 1.00 94.00 338 GLU A C 1
ATOM 2547 O O . GLU A 1 338 ? 13.870 3.064 2.276 1.00 94.00 338 GLU A O 1
ATOM 2552 N N . GLU A 1 339 ? 11.748 2.646 2.879 1.00 92.94 339 GLU A N 1
ATOM 2553 C CA . GLU A 1 339 ? 11.942 1.194 2.946 1.00 92.94 339 GLU A CA 1
ATOM 2554 C C . GLU A 1 339 ? 12.315 0.628 1.572 1.00 92.94 339 GLU A C 1
ATOM 2556 O O . GLU A 1 339 ? 13.223 -0.193 1.497 1.00 92.94 339 GLU A O 1
ATOM 2561 N N . SER A 1 340 ? 11.663 1.075 0.493 1.00 93.75 340 SER A N 1
ATOM 2562 C CA . SER A 1 340 ? 11.939 0.580 -0.863 1.00 93.75 340 SER A CA 1
ATOM 2563 C C . SER A 1 340 ? 13.346 0.947 -1.327 1.00 93.75 340 SER A C 1
ATOM 2565 O O . SER A 1 340 ? 14.057 0.066 -1.808 1.00 93.75 340 SER A O 1
ATOM 2567 N N . LEU A 1 341 ? 13.773 2.200 -1.119 1.00 93.44 341 LEU A N 1
ATOM 2568 C CA . LEU A 1 341 ? 15.137 2.646 -1.426 1.00 93.44 341 LEU A CA 1
ATOM 2569 C C . LEU A 1 341 ? 16.174 1.801 -0.680 1.00 93.44 341 LEU A C 1
ATOM 2571 O O . LEU A 1 341 ? 17.116 1.302 -1.295 1.00 93.44 341 LEU A O 1
ATOM 2575 N N . HIS A 1 342 ? 15.941 1.538 0.607 1.00 91.38 342 HIS A N 1
ATOM 2576 C CA . HIS A 1 342 ? 16.817 0.686 1.409 1.00 91.38 342 HIS A CA 1
ATOM 2577 C C . HIS A 1 342 ? 16.853 -0.759 0.896 1.00 91.38 342 HIS A C 1
ATOM 2579 O O . HIS A 1 342 ? 17.913 -1.285 0.571 1.00 91.38 342 HIS A O 1
ATOM 2585 N N . ILE A 1 343 ? 15.705 -1.433 0.791 1.00 89.75 343 ILE A N 1
ATOM 2586 C CA . ILE A 1 343 ? 15.698 -2.883 0.547 1.00 89.75 343 ILE A CA 1
ATOM 2587 C C . ILE A 1 343 ? 15.877 -3.263 -0.927 1.00 89.75 343 ILE A C 1
ATOM 2589 O O . ILE A 1 343 ? 16.328 -4.375 -1.203 1.00 89.75 343 ILE A O 1
ATOM 2593 N N . HIS A 1 344 ? 15.516 -2.394 -1.874 1.00 92.81 344 HIS A N 1
ATOM 2594 C CA . HIS A 1 344 ? 15.561 -2.707 -3.307 1.00 92.81 344 HIS A CA 1
ATOM 2595 C C . HIS A 1 344 ? 16.720 -2.028 -4.028 1.00 92.81 344 HIS A C 1
ATOM 2597 O O . HIS A 1 344 ? 17.366 -2.666 -4.861 1.00 92.81 344 HIS A O 1
ATOM 2603 N N . GLN A 1 345 ? 17.016 -0.767 -3.708 1.00 91.25 345 GLN A N 1
ATOM 2604 C CA . GLN A 1 345 ? 18.136 -0.038 -4.313 1.00 91.25 345 GLN A CA 1
ATOM 2605 C C . GLN A 1 345 ? 19.416 -0.126 -3.469 1.00 91.25 345 GLN A C 1
ATOM 2607 O O . GLN A 1 345 ? 20.495 0.101 -4.007 1.00 91.25 345 GLN A O 1
ATOM 2612 N N . GLY A 1 346 ? 19.308 -0.518 -2.193 1.00 89.75 346 GLY A N 1
ATOM 2613 C CA . GLY A 1 346 ? 20.441 -0.562 -1.270 1.00 89.75 346 GLY A CA 1
ATOM 2614 C C . GLY A 1 346 ? 20.881 0.826 -0.813 1.00 89.75 346 GLY A C 1
ATOM 2615 O O . GLY A 1 346 ? 22.062 1.022 -0.595 1.00 89.75 346 GLY A O 1
ATOM 2616 N N . LEU A 1 347 ? 19.955 1.787 -0.744 1.00 91.81 347 LEU A N 1
ATOM 2617 C CA . LEU A 1 347 ? 20.232 3.190 -0.440 1.00 91.81 347 LEU A CA 1
ATOM 2618 C C . LEU A 1 347 ? 19.664 3.575 0.928 1.00 91.81 347 LEU A C 1
ATOM 2620 O O . LEU A 1 347 ? 18.463 3.434 1.179 1.00 91.81 347 LEU A O 1
ATOM 2624 N N . LEU A 1 348 ? 20.501 4.132 1.793 1.00 91.88 348 LEU A N 1
ATOM 2625 C CA . LEU A 1 348 ? 20.149 4.600 3.123 1.00 91.88 348 LEU A CA 1
ATOM 2626 C C . LEU A 1 348 ? 19.785 6.082 3.132 1.00 91.88 348 LEU A C 1
ATOM 2628 O O . LEU A 1 348 ? 20.442 6.956 2.563 1.00 91.88 348 LEU A O 1
ATOM 2632 N N . SER A 1 349 ? 18.723 6.395 3.869 1.00 92.62 349 SER A N 1
ATOM 2633 C CA . SER A 1 349 ? 18.369 7.782 4.125 1.00 92.62 349 SER A CA 1
ATOM 2634 C C . SER A 1 349 ? 19.226 8.403 5.216 1.00 92.62 349 SER A C 1
ATOM 2636 O O . SER A 1 349 ? 19.578 7.776 6.222 1.00 92.62 349 SER A O 1
ATOM 2638 N N . ASN A 1 350 ? 19.426 9.713 5.089 1.00 92.50 350 ASN A N 1
ATOM 2639 C CA . ASN A 1 350 ? 20.048 10.520 6.130 1.00 92.50 350 ASN A CA 1
ATOM 2640 C C . ASN A 1 350 ? 19.300 10.375 7.461 1.00 92.50 350 ASN A C 1
ATOM 2642 O O . ASN A 1 350 ? 19.916 10.427 8.519 1.00 92.50 350 ASN A O 1
ATOM 2646 N N . ARG A 1 351 ? 17.977 10.160 7.437 1.00 89.94 351 ARG A N 1
ATOM 2647 C CA . ARG A 1 351 ? 17.177 9.938 8.649 1.00 89.94 351 ARG A CA 1
ATOM 2648 C C . ARG A 1 351 ? 17.626 8.674 9.388 1.00 89.94 351 ARG A C 1
ATOM 2650 O O . ARG A 1 351 ? 17.806 8.734 10.602 1.00 89.94 351 ARG A O 1
ATOM 2657 N N . ILE A 1 352 ? 17.819 7.560 8.678 1.00 89.88 352 ILE A N 1
ATOM 2658 C CA . ILE A 1 352 ? 18.306 6.295 9.254 1.00 89.88 352 ILE A CA 1
ATOM 2659 C C . ILE A 1 352 ? 19.710 6.493 9.835 1.00 89.88 352 ILE A C 1
ATOM 2661 O O . ILE A 1 352 ? 19.947 6.179 11.000 1.00 89.88 352 ILE A O 1
ATOM 2665 N N . GLN A 1 353 ? 20.616 7.088 9.062 1.00 92.38 353 GLN A N 1
ATOM 2666 C CA . GLN A 1 353 ? 22.008 7.309 9.465 1.00 92.38 353 GLN A CA 1
ATOM 2667 C C . GLN A 1 353 ? 22.143 8.247 10.677 1.00 92.38 353 GLN A C 1
ATOM 2669 O O . GLN A 1 353 ? 22.898 7.973 11.613 1.00 92.38 353 GLN A O 1
ATOM 2674 N N . LEU A 1 354 ? 21.355 9.325 10.723 1.00 92.69 354 LEU A N 1
ATOM 2675 C CA . LEU A 1 354 ? 21.291 10.227 11.875 1.00 92.69 354 LEU A CA 1
ATOM 2676 C C . LEU A 1 354 ? 20.679 9.539 13.104 1.00 92.69 354 LEU A C 1
ATOM 2678 O O . LEU A 1 354 ? 21.178 9.722 14.212 1.00 92.69 354 LEU A O 1
ATOM 2682 N N . ALA A 1 355 ? 19.654 8.703 12.927 1.00 92.00 355 ALA A N 1
ATOM 2683 C CA . ALA A 1 355 ? 19.060 7.947 14.028 1.00 92.00 355 ALA A CA 1
ATOM 2684 C C . ALA A 1 355 ? 20.041 6.925 14.631 1.00 92.00 355 ALA A C 1
ATOM 2686 O O . ALA A 1 355 ? 20.066 6.757 15.855 1.00 92.00 355 ALA A O 1
ATOM 2687 N N . VAL A 1 356 ? 20.876 6.298 13.792 1.00 93.12 356 VAL A N 1
ATOM 2688 C CA . VAL A 1 356 ? 21.993 5.438 14.213 1.00 93.12 356 VAL A CA 1
ATOM 2689 C C . VAL A 1 356 ? 23.039 6.243 14.984 1.00 93.12 356 VAL A C 1
ATOM 2691 O O . VAL A 1 356 ? 23.426 5.843 16.082 1.00 93.12 356 VAL A O 1
ATOM 2694 N N . ARG A 1 357 ? 23.463 7.404 14.461 1.00 94.81 357 ARG A N 1
ATOM 2695 C CA . ARG A 1 357 ? 24.399 8.316 15.146 1.00 94.81 357 ARG A CA 1
ATOM 2696 C C . ARG A 1 357 ? 23.909 8.681 16.547 1.00 94.81 357 ARG A C 1
ATOM 2698 O O . ARG A 1 357 ? 24.697 8.689 17.489 1.00 94.81 357 ARG A O 1
ATOM 2705 N N . ASP A 1 358 ? 22.618 8.972 16.669 1.00 95.88 358 ASP A N 1
ATOM 2706 C CA . ASP A 1 358 ? 21.994 9.428 17.912 1.00 95.88 358 ASP A CA 1
ATOM 2707 C C . ASP A 1 358 ? 21.626 8.266 18.858 1.00 95.88 358 ASP A C 1
ATOM 2709 O O . ASP A 1 358 ? 21.122 8.495 19.956 1.00 95.88 358 ASP A O 1
ATOM 2713 N N . GLY A 1 359 ? 21.883 7.012 18.459 1.00 94.19 359 GLY A N 1
ATOM 2714 C CA . GLY A 1 359 ? 21.601 5.817 19.262 1.00 94.19 359 GLY A CA 1
ATOM 2715 C C . GLY A 1 359 ? 20.110 5.497 19.409 1.00 94.19 359 GLY A C 1
ATOM 2716 O O . GLY A 1 359 ? 19.724 4.744 20.300 1.00 94.19 359 GLY A O 1
ATOM 2717 N N . THR A 1 360 ? 19.267 6.075 18.551 1.00 94.62 360 THR A N 1
ATOM 2718 C CA . THR A 1 360 ? 17.804 5.871 18.550 1.00 94.62 360 THR A CA 1
ATOM 2719 C C . THR A 1 360 ? 17.355 4.739 17.631 1.00 94.62 360 THR A C 1
ATOM 2721 O O . THR A 1 360 ? 16.213 4.291 17.717 1.00 94.62 360 THR A O 1
ATOM 2724 N N . LEU A 1 361 ? 18.255 4.257 16.772 1.00 91.88 361 LEU A N 1
ATOM 2725 C CA . LEU A 1 361 ? 18.035 3.142 15.864 1.00 91.88 361 LEU A CA 1
ATOM 2726 C C . LEU A 1 361 ? 19.240 2.199 15.912 1.00 91.88 361 LEU A C 1
ATOM 2728 O O . LEU A 1 361 ? 20.385 2.648 15.926 1.00 91.88 361 LEU A O 1
ATOM 2732 N N . ASP A 1 362 ? 18.978 0.892 15.931 1.00 90.06 362 ASP A N 1
ATOM 2733 C CA . ASP A 1 362 ? 20.029 -0.118 15.814 1.00 90.06 362 ASP A CA 1
ATOM 2734 C C . ASP A 1 362 ? 20.601 -0.125 14.389 1.00 90.06 362 ASP A C 1
ATOM 2736 O O . ASP A 1 362 ? 19.854 -0.204 13.413 1.00 90.06 362 ASP A O 1
ATOM 2740 N N . ALA A 1 363 ? 21.928 -0.058 14.277 1.00 88.31 363 ALA A N 1
ATOM 2741 C CA . ALA A 1 363 ? 22.636 -0.102 13.002 1.00 88.31 363 ALA A CA 1
ATOM 2742 C C . ALA A 1 363 ? 22.658 -1.509 12.390 1.00 88.31 363 ALA A C 1
ATOM 2744 O O . ALA A 1 363 ? 22.752 -1.635 11.173 1.00 88.31 363 ALA A O 1
ATOM 2745 N N . GLY A 1 364 ? 22.552 -2.563 13.211 1.00 87.81 364 GLY A N 1
ATOM 2746 C CA . GLY A 1 364 ? 22.761 -3.954 12.796 1.00 87.81 364 GLY A CA 1
ATOM 2747 C C . GLY A 1 364 ? 22.009 -4.401 11.529 1.00 87.81 364 GLY A C 1
ATOM 2748 O O . GLY A 1 364 ? 22.615 -5.092 10.707 1.00 87.81 364 GLY A O 1
ATOM 2749 N N . PRO A 1 365 ? 20.729 -4.026 11.331 1.00 85.00 365 PRO A N 1
ATOM 2750 C CA . PRO A 1 365 ? 19.977 -4.321 10.108 1.00 85.00 365 PRO A CA 1
ATOM 2751 C C . PRO A 1 365 ? 20.486 -3.631 8.835 1.00 85.00 365 PRO A C 1
ATOM 2753 O O . PRO A 1 365 ? 20.192 -4.114 7.745 1.00 85.00 365 PRO A O 1
ATOM 2756 N N . TYR A 1 366 ? 21.201 -2.515 8.971 1.00 85.44 366 TYR A N 1
ATOM 2757 C CA . TYR A 1 366 ? 21.657 -1.662 7.870 1.00 85.44 366 TYR A CA 1
ATOM 2758 C C . TYR A 1 366 ? 23.143 -1.876 7.564 1.00 85.44 366 TYR A C 1
ATOM 2760 O O . TYR A 1 366 ? 23.554 -1.759 6.420 1.00 85.44 366 TYR A O 1
ATOM 2768 N N . GLY A 1 367 ? 23.943 -2.252 8.565 1.00 85.88 367 GLY A N 1
ATOM 2769 C CA . GLY A 1 367 ? 25.359 -2.553 8.389 1.00 85.88 367 GLY A CA 1
ATOM 2770 C C . GLY A 1 367 ? 26.166 -2.401 9.678 1.00 85.88 367 GLY A C 1
ATOM 2771 O O . GLY A 1 367 ? 25.630 -2.484 10.786 1.00 85.88 367 GLY A O 1
ATOM 2772 N N . ARG A 1 368 ? 27.489 -2.273 9.548 1.00 87.25 368 ARG A N 1
ATOM 2773 C CA . ARG A 1 368 ? 28.438 -2.189 10.680 1.00 87.25 368 ARG A CA 1
ATOM 2774 C C . ARG A 1 368 ? 29.444 -1.045 10.558 1.00 87.25 368 ARG A C 1
ATOM 2776 O O . ARG A 1 368 ? 30.300 -0.910 11.435 1.00 87.25 368 ARG A O 1
ATOM 2783 N N . GLY A 1 369 ? 29.305 -0.235 9.517 1.00 88.88 369 GLY A N 1
ATOM 2784 C CA . GLY A 1 369 ? 30.169 0.890 9.239 1.00 88.88 369 GLY A CA 1
ATOM 2785 C C . GLY A 1 369 ? 29.964 2.058 10.197 1.00 88.88 369 GLY A C 1
ATOM 2786 O O . GLY A 1 369 ? 29.154 2.003 11.134 1.00 88.88 369 GLY A O 1
ATOM 2787 N N . PRO A 1 370 ? 30.722 3.147 9.998 1.00 91.94 370 PRO A N 1
ATOM 2788 C CA . PRO A 1 370 ? 30.474 4.391 10.709 1.00 91.94 370 PRO A CA 1
ATOM 2789 C C . PRO A 1 370 ? 29.062 4.924 10.414 1.00 91.94 370 PRO A C 1
ATOM 2791 O O . PRO A 1 370 ? 28.491 4.671 9.364 1.00 91.94 370 PRO A O 1
ATOM 2794 N N . TRP A 1 371 ? 28.501 5.735 11.317 1.00 92.38 371 TRP A N 1
ATOM 2795 C CA . TRP A 1 371 ? 27.115 6.222 11.190 1.00 92.38 371 TRP A CA 1
ATOM 2796 C C . TRP A 1 371 ? 26.809 6.964 9.876 1.00 92.38 371 TRP A C 1
ATOM 2798 O O . TRP A 1 371 ? 25.650 7.047 9.492 1.00 92.38 371 TRP A O 1
ATOM 2808 N N . TYR A 1 372 ? 27.823 7.530 9.216 1.00 90.69 372 TYR A N 1
ATOM 2809 C CA . TYR A 1 372 ? 27.684 8.274 7.964 1.00 90.69 372 TYR A CA 1
ATOM 2810 C C . TYR A 1 372 ? 27.797 7.400 6.706 1.00 90.69 372 TYR A C 1
ATOM 2812 O O . TYR A 1 372 ? 27.557 7.921 5.628 1.00 90.69 372 TYR A O 1
ATOM 2820 N N . ASP A 1 373 ? 28.169 6.125 6.836 1.00 89.81 373 ASP A N 1
ATOM 2821 C CA . ASP A 1 373 ? 28.321 5.114 5.773 1.00 89.81 373 ASP A CA 1
ATOM 2822 C C . ASP A 1 373 ? 28.142 3.741 6.449 1.00 89.81 373 ASP A C 1
ATOM 2824 O O . ASP A 1 373 ? 29.102 3.068 6.828 1.00 89.81 373 ASP A O 1
ATOM 2828 N N . VAL A 1 374 ? 26.889 3.421 6.791 1.00 89.44 374 VAL A N 1
ATOM 2829 C CA . VAL A 1 374 ? 26.564 2.324 7.723 1.00 89.44 374 VAL A CA 1
ATOM 2830 C C . VAL A 1 374 ? 26.737 0.966 7.049 1.00 89.44 374 VAL A C 1
ATOM 2832 O O . VAL A 1 374 ? 27.134 -0.001 7.701 1.00 89.44 374 VAL A O 1
ATOM 2835 N N . ASP A 1 375 ? 26.456 0.893 5.759 1.00 87.12 375 ASP A N 1
ATOM 2836 C CA . ASP A 1 375 ? 26.577 -0.282 4.902 1.00 87.12 375 ASP A CA 1
ATOM 2837 C C . ASP A 1 375 ? 27.980 -0.463 4.290 1.00 87.12 375 ASP A C 1
ATOM 2839 O O . ASP A 1 375 ? 28.234 -1.498 3.670 1.00 87.12 375 ASP A O 1
ATOM 2843 N N . GLU A 1 376 ? 28.918 0.451 4.572 1.00 87.56 376 GLU A N 1
ATOM 2844 C CA . GLU A 1 376 ? 30.336 0.392 4.171 1.00 87.56 376 GLU A CA 1
ATOM 2845 C C . GLU A 1 376 ? 30.525 0.317 2.656 1.00 87.56 376 GLU A C 1
ATOM 2847 O O . GLU A 1 376 ? 31.433 -0.343 2.133 1.00 87.56 376 GLU A O 1
ATOM 2852 N N . ASP A 1 377 ? 29.638 0.988 1.938 1.00 84.06 377 ASP A N 1
ATOM 2853 C CA . ASP A 1 377 ? 29.611 0.942 0.493 1.00 84.06 377 ASP A CA 1
ATOM 2854 C C . ASP A 1 377 ? 30.527 2.027 -0.119 1.00 84.06 377 ASP A C 1
ATOM 2856 O O . ASP A 1 377 ? 30.924 1.924 -1.287 1.00 84.06 377 ASP A O 1
ATOM 2860 N N . GLY A 1 378 ? 30.964 2.992 0.699 1.00 86.19 378 GLY A N 1
ATOM 2861 C CA . GLY A 1 378 ? 31.863 4.083 0.339 1.00 86.19 378 GLY A CA 1
ATOM 2862 C C . GLY A 1 378 ? 31.155 5.390 -0.022 1.00 86.19 378 GLY A C 1
ATOM 2863 O O . GLY A 1 378 ? 31.842 6.360 -0.356 1.00 86.19 378 GLY A O 1
ATOM 2864 N N . VAL A 1 379 ? 29.822 5.444 0.042 1.00 87.19 379 VAL A N 1
ATOM 2865 C CA . VAL A 1 379 ? 29.032 6.666 -0.134 1.00 87.19 379 VAL A CA 1
ATOM 2866 C C . VAL A 1 379 ? 28.396 7.056 1.188 1.00 87.19 379 VAL A C 1
ATOM 2868 O O . VAL A 1 379 ? 27.817 6.260 1.914 1.00 87.19 379 VAL A O 1
ATOM 2871 N N . SER A 1 380 ? 28.533 8.335 1.525 1.00 88.06 380 SER A N 1
ATOM 2872 C CA . SER A 1 380 ? 27.952 8.883 2.742 1.00 88.06 380 SER A CA 1
ATOM 2873 C C . SER A 1 380 ? 26.707 9.692 2.438 1.00 88.06 380 SER A C 1
ATOM 2875 O O . SER A 1 380 ? 26.733 10.513 1.522 1.00 88.06 380 SER A O 1
ATOM 2877 N N . LEU A 1 381 ? 25.677 9.558 3.280 1.00 86.19 381 LEU A N 1
ATOM 2878 C CA . LEU A 1 381 ? 24.468 10.389 3.230 1.00 86.19 381 LEU A CA 1
ATOM 2879 C C . LEU A 1 381 ? 23.771 10.347 1.856 1.00 86.19 381 LEU A C 1
ATOM 2881 O O . LEU A 1 381 ? 23.579 11.385 1.215 1.00 86.19 381 LEU A O 1
ATOM 2885 N N . GLU A 1 382 ? 23.421 9.135 1.414 1.00 90.81 382 GLU A N 1
ATOM 2886 C CA . GLU A 1 382 ? 22.956 8.829 0.054 1.00 90.81 382 GLU A CA 1
ATOM 2887 C C . GLU A 1 382 ? 21.607 9.488 -0.270 1.00 90.81 382 GLU A C 1
ATOM 2889 O O . GLU A 1 382 ? 21.479 10.191 -1.275 1.00 90.81 382 GLU A O 1
ATOM 2894 N N . ILE A 1 383 ? 20.597 9.300 0.592 1.00 93.50 383 ILE A N 1
ATOM 2895 C CA . ILE A 1 383 ? 19.236 9.802 0.358 1.00 93.50 383 ILE A CA 1
ATOM 2896 C C . ILE A 1 383 ? 18.880 10.942 1.313 1.00 93.50 383 ILE A C 1
ATOM 2898 O O . ILE A 1 383 ? 18.664 10.771 2.518 1.00 93.50 383 ILE A O 1
ATOM 2902 N N . GLN A 1 384 ? 18.728 12.134 0.736 1.00 91.44 384 GLN A N 1
ATOM 2903 C CA . GLN A 1 384 ? 18.358 13.347 1.463 1.00 91.44 384 GLN A CA 1
ATOM 2904 C C . GLN A 1 384 ? 16.852 13.398 1.801 1.00 91.44 384 GLN A C 1
ATOM 2906 O O . GLN A 1 384 ? 16.021 12.837 1.077 1.00 91.44 384 GLN A O 1
ATOM 2911 N N . PRO A 1 385 ? 16.445 14.127 2.863 1.00 90.81 385 PRO A N 1
ATOM 2912 C CA . PRO A 1 385 ? 15.032 14.330 3.198 1.00 90.81 385 PRO A CA 1
ATOM 2913 C C . PRO A 1 385 ? 14.211 14.945 2.058 1.00 90.81 385 PRO A C 1
ATOM 2915 O O . PRO A 1 385 ? 13.020 14.634 1.913 1.00 90.81 385 PRO A O 1
ATOM 2918 N N . SER A 1 386 ? 14.844 15.803 1.257 1.00 90.69 386 SER A N 1
ATOM 2919 C CA . SER A 1 386 ? 14.272 16.406 0.062 1.00 90.69 386 SER A CA 1
ATOM 2920 C C . SER A 1 386 ? 13.888 15.386 -1.000 1.00 90.69 386 SER A C 1
ATOM 2922 O O . SER A 1 386 ? 12.760 15.424 -1.479 1.00 90.69 386 SER A O 1
ATOM 2924 N N . MET A 1 387 ? 14.775 14.440 -1.310 1.00 93.44 387 MET A N 1
ATOM 2925 C CA . MET A 1 387 ? 14.536 13.374 -2.286 1.00 93.44 387 MET A CA 1
ATOM 2926 C C . MET A 1 387 ? 13.299 12.557 -1.903 1.00 93.44 387 MET A C 1
ATOM 2928 O O . MET A 1 387 ? 12.396 12.377 -2.714 1.00 93.44 387 MET A O 1
ATOM 2932 N N . LEU A 1 388 ? 13.187 12.171 -0.628 1.00 94.00 388 LEU A N 1
ATOM 2933 C CA . LEU A 1 388 ? 12.003 11.477 -0.113 1.00 94.00 388 LEU A CA 1
ATOM 2934 C C . LEU A 1 388 ? 10.726 12.326 -0.222 1.00 94.00 388 LEU A C 1
ATOM 2936 O O . LEU A 1 388 ? 9.680 11.805 -0.591 1.00 94.00 388 LEU A O 1
ATOM 2940 N N . THR A 1 389 ? 10.799 13.632 0.061 1.00 93.69 389 THR A N 1
ATOM 2941 C CA . THR A 1 389 ? 9.645 14.547 -0.087 1.00 93.69 389 THR A CA 1
ATOM 2942 C C . THR A 1 389 ? 9.172 14.600 -1.536 1.00 93.69 389 THR A C 1
ATOM 2944 O O . THR A 1 389 ? 7.974 14.630 -1.799 1.00 93.69 389 THR A O 1
ATOM 2947 N N . THR A 1 390 ? 10.112 14.589 -2.477 1.00 94.38 390 THR A N 1
ATOM 2948 C CA . THR A 1 390 ? 9.846 14.613 -3.914 1.00 94.38 390 THR A CA 1
ATOM 2949 C C . THR A 1 390 ? 9.191 13.315 -4.388 1.00 94.38 390 THR A C 1
ATOM 2951 O O . THR A 1 390 ? 8.156 13.375 -5.048 1.00 94.38 390 THR A O 1
ATOM 2954 N N . VAL A 1 391 ? 9.689 12.147 -3.957 1.00 96.00 391 VAL A N 1
ATOM 2955 C CA . VAL A 1 391 ? 9.041 10.850 -4.239 1.00 96.00 391 VAL A CA 1
ATOM 2956 C C . VAL A 1 391 ? 7.628 10.799 -3.652 1.00 96.00 391 VAL A C 1
ATOM 2958 O O . VAL A 1 391 ? 6.686 10.423 -4.343 1.00 96.00 391 VAL A O 1
ATOM 2961 N N . VAL A 1 392 ? 7.439 11.228 -2.399 1.00 96.75 392 VAL A N 1
ATOM 2962 C CA . VAL A 1 392 ? 6.102 11.297 -1.785 1.00 96.75 392 VAL A CA 1
ATOM 2963 C C . VAL A 1 392 ? 5.190 12.245 -2.559 1.00 96.75 392 VAL A C 1
ATOM 2965 O O . VAL A 1 392 ? 4.029 11.915 -2.801 1.00 96.75 392 VAL A O 1
ATOM 2968 N N . GLY A 1 393 ? 5.710 13.404 -2.964 1.00 96.31 393 GLY A N 1
ATOM 2969 C CA . GLY A 1 393 ? 4.979 14.389 -3.749 1.00 96.31 393 GLY A CA 1
ATOM 2970 C C . GLY A 1 393 ? 4.496 13.831 -5.083 1.00 96.31 393 GLY A C 1
ATOM 2971 O O . GLY A 1 393 ? 3.359 14.101 -5.464 1.00 96.31 393 GLY A O 1
ATOM 2972 N N . TYR A 1 394 ? 5.313 13.016 -5.750 1.00 97.44 394 TYR A N 1
ATOM 2973 C CA . TYR A 1 394 ? 4.929 12.297 -6.960 1.00 97.44 394 TYR A CA 1
ATOM 2974 C C . TYR A 1 394 ? 3.849 11.243 -6.689 1.00 97.44 394 TYR A C 1
ATOM 2976 O O . TYR A 1 394 ? 2.747 11.343 -7.228 1.00 97.44 394 TYR A O 1
ATOM 2984 N N . LEU A 1 395 ? 4.099 10.306 -5.768 1.00 97.81 395 LEU A N 1
ATOM 2985 C CA . LEU A 1 395 ? 3.171 9.210 -5.450 1.00 97.81 395 LEU A CA 1
ATOM 2986 C C . LEU A 1 395 ? 1.795 9.697 -4.962 1.00 97.81 395 LEU A C 1
ATOM 2988 O O . LEU A 1 395 ? 0.770 9.075 -5.245 1.00 97.81 395 LEU A O 1
ATOM 2992 N N . ALA A 1 396 ? 1.751 10.815 -4.233 1.00 97.75 396 ALA A N 1
ATOM 2993 C CA . ALA A 1 396 ? 0.509 11.422 -3.755 1.00 97.75 396 ALA A CA 1
ATOM 2994 C C . ALA A 1 396 ? -0.337 12.049 -4.876 1.00 97.75 396 ALA A C 1
ATOM 2996 O O . ALA A 1 396 ? -1.552 12.186 -4.725 1.00 97.75 396 ALA A O 1
ATOM 2997 N N . GLN A 1 397 ? 0.308 12.441 -5.974 1.00 97.44 397 GLN A N 1
ATOM 2998 C CA . GLN A 1 397 ? -0.276 13.164 -7.102 1.00 97.44 397 GLN A CA 1
ATOM 2999 C C . GLN A 1 397 ? -0.596 12.265 -8.300 1.00 97.44 397 GLN A C 1
ATOM 3001 O O . GLN A 1 397 ? -1.183 12.750 -9.268 1.00 97.44 397 GLN A O 1
ATOM 3006 N N . LEU A 1 398 ? -0.276 10.970 -8.236 1.00 96.62 398 LEU A N 1
ATOM 3007 C CA . LEU A 1 398 ? -0.664 10.002 -9.258 1.00 96.62 398 LEU A CA 1
ATOM 3008 C C . LEU A 1 398 ? -2.189 9.909 -9.417 1.00 96.62 398 LEU A C 1
ATOM 3010 O O . LEU A 1 398 ? -2.974 10.234 -8.519 1.00 96.62 398 LEU A O 1
ATOM 3014 N N . GLU A 1 399 ? -2.606 9.474 -10.600 1.00 95.25 399 GLU A N 1
ATOM 3015 C CA . GLU A 1 399 ? -4.013 9.237 -10.917 1.00 95.25 399 GLU A CA 1
ATOM 3016 C C . GLU A 1 399 ? -4.604 8.093 -10.087 1.00 95.25 399 GLU A C 1
ATOM 3018 O O . GLU A 1 399 ? -3.886 7.230 -9.566 1.00 95.25 399 GLU A O 1
ATOM 3023 N N . VAL A 1 400 ? -5.933 8.065 -9.991 1.00 96.38 400 VAL A N 1
ATOM 3024 C CA . VAL A 1 400 ? -6.656 6.929 -9.412 1.00 96.38 400 VAL A CA 1
ATOM 3025 C C . VAL A 1 400 ? -7.137 5.973 -10.508 1.00 96.38 400 VAL A C 1
ATOM 3027 O O . VAL A 1 400 ? -7.598 6.428 -11.554 1.00 96.38 400 VAL A O 1
ATOM 3030 N N . PRO A 1 401 ? -7.080 4.649 -10.293 1.00 96.06 401 PRO A N 1
ATOM 3031 C CA . PRO A 1 401 ? -7.721 3.701 -11.201 1.00 96.06 401 PRO A CA 1
ATOM 3032 C C . PRO A 1 401 ? -9.252 3.901 -11.265 1.00 96.06 401 PRO A C 1
ATOM 3034 O O . PRO A 1 401 ? -9.870 4.347 -10.296 1.00 96.06 401 PRO A O 1
ATOM 3037 N N . THR A 1 402 ? -9.875 3.542 -12.392 1.00 93.25 402 THR A N 1
ATOM 3038 C CA . THR A 1 402 ? -11.311 3.734 -12.674 1.00 93.25 402 THR A CA 1
ATOM 3039 C C . THR A 1 402 ? -12.036 2.410 -12.930 1.00 93.25 402 THR A C 1
ATOM 3041 O O . THR A 1 402 ? -11.445 1.380 -13.253 1.00 93.25 402 THR A O 1
ATOM 3044 N N . MET A 1 403 ? -13.361 2.411 -12.783 1.00 94.31 403 MET A N 1
ATOM 3045 C CA . MET A 1 403 ? -14.197 1.280 -13.186 1.00 94.31 403 MET A CA 1
ATOM 3046 C C . MET A 1 403 ? -14.694 1.498 -14.613 1.00 94.31 403 MET A C 1
ATOM 3048 O O . MET A 1 403 ? -15.357 2.491 -14.900 1.00 94.31 403 MET A O 1
ATOM 3052 N N . ARG A 1 404 ? -14.413 0.545 -15.499 1.00 93.19 404 ARG A N 1
ATOM 3053 C CA . ARG A 1 404 ? -14.722 0.605 -16.930 1.00 93.19 404 ARG A CA 1
ATOM 3054 C C . ARG A 1 404 ? -15.580 -0.601 -17.326 1.00 93.19 404 ARG A C 1
ATOM 3056 O O . ARG A 1 404 ? -15.037 -1.640 -17.706 1.00 93.19 404 ARG A O 1
ATOM 3063 N N . PRO A 1 405 ? -16.918 -0.507 -17.193 1.00 93.81 405 PRO A N 1
ATOM 3064 C CA . PRO A 1 405 ? -17.830 -1.580 -17.581 1.00 93.81 405 PRO A CA 1
ATOM 3065 C C . PRO A 1 405 ? -17.658 -1.965 -19.061 1.00 93.81 405 PRO A C 1
ATOM 3067 O O . PRO A 1 405 ? -17.357 -1.099 -19.889 1.00 93.81 405 PRO A O 1
ATOM 3070 N N . PRO A 1 406 ? -17.868 -3.241 -19.427 1.00 91.94 406 PRO A N 1
ATOM 3071 C CA . PRO A 1 406 ? -17.840 -3.655 -20.823 1.00 91.94 406 PRO A CA 1
ATOM 3072 C C . PRO A 1 406 ? -18.999 -3.019 -21.599 1.00 91.94 406 PRO A C 1
ATOM 3074 O O . PRO A 1 406 ? -20.066 -2.752 -21.053 1.00 91.94 406 PRO A O 1
ATOM 3077 N N . ARG A 1 407 ? -18.789 -2.802 -22.899 1.00 84.94 407 ARG A N 1
ATOM 3078 C CA . ARG A 1 407 ? -19.777 -2.163 -23.787 1.00 84.94 407 ARG A CA 1
ATOM 3079 C C . ARG A 1 407 ? -20.610 -3.149 -24.589 1.00 84.94 407 ARG A C 1
ATOM 3081 O O . ARG A 1 407 ? -21.687 -2.792 -25.054 1.00 84.94 407 ARG A O 1
ATOM 3088 N N . ASP A 1 408 ? -20.105 -4.367 -24.767 1.00 88.94 408 ASP A N 1
ATOM 3089 C CA . ASP A 1 408 ? -20.876 -5.438 -25.387 1.00 88.94 408 ASP A CA 1
ATOM 3090 C C . ASP A 1 408 ? -22.117 -5.717 -24.520 1.00 88.94 408 ASP A C 1
ATOM 3092 O O . ASP A 1 408 ? -21.947 -6.000 -23.331 1.00 88.94 408 ASP A O 1
ATOM 3096 N N . PRO A 1 409 ? -23.347 -5.634 -25.065 1.00 85.69 409 PRO A N 1
ATOM 3097 C CA . PRO A 1 409 ? -24.562 -5.803 -24.273 1.00 85.69 409 PRO A CA 1
ATOM 3098 C C . PRO A 1 409 ? -24.611 -7.129 -23.502 1.00 85.69 409 PRO A C 1
ATOM 3100 O O . PRO A 1 409 ? -25.034 -7.149 -22.349 1.00 85.69 409 PRO A O 1
ATOM 3103 N N . GLY A 1 410 ? -24.115 -8.222 -24.095 1.00 83.06 410 GLY A N 1
ATOM 3104 C CA . GLY A 1 410 ? -24.073 -9.528 -23.436 1.00 83.06 410 GLY A CA 1
ATOM 3105 C C . GLY A 1 410 ? -23.091 -9.566 -22.263 1.00 83.06 410 GLY A C 1
ATOM 3106 O O . GLY A 1 410 ? -23.344 -10.230 -21.256 1.00 83.06 410 GLY A O 1
ATOM 3107 N N . LEU A 1 411 ? -21.987 -8.820 -22.353 1.00 93.12 411 LEU A N 1
ATOM 3108 C CA . LEU A 1 411 ? -21.049 -8.649 -21.243 1.00 93.12 411 LEU A CA 1
ATOM 3109 C C . LEU A 1 411 ? -21.521 -7.618 -20.213 1.00 93.12 411 LEU A C 1
ATOM 3111 O O . LEU A 1 411 ? -21.141 -7.739 -19.052 1.00 93.12 411 LEU A O 1
ATOM 3115 N N . LEU A 1 412 ? -22.332 -6.630 -20.594 1.00 94.62 412 LEU A N 1
ATOM 3116 C CA . LEU A 1 412 ? -22.856 -5.617 -19.675 1.00 94.62 412 LEU A CA 1
ATOM 3117 C C . LEU A 1 412 ? -23.832 -6.229 -18.664 1.00 94.62 412 LEU A C 1
ATOM 3119 O O . LEU A 1 412 ? -23.719 -5.963 -17.466 1.00 94.62 412 LEU A O 1
ATOM 3123 N N . ASP A 1 413 ? -24.719 -7.117 -19.118 1.00 94.44 413 ASP A N 1
ATOM 3124 C CA . ASP A 1 413 ? -25.603 -7.879 -18.229 1.00 94.44 413 ASP A CA 1
ATOM 3125 C C . ASP A 1 413 ? -24.794 -8.777 -17.280 1.00 94.44 413 ASP A C 1
ATOM 3127 O O . ASP A 1 413 ? -25.054 -8.837 -16.074 1.00 94.44 413 ASP A O 1
ATOM 3131 N N . ALA A 1 414 ? -23.756 -9.443 -17.802 1.00 96.94 414 ALA A N 1
ATOM 3132 C CA . ALA A 1 414 ? -22.847 -10.251 -16.994 1.00 96.94 414 ALA A CA 1
ATOM 3133 C C . ALA A 1 414 ? -22.062 -9.399 -15.986 1.00 96.94 414 ALA A C 1
ATOM 3135 O O . ALA A 1 414 ? -21.882 -9.814 -14.846 1.00 96.94 414 ALA A O 1
ATOM 3136 N N . TRP A 1 415 ? -21.624 -8.204 -16.368 1.00 97.88 415 TRP A N 1
ATOM 3137 C CA . TRP A 1 415 ? -20.946 -7.262 -15.484 1.00 97.88 415 TRP A CA 1
ATOM 3138 C C . TRP A 1 415 ? -21.858 -6.809 -14.341 1.00 97.88 415 TRP A C 1
ATOM 3140 O O . TRP A 1 415 ? -21.461 -6.877 -13.177 1.00 97.88 415 TRP A O 1
ATOM 3150 N N . ALA A 1 416 ? -23.097 -6.415 -14.651 1.00 96.81 416 ALA A N 1
ATOM 3151 C CA . ALA A 1 416 ? -24.071 -5.978 -13.655 1.00 96.81 416 ALA A CA 1
ATOM 3152 C C . ALA A 1 416 ? -24.408 -7.111 -12.674 1.00 96.81 416 ALA A C 1
ATOM 3154 O O . ALA A 1 416 ? -24.373 -6.919 -11.457 1.00 96.81 416 ALA A O 1
ATOM 3155 N N . ALA A 1 417 ? -24.651 -8.319 -13.193 1.00 97.69 417 ALA A N 1
ATOM 3156 C CA . ALA A 1 417 ? -24.896 -9.497 -12.367 1.00 97.69 417 ALA A CA 1
ATOM 3157 C C . ALA A 1 417 ? -23.659 -9.892 -11.541 1.00 97.69 417 ALA A C 1
ATOM 3159 O O . ALA A 1 417 ? -23.786 -10.306 -10.392 1.00 97.69 417 ALA A O 1
ATOM 3160 N N . GLY A 1 418 ? -22.458 -9.742 -12.102 1.00 98.31 418 GLY A N 1
ATOM 3161 C CA . GLY A 1 418 ? -21.193 -9.982 -11.415 1.00 98.31 418 GLY A CA 1
ATOM 3162 C C . GLY A 1 418 ? -20.957 -9.036 -10.246 1.00 98.31 418 GLY A C 1
ATOM 3163 O O . GLY A 1 418 ? -20.514 -9.480 -9.190 1.00 98.31 418 GLY A O 1
ATOM 3164 N N . ARG A 1 419 ? -21.305 -7.754 -10.409 1.00 97.81 419 ARG A N 1
ATOM 3165 C CA . ARG A 1 419 ? -21.230 -6.748 -9.343 1.00 97.81 419 ARG A CA 1
ATOM 3166 C C . ARG A 1 419 ? -22.144 -7.089 -8.169 1.00 97.81 419 ARG A C 1
ATOM 3168 O O . ARG A 1 419 ? -21.731 -6.933 -7.028 1.00 97.81 419 ARG A O 1
ATOM 3175 N N . ILE A 1 420 ? -23.363 -7.554 -8.445 1.00 98.25 420 ILE A N 1
ATOM 3176 C CA . ILE A 1 420 ? -24.299 -8.004 -7.404 1.00 98.25 420 ILE A CA 1
ATOM 3177 C C . ILE A 1 420 ? -23.746 -9.257 -6.718 1.00 98.25 420 ILE A C 1
ATOM 3179 O O . ILE A 1 420 ? -23.603 -9.286 -5.500 1.00 98.25 420 ILE A O 1
ATOM 3183 N N . ARG A 1 421 ? -23.332 -10.260 -7.503 1.00 98.44 421 ARG A N 1
ATOM 3184 C CA . ARG A 1 421 ? -22.789 -11.516 -6.968 1.00 98.44 421 ARG A CA 1
ATOM 3185 C C . ARG A 1 421 ? -21.541 -11.325 -6.123 1.00 98.44 421 ARG A C 1
ATOM 3187 O O . ARG A 1 421 ? -21.338 -12.094 -5.198 1.00 98.44 421 ARG A O 1
ATOM 3194 N N . PHE A 1 422 ? -20.706 -10.337 -6.435 1.00 98.69 422 PHE A N 1
ATOM 3195 C CA . PHE A 1 422 ? -19.530 -10.006 -5.633 1.00 98.69 422 PHE A CA 1
ATOM 3196 C C . PHE A 1 422 ? -19.891 -9.729 -4.164 1.00 98.69 422 PHE A C 1
ATOM 3198 O O . PHE A 1 422 ? -19.174 -10.160 -3.262 1.00 98.69 422 PHE A O 1
ATOM 3205 N N . ASP A 1 423 ? -21.016 -9.055 -3.925 1.00 98.00 423 ASP A N 1
ATOM 3206 C CA . ASP A 1 423 ? -21.557 -8.831 -2.584 1.00 98.00 423 ASP A CA 1
ATOM 3207 C C . ASP A 1 423 ? -22.213 -10.103 -2.022 1.00 98.00 423 ASP A C 1
ATOM 3209 O O . ASP A 1 423 ? -21.859 -10.546 -0.933 1.00 98.00 423 ASP A O 1
ATOM 3213 N N . GLU A 1 424 ? -23.079 -10.762 -2.803 1.00 98.44 424 GLU A N 1
ATOM 3214 C CA . GLU A 1 424 ? -23.831 -11.953 -2.367 1.00 98.44 424 GLU A CA 1
ATOM 3215 C C . GLU A 1 424 ? -22.937 -13.128 -1.942 1.00 98.44 424 GLU A C 1
ATOM 3217 O O . GLU A 1 424 ? -23.274 -13.862 -1.013 1.00 98.44 424 GLU A O 1
ATOM 3222 N N . ILE A 1 425 ? -21.794 -13.318 -2.610 1.00 98.56 425 ILE A N 1
ATOM 3223 C CA . ILE A 1 425 ? -20.822 -14.364 -2.258 1.00 98.56 425 ILE A CA 1
ATOM 3224 C C . ILE A 1 425 ? -19.872 -13.931 -1.134 1.00 98.56 425 ILE A C 1
ATOM 3226 O O . ILE A 1 425 ? -18.995 -14.698 -0.757 1.00 98.56 425 ILE A O 1
ATOM 3230 N N . GLY A 1 426 ? -20.020 -12.718 -0.595 1.00 98.44 426 GLY A N 1
ATOM 3231 C CA . GLY A 1 426 ? -19.276 -12.230 0.564 1.00 98.44 426 GLY A CA 1
ATOM 3232 C C . GLY A 1 426 ? -17.905 -11.619 0.266 1.00 98.44 426 GLY A C 1
ATOM 3233 O O . GLY A 1 426 ? -17.176 -11.317 1.210 1.00 98.44 426 GLY A O 1
ATOM 3234 N N . CYS A 1 427 ? -17.526 -11.390 -1.000 1.00 98.62 427 CYS A N 1
ATOM 3235 C CA . CYS A 1 427 ? -16.238 -10.749 -1.310 1.00 98.62 427 CYS A CA 1
ATOM 3236 C C . CYS A 1 427 ? -16.162 -9.318 -0.757 1.00 98.62 427 CYS A C 1
ATOM 3238 O O . CYS A 1 427 ? -15.104 -8.897 -0.288 1.00 98.62 427 CYS A O 1
ATOM 3240 N N . ALA A 1 428 ? -17.287 -8.595 -0.764 1.00 98.25 428 ALA A N 1
ATOM 3241 C CA . ALA A 1 428 ? -17.389 -7.226 -0.260 1.00 98.25 428 ALA A CA 1
ATOM 3242 C C . ALA A 1 428 ? -17.147 -7.089 1.258 1.00 98.25 428 ALA A C 1
ATOM 3244 O O . ALA A 1 428 ? -16.974 -5.969 1.731 1.00 98.25 428 ALA A O 1
ATOM 3245 N N . GLY A 1 429 ? -17.093 -8.201 2.008 1.00 97.50 429 GLY A N 1
ATOM 3246 C CA . GLY A 1 429 ? -16.802 -8.193 3.445 1.00 97.50 429 GLY A CA 1
ATOM 3247 C C . GLY A 1 429 ? -15.399 -7.682 3.787 1.00 97.50 429 GLY A C 1
ATOM 3248 O O . GLY A 1 429 ? -15.253 -6.935 4.746 1.00 97.50 429 GLY A O 1
ATOM 3249 N N . CYS A 1 430 ? -14.395 -8.037 2.978 1.00 98.44 430 CYS A N 1
ATOM 3250 C CA . CYS A 1 430 ? -13.038 -7.475 3.063 1.00 98.44 430 CYS A CA 1
ATOM 3251 C C . CYS A 1 430 ? -12.810 -6.443 1.951 1.00 98.44 430 CYS A C 1
ATOM 3253 O O . CYS A 1 430 ? -12.269 -5.360 2.164 1.00 98.44 430 CYS A O 1
ATOM 3255 N N . HIS A 1 431 ? -13.256 -6.742 0.728 1.00 98.69 431 HIS A N 1
ATOM 3256 C CA . HIS A 1 431 ? -13.094 -5.854 -0.422 1.00 98.69 431 HIS A CA 1
ATOM 3257 C C . HIS A 1 431 ? -14.204 -4.800 -0.493 1.00 98.69 431 HIS A C 1
ATOM 3259 O O . HIS A 1 431 ? -14.960 -4.733 -1.466 1.00 98.69 431 HIS A O 1
ATOM 3265 N N . VAL A 1 432 ? -14.290 -3.972 0.550 1.00 98.56 432 VAL A N 1
ATOM 3266 C CA . VAL A 1 432 ? -15.320 -2.939 0.706 1.00 98.56 432 VAL A CA 1
ATOM 3267 C C . VAL A 1 432 ? -15.303 -1.986 -0.497 1.00 98.56 432 VAL A C 1
ATOM 3269 O O . VAL A 1 432 ? -14.291 -1.318 -0.726 1.00 98.56 432 VAL A O 1
ATOM 3272 N N . PRO A 1 433 ? -16.393 -1.901 -1.290 1.00 97.56 433 PRO A N 1
ATOM 3273 C CA . PRO A 1 433 ? -16.362 -1.223 -2.584 1.00 97.56 433 PRO A CA 1
ATOM 3274 C C . PRO A 1 433 ? -15.983 0.252 -2.537 1.00 97.56 433 PRO A C 1
ATOM 3276 O O . PRO A 1 433 ? -15.383 0.766 -3.479 1.00 97.56 433 PRO A O 1
ATOM 3279 N N . THR A 1 434 ? -16.405 0.982 -1.505 1.00 97.62 434 THR A N 1
ATOM 3280 C CA . THR A 1 434 ? -16.240 2.437 -1.446 1.00 97.62 434 THR A CA 1
ATOM 3281 C C . THR A 1 434 ? -16.097 2.903 -0.012 1.00 97.62 434 THR A C 1
ATOM 3283 O O . THR A 1 434 ? -16.919 2.548 0.829 1.00 97.62 434 THR A O 1
ATOM 3286 N N . LEU A 1 435 ? -15.087 3.736 0.232 1.00 98.19 435 LEU A N 1
ATOM 3287 C CA . LEU A 1 435 ? -14.915 4.480 1.476 1.00 98.19 435 LEU A CA 1
ATOM 3288 C C . LEU A 1 435 ? -15.058 5.979 1.188 1.00 98.19 435 LEU A C 1
ATOM 3290 O O . LEU A 1 435 ? -14.719 6.447 0.098 1.00 98.19 435 LEU A O 1
ATO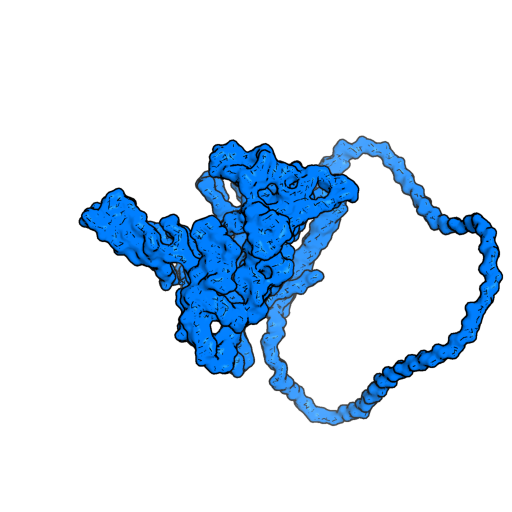M 3294 N N . GLU A 1 436 ? -15.576 6.729 2.156 1.00 97.50 436 GLU A N 1
ATOM 3295 C CA . GLU A 1 436 ? -15.738 8.184 2.051 1.00 97.50 436 GLU A CA 1
ATOM 3296 C C . GLU A 1 436 ? -14.522 8.891 2.647 1.00 97.50 436 GLU A C 1
ATOM 3298 O O . GLU A 1 436 ? -14.115 8.575 3.761 1.00 97.50 436 GLU A O 1
ATOM 3303 N N . LEU A 1 437 ? -13.951 9.855 1.933 1.00 97.88 437 LEU A N 1
ATOM 3304 C CA . LEU A 1 437 ? -12.820 10.660 2.390 1.00 97.88 437 LEU A CA 1
ATOM 3305 C C . LEU A 1 437 ? -13.260 12.105 2.629 1.00 97.88 437 LEU A C 1
ATOM 3307 O O . LEU A 1 437 ? -13.800 12.729 1.716 1.00 97.88 437 LEU A O 1
ATOM 3311 N N . GLU A 1 438 ? -12.999 12.649 3.817 1.00 96.44 438 GLU A N 1
ATOM 3312 C CA . GLU A 1 438 ? -13.356 14.035 4.147 1.00 96.44 438 GLU A CA 1
ATOM 3313 C C . GLU A 1 438 ? -12.159 14.978 3.968 1.00 96.44 438 GLU A C 1
ATOM 3315 O O . GLU A 1 438 ? -12.301 16.060 3.395 1.00 96.44 438 GLU A O 1
ATOM 3320 N N . GLU A 1 439 ? -10.965 14.575 4.423 1.00 95.31 439 GLU A N 1
ATOM 3321 C CA . GLU A 1 439 ? -9.758 15.409 4.355 1.00 95.31 439 GLU A CA 1
ATOM 3322 C C . GLU A 1 439 ? -8.800 14.958 3.244 1.00 95.31 439 GLU A C 1
ATOM 3324 O O . GLU A 1 439 ? -8.032 14.002 3.386 1.00 95.31 439 GLU A O 1
ATOM 3329 N N . THR A 1 440 ? -8.801 15.699 2.137 1.00 96.44 440 THR A N 1
ATOM 3330 C CA . THR A 1 440 ? -8.011 15.400 0.934 1.00 96.44 440 THR A CA 1
ATOM 3331 C C . THR A 1 440 ? -6.590 15.959 0.975 1.00 96.44 440 THR A C 1
ATOM 3333 O O . THR A 1 440 ? -5.782 15.645 0.104 1.00 96.44 440 THR A O 1
ATOM 3336 N N . LYS A 1 441 ? -6.237 16.773 1.973 1.00 96.44 441 LYS A N 1
ATOM 3337 C CA . LYS A 1 441 ? -4.911 17.389 2.053 1.00 96.44 441 LYS A CA 1
ATOM 3338 C C . LYS A 1 441 ? -3.881 16.451 2.660 1.00 96.44 441 LYS A C 1
ATOM 3340 O O . LYS A 1 441 ? -4.019 15.998 3.801 1.00 96.44 441 LYS A O 1
ATOM 3345 N N . LEU A 1 442 ? -2.792 16.234 1.940 1.00 95.88 442 LEU A N 1
ATOM 3346 C CA . LEU A 1 442 ? -1.631 15.477 2.383 1.00 95.88 442 LEU A CA 1
ATOM 3347 C C . LEU A 1 442 ? -0.404 16.386 2.411 1.00 95.88 442 LEU A C 1
ATOM 3349 O O . LEU A 1 442 ? -0.124 17.069 1.434 1.00 95.88 442 LEU A O 1
ATOM 3353 N N . ASP A 1 443 ? 0.339 16.394 3.515 1.00 94.38 443 ASP A N 1
ATOM 3354 C CA . ASP A 1 443 ? 1.661 17.023 3.531 1.00 94.38 443 ASP A CA 1
ATOM 3355 C C . ASP A 1 443 ? 2.687 16.048 2.949 1.00 94.38 443 ASP A C 1
ATOM 3357 O O . ASP A 1 443 ? 2.917 14.988 3.530 1.00 94.38 443 ASP A O 1
ATOM 3361 N N . ALA A 1 444 ? 3.311 16.404 1.825 1.00 93.62 444 ALA A N 1
ATOM 3362 C CA . ALA A 1 444 ? 4.321 15.586 1.158 1.00 93.62 444 ALA A CA 1
ATOM 3363 C C . ALA A 1 444 ? 5.579 15.369 2.008 1.00 93.62 444 ALA A C 1
ATOM 3365 O O . ALA A 1 444 ? 6.325 14.414 1.789 1.00 93.62 444 ALA A O 1
ATOM 3366 N N . ARG A 1 445 ? 5.836 16.240 2.994 1.00 90.06 445 ARG A N 1
ATOM 3367 C CA . ARG A 1 445 ? 6.966 16.040 3.901 1.00 90.06 445 ARG A CA 1
ATOM 3368 C C . ARG A 1 445 ? 6.764 14.806 4.754 1.00 90.06 445 ARG A C 1
ATOM 3370 O O . ARG A 1 445 ? 7.726 14.072 4.925 1.00 90.06 445 ARG A O 1
ATOM 3377 N N . GLN A 1 446 ? 5.557 14.595 5.286 1.00 86.50 446 GLN A N 1
ATOM 3378 C CA . GLN A 1 446 ? 5.266 13.565 6.296 1.00 86.50 446 GLN A CA 1
ATOM 3379 C C . GLN A 1 446 ? 6.343 13.519 7.406 1.00 86.50 446 GLN A C 1
ATOM 3381 O O . GLN A 1 446 ? 6.725 12.449 7.874 1.00 86.50 446 GLN A O 1
ATOM 3386 N N . ASP A 1 447 ? 6.873 14.694 7.768 1.00 69.88 447 ASP A N 1
ATOM 3387 C CA . ASP A 1 447 ? 7.983 14.892 8.705 1.00 69.88 447 ASP A CA 1
ATOM 3388 C C . ASP A 1 447 ? 7.411 15.233 10.091 1.00 69.88 447 ASP A C 1
ATOM 3390 O O . ASP A 1 447 ? 6.466 16.022 10.175 1.00 69.88 447 ASP A O 1
ATOM 3394 N N . PRO A 1 448 ? 7.937 14.654 11.183 1.00 61.00 448 PRO A N 1
ATOM 3395 C CA . PRO A 1 448 ? 7.536 15.030 12.532 1.00 61.00 448 PRO A CA 1
ATOM 3396 C C . PRO A 1 448 ? 7.933 16.456 12.955 1.00 61.00 448 PRO A C 1
ATOM 3398 O O . PRO A 1 448 ? 7.413 16.899 13.977 1.00 61.00 448 PRO A O 1
ATOM 3401 N N . ASP A 1 449 ? 8.827 17.175 12.257 1.00 73.00 449 ASP A N 1
ATOM 3402 C CA . ASP A 1 449 ? 9.234 18.538 12.647 1.00 73.00 449 ASP A CA 1
ATOM 3403 C C . ASP A 1 449 ? 8.139 19.589 12.354 1.00 73.00 449 ASP A C 1
ATOM 3405 O O . ASP A 1 449 ? 7.945 19.984 11.199 1.00 73.00 449 ASP A O 1
ATOM 3409 N N . PRO A 1 450 ? 7.461 20.134 13.388 1.00 70.31 450 PRO A N 1
ATOM 3410 C CA . PRO A 1 450 ? 6.372 21.090 13.206 1.00 70.31 450 PRO A CA 1
ATOM 3411 C C . PRO A 1 450 ? 6.848 22.480 12.757 1.00 70.31 450 PRO A C 1
ATOM 3413 O O . PRO A 1 450 ? 6.024 23.318 12.393 1.00 70.31 450 PRO A O 1
ATOM 3416 N N . ASN A 1 451 ? 8.154 22.765 12.814 1.00 76.94 451 ASN A N 1
ATOM 3417 C CA . ASN A 1 451 ? 8.707 24.070 12.440 1.00 76.94 451 ASN A CA 1
ATOM 3418 C C . ASN A 1 451 ? 9.010 24.171 10.946 1.00 76.94 451 ASN A C 1
ATOM 3420 O O . ASN A 1 451 ? 9.313 25.257 10.442 1.00 76.94 451 ASN A O 1
ATOM 3424 N N . ARG A 1 452 ? 8.945 23.046 10.231 1.00 79.25 452 ARG A N 1
ATOM 3425 C CA . ARG A 1 452 ? 9.182 22.999 8.798 1.00 79.25 452 ARG A CA 1
ATOM 3426 C C . ARG A 1 452 ? 7.874 23.266 8.043 1.00 79.25 452 ARG A C 1
ATOM 3428 O O . ARG A 1 452 ? 6.869 22.613 8.305 1.00 79.25 452 ARG A O 1
ATOM 3435 N N . PRO A 1 453 ? 7.855 24.222 7.100 1.00 81.56 453 PRO A N 1
ATOM 3436 C CA . PRO A 1 453 ? 6.624 24.587 6.406 1.00 81.56 453 PRO A CA 1
ATOM 3437 C C . PRO A 1 453 ? 6.122 23.452 5.496 1.00 81.56 453 PRO A C 1
ATOM 3439 O O . PRO A 1 453 ? 6.864 22.975 4.644 1.00 81.56 453 PRO A O 1
ATOM 3442 N N . ALA A 1 454 ? 4.873 23.019 5.680 1.00 87.69 454 ALA A N 1
ATOM 3443 C CA . ALA A 1 454 ? 4.274 21.875 4.985 1.00 87.69 454 ALA A CA 1
ATOM 3444 C C . ALA A 1 454 ? 4.157 22.063 3.460 1.00 87.69 454 ALA A C 1
ATOM 3446 O O . ALA A 1 454 ? 3.820 23.148 2.984 1.00 87.69 454 ALA A O 1
ATOM 3447 N N . PHE A 1 455 ? 4.330 20.973 2.705 1.00 90.06 455 PHE A N 1
ATOM 3448 C CA . PHE A 1 455 ? 4.027 20.912 1.271 1.00 90.06 455 PHE A CA 1
ATOM 3449 C C . PHE A 1 455 ? 2.680 20.226 1.065 1.00 90.06 455 PHE A C 1
ATOM 3451 O O . PHE A 1 455 ? 2.599 19.010 0.909 1.00 90.06 455 PHE A O 1
ATOM 3458 N N . VAL A 1 456 ? 1.609 21.015 1.110 1.00 94.00 456 VAL A N 1
ATOM 3459 C CA . VAL A 1 456 ? 0.239 20.495 1.069 1.00 94.00 456 VAL A CA 1
ATOM 3460 C C . VAL A 1 456 ? -0.199 20.201 -0.364 1.00 94.00 456 VAL A C 1
ATOM 3462 O O . VAL A 1 456 ? -0.267 21.111 -1.185 1.00 94.00 456 VAL A O 1
ATOM 3465 N N . ILE A 1 457 ? -0.555 18.944 -0.614 1.00 96.31 457 ILE A N 1
ATOM 3466 C CA . ILE A 1 457 ? -1.137 18.419 -1.852 1.00 96.31 457 ILE A CA 1
ATOM 3467 C C . ILE A 1 457 ? -2.607 18.099 -1.583 1.00 96.31 457 ILE A C 1
ATOM 3469 O O . ILE A 1 457 ? -2.918 17.383 -0.631 1.00 96.31 457 ILE A O 1
ATOM 3473 N N . ASP A 1 458 ? -3.519 18.602 -2.407 1.00 96.69 458 ASP A N 1
ATOM 3474 C CA . ASP A 1 458 ? -4.922 18.193 -2.420 1.00 96.69 458 ASP A CA 1
ATOM 3475 C C . ASP A 1 458 ? -5.086 16.997 -3.368 1.00 96.69 458 ASP A C 1
ATOM 3477 O O . ASP A 1 458 ? -5.172 17.152 -4.585 1.00 96.69 458 ASP A O 1
ATOM 3481 N N . VAL A 1 459 ? -5.149 15.783 -2.813 1.00 97.06 459 VAL A N 1
ATOM 3482 C CA . VAL A 1 459 ? -5.166 14.530 -3.598 1.00 97.06 459 VAL A CA 1
ATOM 3483 C C . VAL A 1 459 ? -6.423 14.358 -4.460 1.00 97.06 459 VAL A C 1
ATOM 3485 O O . VAL A 1 459 ? -6.477 13.461 -5.300 1.00 97.06 459 VAL A O 1
ATOM 3488 N N . ALA A 1 460 ? -7.437 15.208 -4.273 1.00 95.81 460 ALA A N 1
ATOM 3489 C CA . ALA A 1 460 ? -8.624 15.250 -5.120 1.00 95.81 460 ALA A CA 1
ATOM 3490 C C . ALA A 1 460 ? -8.491 16.208 -6.315 1.00 95.81 460 ALA A C 1
ATOM 3492 O O . ALA A 1 460 ? -9.362 16.208 -7.185 1.00 95.81 460 ALA A O 1
ATOM 3493 N N . LYS A 1 461 ? -7.444 17.043 -6.364 1.00 94.69 461 LYS A N 1
ATOM 3494 C CA . LYS A 1 461 ? -7.312 18.119 -7.361 1.00 94.69 461 LYS A CA 1
ATOM 3495 C C . LYS A 1 461 ? -5.955 18.173 -8.050 1.00 94.69 461 LYS A C 1
ATOM 3497 O O . LYS A 1 461 ? -5.915 18.441 -9.247 1.00 94.69 461 LYS A O 1
ATOM 3502 N N . ASP A 1 462 ? -4.880 17.942 -7.310 1.00 95.94 462 ASP A N 1
ATOM 3503 C CA . ASP A 1 462 ? -3.516 18.182 -7.773 1.00 95.94 462 ASP A CA 1
ATOM 3504 C C . ASP A 1 462 ? -2.919 16.942 -8.452 1.00 95.94 462 ASP A C 1
ATOM 3506 O O . ASP A 1 462 ? -3.195 15.805 -8.056 1.00 95.94 462 ASP A O 1
ATOM 3510 N N . GLY A 1 463 ? -2.064 17.159 -9.453 1.00 93.00 463 GLY A N 1
ATOM 3511 C CA . GLY A 1 463 ? -1.380 16.098 -10.192 1.00 93.00 463 GLY A CA 1
ATOM 3512 C C . GLY A 1 463 ? -2.189 15.474 -11.331 1.00 93.00 463 GLY A C 1
ATOM 3513 O O . GLY A 1 463 ? -3.125 16.065 -11.870 1.00 93.00 463 GLY A O 1
ATOM 3514 N N . ASP A 1 464 ? -1.817 14.248 -11.692 1.00 90.00 464 ASP A N 1
ATOM 3515 C CA . ASP A 1 464 ? -2.356 13.523 -12.843 1.00 90.00 464 ASP A CA 1
ATOM 3516 C C . ASP A 1 464 ? -3.766 12.982 -12.589 1.00 90.00 464 ASP A C 1
ATOM 3518 O O . ASP A 1 464 ? -4.029 12.339 -11.574 1.00 90.00 464 ASP A O 1
ATOM 3522 N N . GLY A 1 465 ? -4.684 13.234 -13.522 1.00 89.25 465 GLY A N 1
ATOM 3523 C CA . GLY A 1 465 ? -6.036 12.677 -13.491 1.00 89.25 465 GLY A CA 1
ATOM 3524 C C . GLY A 1 465 ? -6.129 11.284 -14.132 1.00 89.25 465 GLY A C 1
ATOM 3525 O O . GLY A 1 465 ? -5.228 10.912 -14.884 1.00 89.25 465 GLY A O 1
ATOM 3526 N N . PRO A 1 466 ? -7.242 10.558 -13.906 1.00 93.75 466 PRO A N 1
ATOM 3527 C CA . PRO A 1 466 ? -8.426 10.980 -13.145 1.00 93.75 466 PRO A CA 1
ATOM 3528 C C . PRO A 1 466 ? -8.207 11.029 -11.620 1.00 93.75 466 PRO A C 1
ATOM 3530 O O . PRO A 1 466 ? -7.245 10.471 -11.092 1.00 93.75 466 PRO A O 1
ATOM 3533 N N . LYS A 1 467 ? -9.099 11.738 -10.911 1.00 94.94 467 LYS A N 1
ATOM 3534 C CA . LYS A 1 467 ? -9.085 11.939 -9.447 1.00 94.94 467 LYS A CA 1
ATOM 3535 C C . LYS A 1 467 ? -10.365 11.407 -8.803 1.00 94.94 467 LYS A C 1
ATOM 3537 O O . LYS A 1 467 ? -11.338 11.131 -9.497 1.00 94.94 467 LYS A O 1
ATOM 3542 N N . ILE A 1 468 ? -10.352 11.271 -7.475 1.00 95.56 468 ILE A N 1
ATOM 3543 C CA . ILE A 1 468 ? -11.528 10.862 -6.693 1.00 95.56 468 ILE A CA 1
ATOM 3544 C C . ILE A 1 468 ? -12.687 11.847 -6.869 1.00 95.56 468 ILE A C 1
ATOM 3546 O O . ILE A 1 468 ? -12.490 13.061 -6.951 1.00 95.56 468 ILE A O 1
ATOM 3550 N N . GLU A 1 469 ? -13.905 11.318 -6.909 1.00 91.88 469 GLU A N 1
ATOM 3551 C CA . GLU A 1 469 ? -15.094 12.101 -7.233 1.00 91.88 469 GLU A CA 1
ATOM 3552 C C . GLU A 1 469 ? -15.766 12.659 -5.970 1.00 91.88 469 GLU A C 1
ATOM 3554 O O . GLU A 1 469 ? -15.855 11.960 -4.956 1.00 91.88 469 GLU A O 1
ATOM 3559 N N . PRO A 1 470 ? -16.278 13.901 -6.000 1.00 93.88 470 PRO A N 1
ATOM 3560 C CA . PRO A 1 470 ? -17.105 14.417 -4.918 1.00 93.88 470 PRO A CA 1
ATOM 3561 C C . PRO A 1 470 ? -18.430 13.645 -4.831 1.00 93.88 470 PRO A C 1
ATOM 3563 O O . PRO A 1 470 ? -19.116 13.465 -5.835 1.00 93.88 470 PRO A O 1
ATOM 3566 N N . LYS A 1 471 ? -18.846 13.256 -3.621 1.00 91.62 471 LYS A N 1
ATOM 3567 C CA . LYS A 1 471 ? -20.122 12.554 -3.385 1.00 91.62 471 LYS A CA 1
ATOM 3568 C C . LYS A 1 471 ? -21.342 13.381 -3.801 1.00 91.62 471 LYS A C 1
ATOM 3570 O O . LYS A 1 471 ? -22.316 12.837 -4.315 1.00 91.62 471 LYS A O 1
ATOM 3575 N N . TYR A 1 472 ? -21.302 14.691 -3.564 1.00 89.62 472 TYR A N 1
ATOM 3576 C CA . TYR A 1 472 ? -22.370 15.623 -3.911 1.00 89.62 472 TYR A CA 1
ATOM 3577 C C . TYR A 1 472 ? -21.820 16.837 -4.657 1.00 89.62 472 TYR A C 1
ATOM 3579 O O . TYR A 1 472 ? -20.718 17.310 -4.388 1.00 89.62 472 TYR A O 1
ATOM 3587 N N . ALA A 1 473 ? -22.630 17.418 -5.542 1.00 78.25 473 ALA A N 1
ATOM 3588 C CA . ALA A 1 473 ? -22.321 18.709 -6.145 1.00 78.25 473 ALA A CA 1
ATOM 3589 C C . ALA A 1 473 ? -22.458 19.822 -5.085 1.00 78.25 473 ALA A C 1
ATOM 3591 O O . ALA A 1 473 ? -23.554 20.312 -4.815 1.00 78.25 473 ALA A O 1
ATOM 3592 N N . GLY A 1 474 ? -21.350 20.207 -4.448 1.00 74.06 474 GLY A N 1
ATOM 3593 C CA . GLY A 1 474 ? -21.332 21.243 -3.417 1.00 74.06 474 GLY A CA 1
ATOM 3594 C C . GLY A 1 474 ? -19.916 21.675 -3.013 1.00 74.06 474 GLY A C 1
ATOM 3595 O O . GLY A 1 474 ? -18.951 20.972 -3.297 1.00 74.06 474 GLY A O 1
ATOM 3596 N N . PRO A 1 475 ? -19.765 22.836 -2.345 1.00 70.25 475 PRO A N 1
ATOM 3597 C CA . PRO A 1 475 ? -18.455 23.388 -1.979 1.00 70.25 475 PRO A CA 1
ATOM 3598 C C . PRO A 1 475 ? -17.753 22.626 -0.843 1.00 70.25 475 PRO A C 1
ATOM 3600 O O . PRO A 1 475 ? -16.545 22.762 -0.672 1.00 70.25 475 PRO A O 1
ATOM 3603 N N . LYS A 1 476 ? -18.505 21.853 -0.052 1.00 80.69 476 LYS A N 1
ATOM 3604 C CA . LYS A 1 476 ? -17.990 20.921 0.954 1.00 80.69 476 LYS A CA 1
ATOM 3605 C C . LYS A 1 476 ? -18.753 19.616 0.812 1.00 80.69 476 LYS A C 1
ATOM 3607 O O . LYS A 1 476 ? -19.967 19.596 0.995 1.00 80.69 476 LYS A O 1
ATOM 3612 N N . THR A 1 477 ? -18.040 18.566 0.456 1.00 88.50 477 THR A N 1
ATOM 3613 C CA . THR A 1 477 ? -18.577 17.225 0.268 1.00 88.50 477 THR A CA 1
ATOM 3614 C C . THR A 1 477 ? -17.462 16.233 0.565 1.00 88.50 477 THR A C 1
ATOM 3616 O O . THR A 1 477 ? -16.318 16.524 0.200 1.00 88.50 477 THR A O 1
ATOM 3619 N N . PRO A 1 478 ? -17.776 15.072 1.159 1.00 93.81 478 PRO A N 1
ATOM 3620 C CA . PRO A 1 478 ? -16.863 13.946 1.113 1.00 93.81 478 PRO A CA 1
ATOM 3621 C C . PRO A 1 478 ? -16.602 13.540 -0.335 1.00 93.81 478 PRO A C 1
ATOM 3623 O O . PRO A 1 478 ? -17.417 13.803 -1.233 1.00 93.81 478 PRO A O 1
ATOM 3626 N N . TYR A 1 479 ? -15.486 12.856 -0.534 1.00 97.00 479 TYR A N 1
ATOM 3627 C CA . TYR A 1 479 ? -15.087 12.242 -1.789 1.00 97.00 479 TYR A CA 1
ATOM 3628 C C . TYR A 1 479 ? -15.259 10.729 -1.714 1.00 97.00 479 TYR A C 1
ATOM 3630 O O . TYR A 1 479 ? -15.028 10.114 -0.673 1.00 97.00 479 TYR A O 1
ATOM 3638 N N . LEU A 1 480 ? -15.668 10.124 -2.823 1.00 96.88 480 LEU A N 1
ATOM 3639 C CA . LEU A 1 480 ? -15.843 8.685 -2.943 1.00 96.88 480 LEU A CA 1
ATOM 3640 C C . LEU A 1 480 ? -14.539 8.049 -3.419 1.00 96.88 480 LEU A C 1
ATOM 3642 O O . LEU A 1 480 ? -14.009 8.395 -4.476 1.00 96.88 480 LEU A O 1
ATOM 3646 N N . VAL A 1 481 ? -14.031 7.092 -2.645 1.00 97.50 481 VAL A N 1
ATOM 3647 C CA . VAL A 1 481 ? -12.831 6.326 -2.985 1.00 97.50 481 VAL A CA 1
ATOM 3648 C C . VAL A 1 481 ? -13.240 4.887 -3.285 1.00 97.50 481 VAL A C 1
ATOM 3650 O O . VAL A 1 481 ? -13.456 4.083 -2.378 1.00 97.50 481 VAL A O 1
ATOM 3653 N N . HIS A 1 482 ? -13.372 4.556 -4.570 1.00 97.06 482 HIS A N 1
ATOM 3654 C CA . HIS A 1 482 ? -13.833 3.247 -5.053 1.00 97.06 482 HIS A CA 1
ATOM 3655 C C . HIS A 1 482 ? -12.710 2.192 -5.084 1.00 97.06 482 HIS A C 1
ATOM 3657 O O . HIS A 1 482 ? -12.422 1.611 -6.129 1.00 97.06 482 HIS A O 1
ATOM 3663 N N . LEU A 1 483 ? -12.028 1.980 -3.953 1.00 96.88 483 LEU A N 1
ATOM 3664 C CA . LEU A 1 483 ? -10.801 1.176 -3.891 1.00 96.88 483 LEU A CA 1
ATOM 3665 C C . LEU A 1 483 ? -11.004 -0.340 -3.740 1.00 96.88 483 LEU A C 1
ATOM 3667 O O . LEU A 1 483 ? -10.063 -1.089 -4.002 1.00 96.88 483 LEU A O 1
ATOM 3671 N N . PHE A 1 484 ? -12.193 -0.807 -3.334 1.00 98.31 484 PHE A N 1
ATOM 3672 C CA . PHE A 1 484 ? -12.468 -2.233 -3.076 1.00 98.31 484 PHE A CA 1
ATOM 3673 C C . PHE A 1 484 ? -11.522 -2.854 -2.033 1.00 98.31 484 PHE A C 1
ATOM 3675 O O . PHE A 1 484 ? -10.863 -3.869 -2.275 1.00 98.31 484 PHE A O 1
ATOM 3682 N N . SER A 1 485 ? -11.423 -2.206 -0.875 1.00 98.69 485 SER A N 1
ATOM 3683 C CA . SER A 1 485 ? -10.598 -2.622 0.259 1.00 98.69 485 SER A CA 1
ATOM 3684 C C . SER A 1 485 ? -11.087 -1.939 1.531 1.00 98.69 485 SER A C 1
ATOM 3686 O O . SER A 1 485 ? -11.491 -0.778 1.508 1.00 98.69 485 SER A O 1
ATOM 3688 N N . ASP A 1 486 ? -11.013 -2.666 2.637 1.00 98.62 486 ASP A N 1
ATOM 3689 C CA . ASP A 1 486 ? -11.261 -2.180 3.990 1.00 98.62 486 ASP A CA 1
ATOM 3690 C C . ASP A 1 486 ? -10.004 -1.639 4.695 1.00 98.62 486 ASP A C 1
ATOM 3692 O O . ASP A 1 486 ? -10.078 -1.184 5.837 1.00 98.62 486 ASP A O 1
ATOM 3696 N N . LEU A 1 487 ? -8.847 -1.676 4.021 1.00 98.50 487 LEU A N 1
ATOM 3697 C CA . LEU A 1 487 ? -7.531 -1.302 4.552 1.00 98.50 487 LEU A CA 1
ATOM 3698 C C . LEU A 1 487 ? -7.150 -2.055 5.845 1.00 98.50 487 LEU A C 1
ATOM 3700 O O . LEU A 1 487 ? -6.321 -1.578 6.625 1.00 98.50 487 LEU A O 1
ATOM 3704 N N . LYS A 1 488 ? -7.722 -3.247 6.054 1.00 97.50 488 LYS A N 1
ATOM 3705 C CA . LYS A 1 488 ? -7.515 -4.113 7.219 1.00 97.50 488 LYS A CA 1
ATOM 3706 C C . LYS A 1 488 ? -6.683 -5.343 6.838 1.00 97.50 488 LYS A C 1
ATOM 3708 O O . LYS A 1 488 ? -6.595 -5.738 5.672 1.00 97.50 488 LYS A O 1
ATOM 3713 N N . ARG A 1 489 ? -5.993 -5.934 7.818 1.00 98.62 489 ARG A N 1
ATOM 3714 C CA . ARG A 1 489 ? -5.272 -7.203 7.646 1.00 98.62 489 ARG A CA 1
ATOM 3715 C C . ARG A 1 489 ? -6.173 -8.398 7.965 1.00 98.62 489 ARG A C 1
ATOM 3717 O O . ARG A 1 489 ? -6.874 -8.373 8.973 1.00 98.62 489 ARG A O 1
ATOM 3724 N N . HIS A 1 490 ? -6.048 -9.461 7.176 1.00 98.56 490 HIS A N 1
ATOM 3725 C CA . HIS A 1 490 ? -6.813 -10.703 7.303 1.00 98.56 490 HIS A CA 1
ATOM 3726 C C . HIS A 1 490 ? -5.919 -11.932 7.216 1.00 98.56 490 HIS A C 1
ATOM 3728 O O . HIS A 1 490 ? -4.895 -11.929 6.524 1.00 98.56 490 HIS A O 1
ATOM 3734 N N . ASP A 1 491 ? -6.321 -13.001 7.894 1.00 98.50 491 ASP A N 1
ATOM 3735 C CA . ASP A 1 491 ? -5.730 -14.323 7.724 1.00 98.50 491 ASP A CA 1
ATOM 3736 C C . ASP A 1 491 ? -6.129 -14.921 6.363 1.00 98.50 491 ASP A C 1
ATOM 3738 O O . ASP A 1 491 ? -7.286 -15.265 6.134 1.00 98.50 491 ASP A O 1
ATOM 3742 N N . MET A 1 492 ? -5.158 -15.070 5.459 1.00 97.94 492 MET A N 1
ATOM 3743 C CA . MET A 1 492 ? -5.338 -15.648 4.119 1.00 97.94 492 MET A CA 1
ATOM 3744 C C . MET A 1 492 ? -5.118 -17.170 4.087 1.00 97.94 492 MET A C 1
ATOM 3746 O O . MET A 1 492 ? -5.189 -17.791 3.024 1.00 97.94 492 MET A O 1
ATOM 3750 N N . GLY A 1 493 ? -4.861 -17.790 5.242 1.00 97.75 493 GLY A N 1
ATOM 3751 C CA . GLY A 1 493 ? -4.660 -19.224 5.395 1.00 97.75 493 GLY A CA 1
ATOM 3752 C C . GLY A 1 493 ? -3.247 -19.716 5.066 1.00 97.75 493 GLY A C 1
ATOM 3753 O O . GLY A 1 493 ? -2.418 -19.029 4.470 1.00 97.75 493 GLY A O 1
ATOM 3754 N N . GLU A 1 494 ? -2.981 -20.963 5.457 1.00 96.88 494 GLU A N 1
ATOM 3755 C CA . GLU A 1 494 ? -1.645 -21.574 5.405 1.00 96.88 494 GLU A CA 1
ATOM 3756 C C . GLU A 1 494 ? -1.066 -21.672 3.984 1.00 96.88 494 GLU A C 1
ATOM 3758 O O . GLU A 1 494 ? 0.129 -21.490 3.780 1.00 96.88 494 GLU A O 1
ATOM 3763 N N . ALA A 1 495 ? -1.908 -21.894 2.970 1.00 95.75 495 ALA A N 1
ATOM 3764 C CA . ALA A 1 495 ? -1.461 -22.030 1.580 1.00 95.75 495 ALA A CA 1
ATOM 3765 C C . ALA A 1 495 ? -0.831 -20.744 1.004 1.00 95.75 495 ALA A C 1
ATOM 3767 O O . ALA A 1 495 ? -0.050 -20.806 0.047 1.00 95.75 495 ALA A O 1
ATOM 3768 N N . LEU A 1 496 ? -1.168 -19.587 1.583 1.00 96.88 496 LEU A N 1
ATOM 3769 C CA . LEU A 1 496 ? -0.628 -18.275 1.227 1.00 96.88 496 LEU A CA 1
ATOM 3770 C C . LEU A 1 496 ? 0.333 -17.733 2.291 1.00 96.88 496 LEU A C 1
ATOM 3772 O O . LEU A 1 496 ? 0.729 -16.572 2.217 1.00 96.88 496 LEU A O 1
ATOM 3776 N N . ALA A 1 497 ? 0.731 -18.544 3.272 1.00 96.56 497 ALA A N 1
ATOM 3777 C CA . ALA A 1 497 ? 1.689 -18.125 4.278 1.00 96.56 497 ALA A CA 1
ATOM 3778 C C . ALA A 1 497 ? 3.074 -17.862 3.671 1.00 96.56 497 ALA A C 1
ATOM 3780 O O . ALA A 1 497 ? 3.543 -18.560 2.770 1.00 96.56 497 ALA A O 1
ATOM 3781 N N . THR A 1 498 ? 3.746 -16.850 4.206 1.00 94.00 498 THR A N 1
ATOM 3782 C CA . THR A 1 498 ? 5.158 -16.580 3.924 1.00 94.00 498 THR A CA 1
ATOM 3783 C C . THR A 1 498 ? 6.060 -17.489 4.755 1.00 94.00 498 THR A C 1
ATOM 3785 O O . THR A 1 498 ? 5.601 -18.039 5.754 1.00 94.00 498 THR A O 1
ATOM 3788 N N . PRO A 1 499 ? 7.353 -17.650 4.413 1.00 92.19 499 PRO A N 1
ATOM 3789 C CA . PRO A 1 499 ? 8.248 -18.508 5.198 1.00 92.19 499 PRO A CA 1
ATOM 3790 C C . PRO A 1 499 ? 8.372 -18.097 6.674 1.00 92.19 499 PRO A C 1
ATOM 3792 O O . PRO A 1 499 ? 8.677 -18.924 7.531 1.00 92.19 499 PRO A O 1
ATOM 3795 N N . SER A 1 500 ? 8.150 -16.817 6.977 1.00 90.38 500 SER A N 1
ATOM 3796 C CA . SER A 1 500 ? 8.226 -16.252 8.322 1.00 90.38 500 SER A CA 1
ATOM 3797 C C . SER A 1 500 ? 7.273 -15.066 8.496 1.00 90.38 500 SER A C 1
ATOM 3799 O O . SER A 1 500 ? 6.707 -14.544 7.530 1.00 90.38 500 SER A O 1
ATOM 3801 N N . ALA A 1 501 ? 7.068 -14.660 9.751 1.00 93.50 501 ALA A N 1
ATOM 3802 C CA . ALA A 1 501 ? 6.370 -13.428 10.102 1.00 93.50 501 ALA A CA 1
ATOM 3803 C C . ALA A 1 501 ? 7.183 -12.187 9.690 1.00 93.50 501 ALA A C 1
ATOM 3805 O O . ALA A 1 501 ? 8.414 -12.218 9.656 1.00 93.50 501 ALA A O 1
ATOM 3806 N N . GLN A 1 502 ? 6.490 -11.077 9.430 1.00 91.44 502 GLN A N 1
ATOM 3807 C CA . GLN A 1 502 ? 7.113 -9.773 9.217 1.00 91.44 502 GLN A CA 1
ATOM 3808 C C . GLN A 1 502 ? 6.916 -8.921 10.472 1.00 91.44 502 GLN A C 1
ATOM 3810 O O . GLN A 1 502 ? 5.837 -8.374 10.696 1.00 91.44 502 GLN A O 1
ATOM 3815 N N . GLY A 1 503 ? 7.957 -8.823 11.302 1.00 89.56 503 GLY A N 1
ATOM 3816 C CA . GLY A 1 503 ? 7.831 -8.208 12.622 1.00 89.56 503 GLY A CA 1
ATOM 3817 C C . GLY A 1 503 ? 6.797 -8.961 13.461 1.00 89.56 503 GLY A C 1
ATOM 3818 O O . GLY A 1 503 ? 6.908 -10.171 13.645 1.00 89.56 503 GLY A O 1
ATOM 3819 N N . THR A 1 504 ? 5.771 -8.255 13.931 1.00 92.62 504 THR A N 1
ATOM 3820 C CA . THR A 1 504 ? 4.644 -8.829 14.684 1.00 92.62 504 THR A CA 1
ATOM 3821 C C . THR A 1 504 ? 3.541 -9.406 13.793 1.00 92.62 504 THR A C 1
ATOM 3823 O O . THR A 1 504 ? 2.633 -10.058 14.304 1.00 92.62 504 THR A O 1
ATOM 3826 N N . ILE A 1 505 ? 3.598 -9.196 12.472 1.00 96.81 505 ILE A N 1
ATOM 3827 C CA . ILE A 1 505 ? 2.536 -9.600 11.545 1.00 96.81 505 ILE A CA 1
ATOM 3828 C C . ILE A 1 505 ? 2.733 -11.069 11.147 1.00 96.81 505 ILE A C 1
ATOM 3830 O O . ILE A 1 505 ? 3.757 -11.400 10.534 1.00 96.81 505 ILE A O 1
ATOM 3834 N N . PRO A 1 506 ? 1.768 -11.965 11.436 1.00 97.25 506 PRO A N 1
ATOM 3835 C CA . PRO A 1 506 ? 1.916 -13.388 11.155 1.00 97.25 506 PRO A CA 1
ATOM 3836 C C . PRO A 1 506 ? 2.148 -13.719 9.674 1.00 97.25 506 PRO A C 1
ATOM 3838 O O . PRO A 1 506 ? 1.738 -13.002 8.756 1.00 97.25 506 PRO A O 1
ATOM 3841 N N . ALA A 1 507 ? 2.761 -14.879 9.433 1.00 96.81 507 ALA A N 1
ATOM 3842 C CA . ALA A 1 507 ? 3.130 -15.357 8.099 1.00 96.81 507 ALA A CA 1
ATOM 3843 C C . ALA A 1 507 ? 1.951 -15.442 7.110 1.00 96.81 507 ALA A C 1
ATOM 3845 O O . ALA A 1 507 ? 2.104 -15.120 5.934 1.00 96.81 507 ALA A O 1
ATOM 3846 N N . ARG A 1 508 ? 0.762 -15.805 7.588 1.00 97.75 508 ARG A N 1
ATOM 3847 C CA . ARG A 1 508 ? -0.462 -15.958 6.781 1.00 97.75 508 ARG A CA 1
ATOM 3848 C C . ARG A 1 508 ? -1.372 -14.728 6.740 1.00 97.75 508 ARG A C 1
ATOM 3850 O O . ARG A 1 508 ? -2.382 -14.749 6.051 1.00 97.75 508 ARG A O 1
ATOM 3857 N N . VAL A 1 509 ? -1.023 -13.663 7.461 1.00 98.50 509 VAL A N 1
ATOM 3858 C CA . VAL A 1 509 ? -1.835 -12.440 7.542 1.00 98.50 509 VAL A CA 1
ATOM 3859 C C . VAL A 1 509 ? -1.379 -11.435 6.491 1.00 98.50 509 VAL A C 1
ATOM 3861 O O . VAL A 1 509 ? -0.176 -11.222 6.348 1.00 98.50 509 VAL A O 1
ATOM 3864 N N . PHE A 1 510 ? -2.311 -10.826 5.761 1.00 98.50 510 PHE A N 1
ATOM 3865 C CA . PHE A 1 510 ? -2.039 -9.851 4.699 1.00 98.50 510 PHE A CA 1
ATOM 3866 C C . PHE A 1 510 ? -3.061 -8.723 4.708 1.00 98.50 510 PHE A C 1
ATOM 3868 O O . PHE A 1 510 ? -4.192 -8.920 5.133 1.00 98.50 510 PHE A O 1
ATOM 3875 N N . LEU A 1 511 ? -2.664 -7.554 4.214 1.00 98.44 511 LEU A N 1
ATOM 3876 C CA . LEU A 1 511 ? -3.577 -6.440 3.970 1.00 98.44 511 LEU A CA 1
ATOM 3877 C C . LEU A 1 511 ? -4.544 -6.791 2.830 1.00 98.44 511 LEU A C 1
ATOM 3879 O O . LEU A 1 511 ? -4.092 -7.277 1.787 1.00 98.44 511 LEU A O 1
ATOM 3883 N N . THR A 1 512 ? -5.829 -6.457 2.968 1.00 98.25 512 THR A N 1
ATOM 3884 C CA . THR A 1 512 ? -6.761 -6.449 1.834 1.00 98.25 512 THR A CA 1
ATOM 3885 C C . THR A 1 512 ? -6.287 -5.428 0.809 1.00 98.25 512 THR A C 1
ATOM 3887 O O . THR A 1 512 ? -6.465 -4.219 0.971 1.00 98.25 512 THR A O 1
ATOM 3890 N N . ARG A 1 513 ? -5.650 -5.882 -0.269 1.00 96.62 513 ARG A N 1
ATOM 3891 C CA . ARG A 1 513 ? -5.172 -4.969 -1.309 1.00 96.62 513 ARG A CA 1
ATOM 3892 C C . ARG A 1 513 ? -6.359 -4.355 -2.065 1.00 96.62 513 ARG A C 1
ATOM 3894 O O . ARG A 1 513 ? -7.295 -5.086 -2.390 1.00 96.62 513 ARG A O 1
ATOM 3901 N N . PRO A 1 514 ? -6.310 -3.047 -2.377 1.00 97.69 514 PRO A N 1
ATOM 3902 C CA . PRO A 1 514 ? -7.286 -2.413 -3.257 1.00 97.69 514 PRO A CA 1
ATOM 3903 C C . PRO A 1 514 ? -7.418 -3.155 -4.591 1.00 97.69 514 PRO A C 1
ATOM 3905 O O . PRO A 1 514 ? -6.400 -3.428 -5.231 1.00 97.69 514 PRO A O 1
ATOM 3908 N N . LEU A 1 515 ? -8.648 -3.465 -5.017 1.00 98.44 515 LEU A N 1
ATOM 3909 C CA . LEU A 1 515 ? -8.910 -4.104 -6.318 1.00 98.44 515 LEU A CA 1
ATOM 3910 C C . LEU A 1 515 ? -9.096 -3.095 -7.457 1.00 98.44 515 LEU A C 1
ATOM 3912 O O . LEU A 1 515 ? -9.239 -3.494 -8.609 1.00 98.44 515 LEU A O 1
ATOM 3916 N N . TRP A 1 516 ? -9.102 -1.791 -7.187 1.00 96.00 516 TRP A N 1
ATOM 3917 C CA . TRP A 1 516 ? -9.092 -0.803 -8.267 1.00 96.00 516 TRP A CA 1
ATOM 3918 C C . TRP A 1 516 ? -7.825 -0.963 -9.140 1.00 96.00 516 TRP A C 1
ATOM 3920 O O . TRP A 1 516 ? -6.733 -1.197 -8.631 1.00 96.00 516 TRP A O 1
ATOM 3930 N N . GLY A 1 517 ? -7.942 -0.936 -10.469 1.00 95.69 517 GLY A N 1
ATOM 3931 C CA . GLY A 1 517 ? -6.811 -1.246 -11.365 1.00 95.69 517 GLY A CA 1
ATOM 3932 C C . GLY A 1 517 ? -6.407 -2.731 -11.450 1.00 95.69 517 GLY A C 1
ATOM 3933 O O . GLY A 1 517 ? -5.372 -3.052 -12.034 1.00 95.69 517 GLY A O 1
ATOM 3934 N N . LEU A 1 518 ? -7.191 -3.666 -10.899 1.00 97.62 518 LEU A N 1
ATOM 3935 C CA . LEU A 1 518 ? -6.920 -5.113 -10.956 1.00 97.62 518 LEU A CA 1
ATOM 3936 C C . LEU A 1 518 ? -6.670 -5.642 -12.382 1.00 97.62 518 LEU A C 1
ATOM 3938 O O . LEU A 1 518 ? -5.836 -6.526 -12.584 1.00 97.62 518 LEU A O 1
ATOM 3942 N N . ALA A 1 519 ? -7.391 -5.131 -13.379 1.00 96.44 519 ALA A N 1
ATOM 3943 C CA . ALA A 1 519 ? -7.320 -5.612 -14.758 1.00 96.44 519 ALA A CA 1
ATOM 3944 C C . ALA A 1 519 ? -5.912 -5.498 -15.368 1.00 96.44 519 ALA A C 1
ATOM 3946 O O . ALA A 1 519 ? -5.516 -6.345 -16.168 1.00 96.44 519 ALA A O 1
ATOM 3947 N N . ASP A 1 520 ? -5.141 -4.500 -14.937 1.00 94.56 520 ASP A N 1
ATOM 3948 C CA . ASP A 1 520 ? -3.849 -4.138 -15.524 1.00 94.56 520 ASP A CA 1
ATOM 3949 C C . ASP A 1 520 ? -2.649 -4.643 -14.701 1.00 94.56 520 ASP A C 1
ATOM 3951 O O . ASP A 1 520 ? -1.494 -4.456 -15.083 1.00 94.56 520 ASP A O 1
ATOM 3955 N N . THR A 1 521 ? -2.914 -5.320 -13.578 1.00 95.69 521 THR A N 1
ATOM 3956 C CA . THR A 1 521 ? -1.919 -5.608 -12.529 1.00 95.69 521 THR A CA 1
ATOM 3957 C C . THR A 1 521 ? -1.676 -7.088 -12.270 1.00 95.69 521 THR A C 1
ATOM 3959 O O . THR A 1 521 ? -1.037 -7.440 -11.284 1.00 95.69 521 THR A O 1
ATOM 3962 N N . ALA A 1 522 ? -2.130 -7.976 -13.163 1.00 95.19 522 ALA A N 1
ATOM 3963 C CA . ALA A 1 522 ? -1.719 -9.380 -13.123 1.00 95.19 522 ALA A CA 1
ATOM 3964 C C . ALA A 1 522 ? -0.174 -9.489 -13.072 1.00 95.19 522 ALA A C 1
ATOM 3966 O O . ALA A 1 522 ? 0.504 -8.610 -13.590 1.00 95.19 522 ALA A O 1
ATOM 3967 N N . PRO A 1 523 ? 0.438 -10.591 -12.618 1.00 97.25 523 PRO A N 1
ATOM 3968 C CA . PRO A 1 523 ? -0.202 -11.690 -11.912 1.00 97.25 523 PRO A CA 1
ATOM 3969 C C . PRO A 1 523 ? -0.673 -11.262 -10.515 1.00 97.25 523 PRO A C 1
ATOM 3971 O O . PRO A 1 523 ? -0.308 -10.210 -10.011 1.00 97.25 523 PRO A O 1
ATOM 3974 N N . TYR A 1 524 ? -1.496 -12.093 -9.893 1.00 98.06 524 TYR A N 1
ATOM 3975 C CA . TYR A 1 524 ? -2.200 -11.769 -8.659 1.00 98.06 524 TYR A CA 1
ATOM 3976 C C . TYR A 1 524 ? -1.619 -12.489 -7.439 1.00 98.06 524 TYR A C 1
ATOM 3978 O O . TYR A 1 524 ? -0.874 -13.467 -7.566 1.00 98.06 524 TYR A O 1
ATOM 3986 N N . LEU A 1 525 ? -2.071 -12.039 -6.261 1.00 97.94 525 LEU A N 1
ATOM 3987 C CA . LEU A 1 525 ? -1.585 -12.407 -4.925 1.00 97.94 525 LEU A CA 1
ATOM 3988 C C . LEU A 1 525 ? -0.200 -11.829 -4.616 1.00 97.94 525 LEU A C 1
ATOM 3990 O O . LEU A 1 525 ? 0.484 -11.294 -5.484 1.00 97.94 525 LEU A O 1
ATOM 3994 N N . HIS A 1 526 ? 0.204 -11.923 -3.349 1.00 97.25 526 HIS A N 1
ATOM 3995 C CA . HIS A 1 526 ? 1.383 -11.231 -2.828 1.00 97.25 526 HIS A CA 1
ATOM 3996 C C . HIS A 1 526 ? 2.700 -11.603 -3.506 1.00 97.25 526 HIS A C 1
ATOM 3998 O O . HIS A 1 526 ? 3.644 -10.824 -3.452 1.00 97.25 526 HIS A O 1
ATOM 4004 N N . ASP A 1 527 ? 2.778 -12.777 -4.122 1.00 96.81 527 ASP A N 1
ATOM 4005 C CA . ASP A 1 527 ? 3.946 -13.308 -4.820 1.00 96.81 527 ASP A CA 1
ATOM 4006 C C . ASP A 1 527 ? 3.690 -13.514 -6.320 1.00 96.81 527 ASP A C 1
ATOM 4008 O O . ASP A 1 527 ? 4.508 -14.115 -7.017 1.00 96.81 527 ASP A O 1
ATOM 4012 N N . GLY A 1 528 ? 2.557 -13.041 -6.845 1.00 97.06 528 GLY A N 1
ATOM 4013 C CA . GLY A 1 528 ? 2.243 -13.165 -8.262 1.00 97.06 528 GLY A CA 1
ATOM 4014 C C . GLY A 1 528 ? 2.076 -14.611 -8.743 1.00 97.06 528 GLY A C 1
ATOM 4015 O O . GLY A 1 528 ? 2.322 -14.879 -9.919 1.00 97.06 528 GLY A O 1
ATOM 4016 N N . ARG A 1 529 ? 1.731 -15.574 -7.873 1.00 96.81 529 ARG A N 1
ATOM 4017 C CA . ARG A 1 529 ? 1.566 -16.988 -8.274 1.00 96.81 529 ARG A CA 1
ATOM 4018 C C . ARG A 1 529 ? 0.326 -17.263 -9.125 1.00 96.81 529 ARG A C 1
ATOM 4020 O O . ARG A 1 529 ? 0.277 -18.298 -9.782 1.00 96.81 529 ARG A O 1
ATOM 4027 N N . ALA A 1 530 ? -0.673 -16.383 -9.093 1.00 97.94 530 ALA A N 1
ATOM 4028 C CA . ALA A 1 530 ? -1.936 -16.574 -9.799 1.00 97.94 530 ALA A CA 1
ATOM 4029 C C . ALA A 1 530 ? -1.949 -15.788 -11.124 1.00 97.94 530 ALA A C 1
ATOM 4031 O O . ALA A 1 530 ? -2.034 -14.559 -11.091 1.00 97.94 530 ALA A O 1
ATOM 4032 N N . PRO A 1 531 ? -1.883 -16.443 -12.296 1.00 95.88 531 PRO A N 1
ATOM 4033 C CA . PRO A 1 531 ? -1.917 -15.730 -13.571 1.00 95.88 531 PRO A CA 1
ATOM 4034 C C . PRO A 1 531 ? -3.306 -15.188 -13.939 1.00 95.88 531 PRO A C 1
ATOM 4036 O O . PRO A 1 531 ? -3.392 -14.261 -14.744 1.00 95.88 531 PRO A O 1
ATOM 4039 N N . THR A 1 532 ? -4.388 -15.715 -13.354 1.00 97.50 532 THR A N 1
ATOM 4040 C CA . THR A 1 532 ? -5.765 -15.270 -13.621 1.00 97.50 532 THR A CA 1
ATOM 4041 C C . THR A 1 532 ? -6.528 -14.875 -12.356 1.00 97.50 532 THR A C 1
ATOM 4043 O O . THR A 1 532 ? -6.252 -15.363 -11.260 1.00 97.50 532 THR A O 1
ATOM 4046 N N . VAL A 1 533 ? -7.561 -14.036 -12.519 1.00 98.12 533 VAL A N 1
ATOM 4047 C CA . VAL A 1 533 ? -8.493 -13.671 -11.433 1.00 98.12 533 VAL A CA 1
ATOM 4048 C C . VAL A 1 533 ? -9.168 -14.913 -10.846 1.00 98.12 533 VAL A C 1
ATOM 4050 O O . VAL A 1 533 ? -9.375 -14.991 -9.641 1.00 98.12 533 VAL A O 1
ATOM 4053 N N . HIS A 1 534 ? -9.481 -15.909 -11.683 1.00 98.31 534 HIS A N 1
ATOM 4054 C CA . HIS A 1 534 ? -10.050 -17.169 -11.213 1.00 98.31 534 HIS A CA 1
ATOM 4055 C C . HIS A 1 534 ? -9.111 -17.874 -10.232 1.00 98.31 534 HIS A C 1
ATOM 4057 O O . HIS A 1 534 ? -9.511 -18.158 -9.109 1.00 98.31 534 HIS A O 1
ATOM 4063 N N . GLU A 1 535 ? -7.862 -18.120 -10.633 1.00 98.38 535 GLU A N 1
ATOM 4064 C CA . GLU A 1 535 ? -6.883 -18.801 -9.779 1.00 98.38 535 GLU A CA 1
ATOM 4065 C C . GLU A 1 535 ? -6.590 -17.999 -8.515 1.00 98.38 535 GLU A C 1
ATOM 4067 O O . GLU A 1 535 ? -6.444 -18.587 -7.447 1.00 98.38 535 GLU A O 1
ATOM 4072 N N . ALA A 1 536 ? -6.570 -16.665 -8.613 1.00 98.38 536 ALA A N 1
ATOM 4073 C CA . ALA A 1 536 ? -6.433 -15.801 -7.451 1.00 98.38 536 ALA A CA 1
ATOM 4074 C C . ALA A 1 536 ? -7.554 -16.075 -6.444 1.00 98.38 536 ALA A C 1
ATOM 4076 O O . ALA A 1 536 ? -7.255 -16.366 -5.290 1.00 98.38 536 ALA A O 1
ATOM 4077 N N . ILE A 1 537 ? -8.822 -16.067 -6.880 1.00 98.56 537 ILE A N 1
ATOM 4078 C CA . ILE A 1 537 ? -9.979 -16.360 -6.019 1.00 98.56 537 ILE A CA 1
ATOM 4079 C C . ILE A 1 537 ? -9.870 -17.767 -5.420 1.00 98.56 537 ILE A C 1
ATOM 4081 O O . ILE A 1 537 ? -10.012 -17.920 -4.212 1.00 98.56 537 ILE A O 1
ATOM 4085 N N . VAL A 1 538 ? -9.562 -18.790 -6.225 1.00 98.38 538 VAL A N 1
ATOM 4086 C CA . VAL A 1 538 ? -9.460 -20.187 -5.753 1.00 98.38 538 VAL A CA 1
ATOM 4087 C C . VAL A 1 538 ? -8.377 -20.370 -4.686 1.00 98.38 538 VAL A C 1
ATOM 4089 O O . VAL A 1 538 ? -8.522 -21.211 -3.802 1.00 98.38 538 VAL A O 1
ATOM 4092 N N . LEU A 1 539 ? -7.310 -19.576 -4.732 1.00 98.31 539 LEU A N 1
ATOM 4093 C CA . LEU A 1 539 ? -6.219 -19.638 -3.762 1.00 98.31 539 LEU A CA 1
ATOM 4094 C C . LEU A 1 539 ? -6.501 -18.887 -2.451 1.00 98.31 539 LEU A C 1
ATOM 4096 O O . LEU A 1 539 ? -5.710 -19.021 -1.519 1.00 98.31 539 LEU A O 1
ATOM 4100 N N . HIS A 1 540 ? -7.601 -18.132 -2.343 1.00 98.25 540 HIS A N 1
ATOM 4101 C CA . HIS A 1 540 ? -7.982 -17.505 -1.075 1.00 98.25 540 HIS A CA 1
ATOM 4102 C C . HIS A 1 540 ? -8.304 -18.571 -0.016 1.00 98.25 540 HIS A C 1
ATOM 4104 O O . HIS A 1 540 ? -8.934 -19.593 -0.291 1.00 98.25 540 HIS A O 1
ATOM 4110 N N . GLY A 1 541 ? -7.871 -18.343 1.218 1.00 97.56 541 GLY A N 1
ATOM 4111 C CA . GLY A 1 541 ? -8.119 -19.226 2.354 1.00 97.56 541 GLY A CA 1
ATOM 4112 C C . GLY A 1 541 ? -8.341 -18.423 3.628 1.00 97.56 541 GLY A C 1
ATOM 4113 O O . GLY A 1 541 ? -8.646 -17.235 3.565 1.00 97.56 541 GLY A O 1
ATOM 4114 N N . GLY A 1 542 ? -8.203 -19.077 4.785 1.00 98.00 542 GLY A N 1
ATOM 4115 C CA . GLY A 1 542 ? -8.379 -18.425 6.085 1.00 98.00 542 GLY A CA 1
ATOM 4116 C C . GLY A 1 542 ? -9.767 -17.794 6.209 1.00 98.00 542 GLY A C 1
ATOM 4117 O O . GLY A 1 542 ? -10.768 -18.470 5.954 1.00 98.00 542 GLY A O 1
ATOM 4118 N N . GLU A 1 543 ? -9.824 -16.509 6.544 1.00 98.44 543 GLU A N 1
ATOM 4119 C CA . GLU A 1 543 ? -11.065 -15.734 6.677 1.00 98.44 543 GLU A CA 1
ATOM 4120 C C . GLU A 1 543 ? -11.874 -15.674 5.369 1.00 98.44 543 GLU A C 1
ATOM 4122 O O . GLU A 1 543 ? -13.103 -15.687 5.397 1.00 98.44 543 GLU A O 1
ATOM 4127 N N . ALA A 1 544 ? -11.210 -15.721 4.209 1.00 98.25 544 ALA A N 1
ATOM 4128 C CA . ALA A 1 544 ? -11.861 -15.661 2.899 1.00 98.25 544 ALA A CA 1
ATOM 4129 C C . ALA A 1 544 ? -12.416 -17.016 2.407 1.00 98.25 544 ALA A C 1
ATOM 4131 O O . ALA A 1 544 ? -12.995 -17.090 1.320 1.00 98.25 544 ALA A O 1
ATOM 4132 N N . THR A 1 545 ? -12.267 -18.096 3.186 1.00 98.62 545 THR A N 1
ATOM 4133 C CA . THR A 1 545 ? -12.683 -19.459 2.798 1.00 98.62 545 THR A CA 1
ATOM 4134 C C . THR A 1 545 ? -14.156 -19.526 2.393 1.00 98.62 545 THR A C 1
ATOM 4136 O O . THR A 1 545 ? -14.474 -20.076 1.341 1.00 98.62 545 THR A O 1
ATOM 4139 N N . ALA A 1 546 ? -15.048 -18.919 3.182 1.00 98.62 546 ALA A N 1
ATOM 4140 C CA . ALA A 1 546 ? -16.482 -18.936 2.896 1.00 98.62 546 ALA A CA 1
ATOM 4141 C C . ALA A 1 546 ? -16.814 -18.243 1.563 1.00 98.62 546 ALA A C 1
ATOM 4143 O O . ALA A 1 546 ? -17.593 -18.776 0.773 1.00 98.62 546 ALA A O 1
ATOM 4144 N N . ALA A 1 547 ? -16.177 -17.101 1.279 1.00 98.62 547 ALA A N 1
ATOM 4145 C CA . ALA A 1 547 ? -16.402 -16.362 0.040 1.00 98.62 547 ALA A CA 1
ATOM 4146 C C . ALA A 1 547 ? -15.840 -17.091 -1.189 1.00 98.62 547 ALA A C 1
ATOM 4148 O O . ALA A 1 547 ? -16.493 -17.157 -2.234 1.00 98.62 547 ALA A O 1
ATOM 4149 N N . ARG A 1 548 ? -14.658 -17.713 -1.062 1.00 98.62 548 ARG A N 1
ATOM 4150 C CA . ARG A 1 548 ? -14.115 -18.597 -2.103 1.00 98.62 548 ARG A CA 1
ATOM 4151 C C . ARG A 1 548 ? -15.075 -19.749 -2.394 1.00 98.62 548 ARG A C 1
ATOM 4153 O O . ARG A 1 548 ? -15.354 -20.029 -3.558 1.00 98.62 548 ARG A O 1
ATOM 4160 N N . ASP A 1 549 ? -15.553 -20.434 -1.361 1.00 98.81 549 ASP A N 1
ATOM 4161 C CA . ASP A 1 549 ? -16.404 -21.612 -1.532 1.00 98.81 549 ASP A CA 1
ATOM 4162 C C . ASP A 1 549 ? -17.758 -21.232 -2.149 1.00 98.81 549 ASP A C 1
ATOM 4164 O O . ASP A 1 549 ? -18.241 -21.931 -3.041 1.00 98.81 549 ASP A O 1
ATOM 4168 N N . ALA A 1 550 ? -18.315 -20.073 -1.779 1.00 98.88 550 ALA A N 1
ATOM 4169 C CA . ALA A 1 550 ? -19.496 -19.504 -2.425 1.00 98.88 550 ALA A CA 1
ATOM 4170 C C . ALA A 1 550 ? -19.253 -19.194 -3.914 1.00 98.88 550 ALA A C 1
ATOM 4172 O O . ALA A 1 550 ? -20.079 -19.549 -4.755 1.00 98.88 550 ALA A O 1
ATOM 4173 N N . TYR A 1 551 ? -18.099 -18.616 -4.272 1.00 98.81 551 TYR A N 1
ATOM 4174 C CA . TYR A 1 551 ? -17.709 -18.419 -5.674 1.00 98.81 551 TYR A CA 1
ATOM 4175 C C . TYR A 1 551 ? -17.591 -19.745 -6.441 1.00 98.81 551 TYR A C 1
ATOM 4177 O O . TYR A 1 551 ? -18.048 -19.852 -7.581 1.00 98.81 551 TYR A O 1
ATOM 4185 N N . LEU A 1 552 ? -16.983 -20.768 -5.836 1.00 98.69 552 LEU A N 1
ATOM 4186 C CA . LEU A 1 552 ? -16.822 -22.088 -6.450 1.00 98.69 552 LEU A CA 1
ATOM 4187 C C . LEU A 1 552 ? -18.157 -22.820 -6.634 1.00 98.69 552 LEU A C 1
ATOM 4189 O O . LEU A 1 552 ? -18.293 -23.578 -7.594 1.00 98.69 552 LEU A O 1
ATOM 4193 N N . ALA A 1 553 ? -19.135 -22.561 -5.765 1.00 98.69 553 ALA A N 1
ATOM 4194 C CA . ALA A 1 553 ? -20.482 -23.118 -5.853 1.00 98.69 553 ALA A CA 1
ATOM 4195 C C . ALA A 1 553 ? -21.347 -22.491 -6.964 1.00 98.69 553 ALA A C 1
ATOM 4197 O O . ALA A 1 553 ? -22.343 -23.097 -7.361 1.00 98.69 553 ALA A O 1
ATOM 4198 N N . LEU A 1 554 ? -20.983 -21.311 -7.486 1.00 98.62 554 LEU A N 1
ATOM 4199 C CA . LEU A 1 554 ? -21.639 -20.729 -8.662 1.00 98.62 554 LEU A CA 1
ATOM 4200 C C . LEU A 1 554 ? -21.462 -21.636 -9.891 1.00 98.62 554 LEU A C 1
ATOM 4202 O O . LEU A 1 554 ? -20.468 -22.349 -10.016 1.00 98.62 554 LEU A O 1
ATOM 4206 N N . ASP A 1 555 ? -22.388 -21.568 -10.844 1.00 98.50 555 ASP A N 1
ATOM 4207 C CA . ASP A 1 555 ? -22.198 -22.183 -12.158 1.00 98.50 555 ASP A CA 1
ATOM 4208 C C . ASP A 1 555 ? -21.170 -21.405 -13.010 1.00 98.50 555 ASP A C 1
ATOM 4210 O O . ASP A 1 555 ? -20.602 -20.387 -12.594 1.00 98.50 555 ASP A O 1
ATOM 4214 N N . ASP A 1 556 ? -20.885 -21.889 -14.222 1.00 97.88 556 ASP A N 1
ATOM 4215 C CA . ASP A 1 556 ? -19.886 -21.266 -15.097 1.00 97.88 556 ASP A CA 1
ATOM 4216 C C . ASP A 1 556 ? -20.228 -19.816 -15.456 1.00 97.88 556 ASP A C 1
ATOM 4218 O O . ASP A 1 556 ? -19.338 -18.959 -15.468 1.00 97.88 556 ASP A O 1
ATOM 4222 N N . GLN A 1 557 ? -21.509 -19.523 -15.699 1.00 97.44 557 GLN A N 1
ATOM 4223 C CA . GLN A 1 557 ? -21.979 -18.176 -16.016 1.00 97.44 557 GLN A CA 1
ATOM 4224 C C . GLN A 1 557 ? -21.889 -17.252 -14.795 1.00 97.44 557 GLN A C 1
ATOM 4226 O O . GLN A 1 557 ? -21.445 -16.108 -14.917 1.00 97.44 557 GLN A O 1
ATOM 4231 N N . GLY A 1 558 ? -22.235 -17.748 -13.608 1.00 98.25 558 GLY A N 1
ATOM 4232 C CA . GLY A 1 558 ? -22.078 -17.056 -12.336 1.00 98.25 558 GLY A CA 1
ATOM 4233 C C . GLY A 1 558 ? -20.616 -16.697 -12.078 1.00 98.25 558 GLY A C 1
ATOM 4234 O O . GLY A 1 558 ? -20.294 -15.521 -11.898 1.00 98.25 558 GLY A O 1
ATOM 4235 N N . ARG A 1 559 ? -19.696 -17.663 -12.173 1.00 98.69 559 ARG A N 1
ATOM 4236 C CA . ARG A 1 559 ? -18.252 -17.400 -12.034 1.00 98.69 559 ARG A CA 1
ATOM 4237 C C . ARG A 1 559 ? -17.713 -16.442 -13.094 1.00 98.69 559 ARG A C 1
ATOM 4239 O O . ARG A 1 559 ? -16.858 -15.613 -12.778 1.00 98.69 559 ARG A O 1
ATOM 4246 N N . ALA A 1 560 ? -18.173 -16.555 -14.341 1.00 98.19 560 ALA A N 1
ATOM 4247 C CA . ALA A 1 560 ? -17.787 -15.651 -15.421 1.00 98.19 560 ALA A CA 1
ATOM 4248 C C . ALA A 1 560 ? -18.242 -14.216 -15.150 1.00 98.19 560 ALA A C 1
ATOM 4250 O O . ALA A 1 560 ? -17.440 -13.302 -15.305 1.00 98.19 560 ALA A O 1
ATOM 4251 N N . SER A 1 561 ? -19.472 -14.025 -14.674 1.00 98.56 561 SER A N 1
ATOM 4252 C CA . SER A 1 561 ? -20.015 -12.700 -14.363 1.00 98.56 561 SER A CA 1
ATOM 4253 C C . SER A 1 561 ? -19.155 -11.945 -13.339 1.00 98.56 561 SER A C 1
ATOM 4255 O O . SER A 1 561 ? -18.786 -10.795 -13.565 1.00 98.56 561 SER A O 1
ATOM 4257 N N . VAL A 1 562 ? -18.717 -12.625 -12.271 1.00 98.69 562 VAL A N 1
ATOM 4258 C CA . VAL A 1 562 ? -17.828 -12.049 -11.249 1.00 98.69 562 VAL A CA 1
ATOM 4259 C C . VAL A 1 562 ? -16.473 -11.667 -11.849 1.00 98.69 562 VAL A C 1
ATOM 4261 O O . VAL A 1 562 ? -15.961 -10.5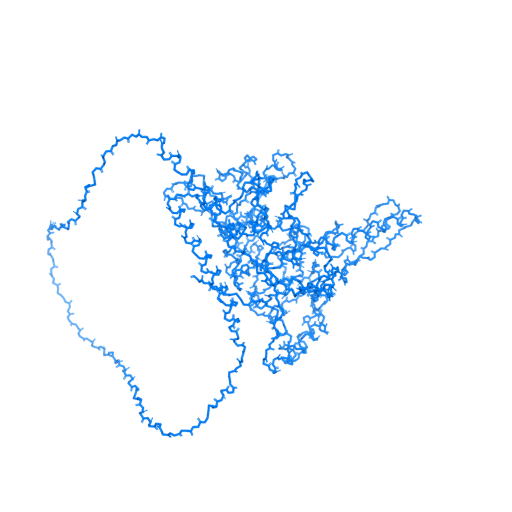87 -11.569 1.00 98.69 562 VAL A O 1
ATOM 4264 N N . ARG A 1 563 ? -15.900 -12.503 -12.729 1.00 98.25 563 ARG A N 1
ATOM 4265 C CA . ARG A 1 563 ? -14.646 -12.167 -13.427 1.00 98.25 563 ARG A CA 1
ATOM 4266 C C . ARG A 1 563 ? -14.811 -10.968 -14.358 1.00 98.25 563 ARG A C 1
ATOM 4268 O O . ARG A 1 563 ? -13.945 -10.108 -14.357 1.00 98.25 563 ARG A O 1
ATOM 4275 N N . VAL A 1 564 ? -15.915 -10.882 -15.101 1.00 98.00 564 VAL A N 1
ATOM 4276 C CA . VAL A 1 564 ? -16.220 -9.727 -15.965 1.00 98.00 564 VAL A CA 1
ATOM 4277 C C . VAL A 1 564 ? -16.319 -8.444 -15.136 1.00 98.00 564 VAL A C 1
ATOM 4279 O O . VAL A 1 564 ? -15.757 -7.423 -15.524 1.00 98.00 564 VAL A O 1
ATOM 4282 N N . PHE A 1 565 ? -16.976 -8.495 -13.974 1.00 98.56 565 PHE A N 1
ATOM 4283 C CA . PHE A 1 565 ? -17.000 -7.369 -13.043 1.00 98.56 565 PHE A CA 1
ATOM 4284 C C . PHE A 1 565 ? -15.593 -6.987 -12.563 1.00 98.56 565 PHE A C 1
ATOM 4286 O O . PHE A 1 565 ? -15.195 -5.833 -12.690 1.00 98.56 565 PHE A O 1
ATOM 4293 N N . LEU A 1 566 ? -14.807 -7.944 -12.076 1.00 98.44 566 LEU A N 1
ATOM 4294 C CA . LEU A 1 566 ? -13.461 -7.684 -11.560 1.00 98.44 566 LEU A CA 1
ATOM 4295 C C . LEU A 1 566 ? -12.505 -7.138 -12.630 1.00 98.44 566 LEU A C 1
ATOM 4297 O O . LEU A 1 566 ? -11.738 -6.223 -12.356 1.00 98.44 566 LEU A O 1
ATOM 4301 N N . THR A 1 567 ? -12.592 -7.627 -13.867 1.00 96.50 567 THR A N 1
ATOM 4302 C CA . THR A 1 567 ? -11.803 -7.117 -15.000 1.00 96.50 567 THR A CA 1
ATOM 4303 C C . THR A 1 567 ? -12.261 -5.729 -15.471 1.00 96.50 567 THR A C 1
ATOM 4305 O O . THR A 1 567 ? -11.546 -5.081 -16.226 1.00 96.50 567 THR A O 1
ATOM 4308 N N . SER A 1 568 ? -13.406 -5.221 -15.002 1.00 96.88 568 SER A N 1
ATOM 4309 C CA . SER A 1 568 ? -13.778 -3.814 -15.217 1.00 96.88 568 SER A CA 1
ATOM 4310 C C . SER A 1 568 ? -13.029 -2.845 -14.297 1.00 96.88 568 SER A C 1
ATOM 4312 O O . SER A 1 568 ? -13.013 -1.649 -14.566 1.00 96.88 568 SER A O 1
ATOM 4314 N N . LEU A 1 569 ? -12.412 -3.325 -13.212 1.00 97.69 569 LEU A N 1
ATOM 4315 C CA . LEU A 1 569 ? -11.604 -2.500 -12.316 1.00 97.69 569 LEU A CA 1
ATOM 4316 C C . LEU A 1 569 ? -10.231 -2.273 -12.967 1.00 97.69 569 LEU A C 1
ATOM 4318 O O . LEU A 1 569 ? -9.355 -3.129 -12.883 1.00 97.69 569 LEU A O 1
ATOM 4322 N N . SER A 1 570 ? -10.049 -1.146 -13.650 1.00 94.50 570 SER A N 1
ATOM 4323 C CA . SER A 1 570 ? -8.912 -0.869 -14.544 1.00 94.50 570 SER A CA 1
ATOM 4324 C C . SER A 1 570 ? -8.415 0.571 -14.334 1.00 94.50 570 SER A C 1
ATOM 4326 O O . SER A 1 570 ? -8.635 1.151 -13.274 1.00 94.50 570 SER A O 1
ATOM 4328 N N . ARG A 1 571 ? -7.712 1.151 -15.303 1.00 90.50 571 ARG A N 1
ATOM 4329 C CA . ARG A 1 571 ? -7.337 2.570 -15.362 1.00 90.50 571 ARG A CA 1
ATOM 4330 C C . ARG A 1 571 ? -7.732 3.168 -16.711 1.00 90.50 571 ARG A C 1
ATOM 4332 O O . ARG A 1 571 ? -8.075 2.446 -17.659 1.00 90.50 571 ARG A O 1
ATOM 4339 N N . GLU A 1 572 ? -7.672 4.493 -16.810 1.00 86.06 572 GLU A N 1
ATOM 4340 C CA . GLU A 1 572 ? -7.821 5.157 -18.103 1.00 86.06 572 GLU A CA 1
ATOM 4341 C C . GLU A 1 572 ? -6.655 4.791 -19.035 1.00 86.06 572 GLU A C 1
ATOM 4343 O O . GLU A 1 572 ? -5.509 4.705 -18.582 1.00 86.06 572 GLU A O 1
ATOM 4348 N N . PRO A 1 573 ? -6.905 4.553 -20.338 1.00 82.00 573 PRO A N 1
ATOM 4349 C CA . PRO A 1 573 ? -5.831 4.286 -21.280 1.00 82.00 573 PRO A CA 1
ATOM 4350 C C . PRO A 1 573 ? -4.873 5.475 -21.341 1.00 82.00 573 PRO A C 1
ATOM 4352 O O . PRO A 1 573 ? -5.284 6.604 -21.620 1.00 82.00 573 PRO A O 1
ATOM 4355 N N . LYS A 1 574 ? -3.581 5.209 -21.145 1.00 74.75 574 LYS A N 1
ATOM 4356 C CA . LYS A 1 574 ? -2.521 6.187 -21.387 1.00 74.75 574 LYS A CA 1
ATOM 4357 C C . LYS A 1 574 ? -1.785 5.860 -22.677 1.00 74.75 574 LYS A C 1
ATOM 4359 O O . LYS A 1 574 ? -1.390 4.717 -22.913 1.00 74.75 574 LYS A O 1
ATOM 4364 N N . LEU A 1 575 ? -1.591 6.881 -23.508 1.00 72.81 575 LEU A N 1
ATOM 4365 C CA . LEU A 1 575 ? -0.683 6.791 -24.640 1.00 72.81 575 LEU A CA 1
ATOM 4366 C C . LEU A 1 575 ? 0.752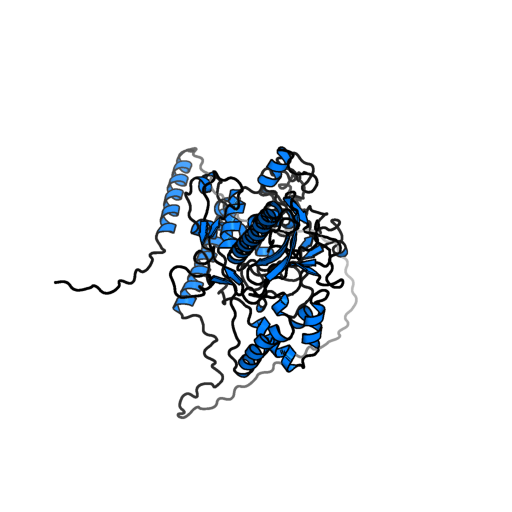 6.705 -24.111 1.00 72.81 575 LEU A C 1
ATOM 4368 O O . LEU A 1 575 ? 1.205 7.588 -23.389 1.00 72.81 575 LEU A O 1
ATOM 4372 N N . PHE A 1 576 ? 1.462 5.655 -24.506 1.00 68.06 576 PHE A N 1
ATOM 4373 C CA . PHE A 1 576 ? 2.880 5.486 -24.220 1.00 68.06 576 PHE A CA 1
ATOM 4374 C C . PHE A 1 576 ? 3.668 5.569 -25.526 1.00 68.06 576 PHE A C 1
ATOM 4376 O O . PHE A 1 576 ? 3.332 4.887 -26.498 1.00 68.06 576 PHE A O 1
ATOM 4383 N N . VAL A 1 577 ? 4.698 6.418 -25.553 1.00 66.06 577 VAL A N 1
ATOM 4384 C CA . VAL A 1 577 ? 5.626 6.537 -26.684 1.00 66.06 577 VAL A CA 1
ATOM 4385 C C . VAL A 1 577 ? 6.927 5.824 -26.287 1.00 66.06 577 VAL A C 1
ATOM 4387 O O . VAL A 1 577 ? 7.648 6.361 -25.449 1.00 66.06 577 VAL A O 1
ATOM 4390 N N . PRO A 1 578 ? 7.200 4.618 -26.821 1.00 57.69 578 PRO A N 1
ATOM 4391 C CA . PRO A 1 578 ? 8.369 3.814 -26.447 1.00 57.69 578 PRO A CA 1
ATOM 4392 C C . PRO A 1 578 ? 9.717 4.420 -26.875 1.00 57.69 578 PRO A C 1
ATOM 4394 O O . PRO A 1 578 ? 9.789 5.052 -27.954 1.00 57.69 578 PRO A O 1
#

Radius of gyration: 30.8 Å; Cα contacts (8 Å, |Δi|>4): 970; chains: 1; bounding box: 85×91×100 Å